Protein 3P0S (pdb70)

B-factor: mean 17.76, std 8.44, range [1.0, 66.97]

Organism: NCBI:txid46253

InterPro domains:
  IPR001257 Parvovirus non-structural protein 1, helicase domain [PF01057] (80-403)
  IPR013607 Phospholipase A2-like domain [PF08398] (4-47)
  IPR016184 Capsid/spike protein, ssDNA virus [SSF88645] (230-538)

Nearest PDB structures (foldseek):
  3p0s-assembly1_A  TM=1.002E+00  e=2.676E-89  Bombyx mori densovirus 1
  8tje-assembly1_A  TM=6.834E-01  e=1.059E-17  Tenebrio molitor
  8t9c-assembly1_A  TM=6.909E-01  e=3.566E-17  Zophobas morio
  8t9x-assembly1_A  TM=6.833E-01  e=2.424E-17  Zophobas morio black wasting virus
  3n7x-assembly1_A  TM=5.224E-01  e=2.017E-07  Decapod penstyldensovirus 1

Structure (mmCIF, N/CA/C/O backbone):
data_3P0S
#
_entry.id   3P0S
#
_cell.length_a   245.400
_cell.length_b   245.600
_cell.length_c   245.700
_cell.angle_alpha   59.980
_cell.angle_beta   67.930
_cell.angle_gamma   72.270
#
_symmetry.space_group_name_H-M   'P 1'
#
loop_
_atom_site.group_PDB
_atom_site.id
_atom_site.type_symbol
_atom_site.label_atom_id
_atom_site.label_alt_id
_atom_site.label_comp_id
_atom_site.label_asym_id
_atom_site.label_entity_id
_atom_site.label_seq_id
_atom_site.pdbx_PDB_ins_code
_atom_site.Cartn_x
_atom_site.Cartn_y
_atom_site.Cartn_z
_atom_site.occupancy
_atom_site.B_iso_or_equiv
_atom_site.auth_seq_id
_atom_site.auth_comp_id
_atom_site.auth_asym_id
_atom_site.auth_atom_id
_atom_site.pdbx_PDB_model_num
ATOM 1 N N . ALA A 1 43 ? 18.005 -58.579 53.954 1.00 64.59 43 ALA A N 1
ATOM 2 C CA . ALA A 1 43 ? 19.175 -57.743 53.560 1.00 65.17 43 ALA A CA 1
ATOM 3 C C . ALA A 1 43 ? 20.163 -57.612 54.720 1.00 65.41 43 ALA A C 1
ATOM 4 O O . ALA A 1 43 ? 20.129 -56.632 55.469 1.00 66.29 43 ALA A O 1
ATOM 6 N N . ASN A 1 44 ? 21.040 -58.604 54.858 1.00 64.17 44 ASN A N 1
ATOM 7 C CA . ASN A 1 44 ? 22.042 -58.617 55.923 1.00 61.87 44 ASN A CA 1
ATOM 8 C C . ASN A 1 44 ? 21.439 -58.484 57.314 1.00 58.84 44 ASN A C 1
ATOM 9 O O . ASN A 1 44 ? 21.812 -57.603 58.090 1.00 57.96 44 ASN A O 1
ATOM 14 N N . ASP A 1 45 ? 20.500 -59.373 57.617 1.00 55.28 45 ASP A N 1
ATOM 15 C CA . ASP A 1 45 ? 19.838 -59.395 58.912 1.00 51.17 45 ASP A CA 1
ATOM 16 C C . ASP A 1 45 ? 20.450 -60.507 59.756 1.00 47.42 45 ASP A C 1
ATOM 17 O O . ASP A 1 45 ? 19.813 -61.036 60.669 1.00 46.69 45 ASP A O 1
ATOM 22 N N . GLY A 1 46 ? 21.695 -60.853 59.437 1.00 43.21 46 GLY A N 1
ATOM 23 C CA . GLY A 1 46 ? 22.394 -61.899 60.162 1.00 37.53 46 GLY A CA 1
ATOM 24 C C . GLY A 1 46 ? 21.792 -63.255 59.870 1.00 32.93 46 GLY A C 1
ATOM 25 O O . GLY A 1 46 ? 21.910 -64.188 60.662 1.00 32.51 46 GLY A O 1
ATOM 26 N N . ARG A 1 47 ? 21.155 -63.364 58.714 1.00 28.89 47 ARG A N 1
ATOM 27 C CA . ARG A 1 47 ? 20.509 -64.604 58.325 1.00 24.74 47 ARG A CA 1
ATOM 28 C C . ARG A 1 47 ? 21.017 -65.079 56.964 1.00 24.18 47 ARG A C 1
ATOM 29 O O . ARG A 1 47 ? 20.666 -66.167 56.508 1.00 23.53 47 ARG A O 1
ATOM 37 N N . GLN A 1 48 ? 21.854 -64.265 56.325 1.00 23.53 48 GLN A N 1
ATOM 38 C CA . GLN A 1 48 ? 22.404 -64.611 55.019 1.00 23.66 48 GLN A CA 1
ATOM 39 C C . GLN A 1 48 ? 23.624 -65.518 55.113 1.00 22.30 48 GLN A C 1
ATOM 40 O O . GLN A 1 48 ? 24.311 -65.551 56.133 1.00 21.59 48 GLN A O 1
ATOM 46 N N . ASP A 1 49 ? 23.885 -66.253 54.035 1.00 21.62 49 ASP A N 1
ATOM 47 C CA . ASP A 1 49 ? 25.007 -67.177 53.988 1.00 20.34 49 ASP A CA 1
ATOM 48 C C . ASP A 1 49 ? 26.358 -66.500 54.155 1.00 19.63 49 ASP A C 1
ATOM 49 O O . ASP A 1 49 ? 26.601 -65.410 53.644 1.00 19.58 49 ASP A O 1
ATOM 54 N N . ILE A 1 50 ? 27.231 -67.184 54.880 1.00 18.94 50 ILE A N 1
ATOM 55 C CA . ILE A 1 50 ? 28.575 -66.723 55.186 1.00 16.81 50 ILE A CA 1
ATOM 56 C C . ILE A 1 50 ? 29.598 -67.393 54.278 1.00 15.78 50 ILE A C 1
ATOM 57 O O . ILE A 1 50 ? 30.632 -66.815 53.940 1.00 15.71 50 ILE A O 1
ATOM 62 N N . PHE A 1 51 ? 29.289 -68.622 53.890 1.00 14.21 51 PHE A N 1
ATOM 63 C CA . PHE A 1 51 ? 30.152 -69.417 53.036 1.00 12.92 51 PHE A CA 1
ATOM 64 C C . PHE A 1 51 ? 29.252 -70.210 52.105 1.00 13.61 51 PHE A C 1
ATOM 65 O O . PHE A 1 51 ? 28.172 -70.649 52.502 1.00 14.57 51 PHE A O 1
ATOM 73 N N . SER A 1 52 ? 29.695 -70.388 50.868 1.00 13.85 52 SER A N 1
ATOM 74 C CA . SER A 1 52 ? 28.926 -71.142 49.891 1.00 14.07 52 SER A CA 1
ATOM 75 C C . SER A 1 52 ? 29.893 -71.967 49.043 1.00 14.31 52 SER A C 1
ATOM 76 O O . SER A 1 52 ? 30.560 -71.441 48.154 1.00 13.99 52 SER A O 1
ATOM 79 N N . GLY A 1 53 ? 29.964 -73.263 49.331 1.00 14.44 53 GLY A N 1
ATOM 80 C CA . GLY A 1 53 ? 30.871 -74.136 48.610 1.00 13.24 53 GLY A CA 1
ATOM 81 C C . GLY A 1 53 ? 30.394 -74.597 47.250 1.00 12.80 53 GLY A C 1
ATOM 82 O O . GLY A 1 53 ? 29.216 -74.470 46.910 1.00 12.89 53 GLY A O 1
ATOM 83 N N . ALA A 1 54 ? 31.333 -75.138 46.478 1.00 11.56 54 ALA A N 1
ATOM 84 C CA . ALA A 1 54 ? 31.075 -75.648 45.137 1.00 9.13 54 ALA A CA 1
ATOM 85 C C . ALA A 1 54 ? 32.270 -76.502 44.707 1.00 9.97 54 ALA A C 1
ATOM 86 O O . ALA A 1 54 ? 33.420 -76.143 44.959 1.00 11.37 54 ALA A O 1
ATOM 88 N N . PRO A 1 55 ? 32.013 -77.647 44.053 1.00 9.76 55 PRO A N 1
ATOM 89 C CA . PRO A 1 55 ? 33.059 -78.564 43.585 1.00 9.57 55 PRO A CA 1
ATOM 90 C C . PRO A 1 55 ? 33.894 -77.981 42.450 1.00 9.71 55 PRO A C 1
ATOM 91 O O . PRO A 1 55 ? 33.564 -76.932 41.898 1.00 10.36 55 PRO A O 1
ATOM 95 N N . GLN A 1 56 ? 34.978 -78.669 42.107 1.00 9.19 56 GLN A N 1
ATOM 96 C CA . GLN A 1 56 ? 35.828 -78.241 41.004 1.00 8.63 56 GLN A CA 1
ATOM 97 C C . GLN A 1 56 ? 35.100 -78.700 39.746 1.00 8.88 56 GLN A C 1
ATOM 98 O O . GLN A 1 56 ? 34.229 -79.569 39.808 1.00 10.79 56 GLN A O 1
ATOM 104 N N . PRO A 1 57 ? 35.446 -78.132 38.583 1.00 8.36 57 PRO A N 1
ATOM 105 C CA . PRO A 1 57 ? 34.789 -78.514 37.328 1.00 8.92 57 PRO A CA 1
ATOM 106 C C . PRO A 1 57 ? 35.278 -79.849 36.781 1.00 10.20 57 PRO A C 1
ATOM 107 O O . PRO A 1 57 ? 36.228 -80.436 37.298 1.00 11.57 57 PRO A O 1
ATOM 111 N N . ASN A 1 58 ? 34.613 -80.335 35.740 1.00 10.57 58 ASN A N 1
ATOM 112 C CA . ASN A 1 58 ? 35.059 -81.557 35.090 1.00 11.32 58 ASN A CA 1
ATOM 113 C C . ASN A 1 58 ? 36.056 -80.997 34.091 1.00 12.34 58 ASN A C 1
ATOM 114 O O . ASN A 1 58 ? 36.021 -79.804 33.789 1.00 12.59 58 ASN A O 1
ATOM 119 N N . GLN A 1 59 ? 36.948 -81.831 33.580 1.00 13.17 59 GLN A N 1
ATOM 120 C CA . GLN A 1 59 ? 37.908 -81.338 32.610 1.00 13.55 59 GLN A CA 1
ATOM 121 C C . GLN A 1 59 ? 37.354 -81.561 31.211 1.00 14.73 59 GLN A C 1
ATOM 122 O O . GLN A 1 59 ? 36.724 -82.582 30.937 1.00 15.41 59 GLN A O 1
ATOM 128 N N . HIS A 1 60 ? 37.572 -80.586 30.338 1.00 15.77 60 HIS A N 1
ATOM 129 C CA . HIS A 1 60 ? 37.111 -80.670 28.962 1.00 17.24 60 HIS A CA 1
ATOM 130 C C . HIS A 1 60 ? 38.267 -80.272 28.065 1.00 17.63 60 HIS A C 1
ATOM 131 O O . HIS A 1 60 ? 38.605 -79.096 27.968 1.00 19.69 60 HIS A O 1
ATOM 138 N N . HIS A 1 61 ? 38.888 -81.256 27.426 1.00 17.30 61 HIS A N 1
ATOM 139 C CA . HIS A 1 61 ? 40.010 -80.989 26.541 1.00 17.28 61 HIS A CA 1
ATOM 140 C C . HIS A 1 61 ? 39.632 -81.251 25.099 1.00 16.34 61 HIS A C 1
ATOM 141 O O . HIS A 1 61 ? 38.821 -82.130 24.808 1.00 17.21 61 HIS A O 1
ATOM 148 N N . THR A 1 62 ? 40.215 -80.483 24.193 1.00 14.98 62 THR A N 1
ATOM 149 C CA . THR A 1 62 ? 39.942 -80.665 22.781 1.00 15.06 62 THR A CA 1
ATOM 150 C C . THR A 1 62 ? 41.247 -81.000 22.065 1.00 14.75 62 THR A C 1
ATOM 151 O O . THR A 1 62 ? 42.256 -80.311 22.232 1.00 14.88 62 THR A O 1
ATOM 155 N N . LEU A 1 63 ? 41.228 -82.081 21.291 1.00 14.20 63 LEU A N 1
ATOM 156 C CA . LEU A 1 63 ? 42.408 -82.524 20.564 1.00 13.81 63 LEU A CA 1
ATOM 157 C C . LEU A 1 63 ? 42.237 -82.319 19.066 1.00 13.49 63 LEU A C 1
ATOM 158 O O . LEU A 1 63 ? 41.148 -82.501 18.523 1.00 13.88 63 LEU A O 1
ATOM 163 N N . VAL A 1 64 ? 43.323 -81.936 18.404 1.00 12.23 64 VAL A N 1
ATOM 164 C CA . VAL A 1 64 ? 43.308 -81.714 16.966 1.00 11.16 64 VAL A CA 1
ATOM 165 C C . VAL A 1 64 ? 44.541 -82.353 16.337 1.00 12.24 64 VAL A C 1
ATOM 166 O O . VAL A 1 64 ? 45.672 -81.946 16.608 1.00 12.77 64 VAL A O 1
ATOM 170 N N . TYR A 1 65 ? 44.308 -83.360 15.501 1.00 11.60 65 TYR A N 1
ATOM 171 C CA . TYR A 1 65 ? 45.382 -84.079 14.830 1.00 11.54 65 TYR A CA 1
ATOM 172 C C . TYR A 1 65 ? 45.133 -84.140 13.327 1.00 12.05 65 TYR A C 1
ATOM 173 O O . TYR A 1 65 ? 44.040 -83.818 12.857 1.00 12.94 65 TYR A O 1
ATOM 182 N N . GLY A 1 66 ? 46.149 -84.557 12.580 1.00 11.04 66 GLY A N 1
ATOM 183 C CA . GLY A 1 66 ? 46.007 -84.649 11.139 1.00 9.66 66 GLY A CA 1
ATOM 184 C C . GLY A 1 66 ? 47.248 -85.175 10.444 1.00 9.33 66 GLY A C 1
ATOM 185 O O . GLY A 1 66 ? 48.369 -85.002 10.933 1.00 9.10 66 GLY A O 1
ATOM 186 N N . LYS A 1 67 ? 47.043 -85.816 9.297 1.00 7.72 67 LYS A N 1
ATOM 187 C CA . LYS A 1 67 ? 48.131 -86.387 8.512 1.00 7.15 67 LYS A CA 1
ATOM 188 C C . LYS A 1 67 ? 47.923 -86.148 7.021 1.00 9.44 67 LYS A C 1
ATOM 189 O O . LYS A 1 67 ? 46.840 -85.750 6.589 1.00 11.46 67 LYS A O 1
ATOM 195 N N . SER A 1 68 ? 48.969 -86.391 6.238 1.00 10.38 68 SER A N 1
ATOM 196 C CA . SER A 1 68 ? 48.899 -86.246 4.786 1.00 11.41 68 SER A CA 1
ATOM 197 C C . SER A 1 68 ? 49.607 -87.464 4.199 1.00 12.00 68 SER A C 1
ATOM 198 O O . SER A 1 68 ? 50.662 -87.873 4.690 1.00 13.64 68 SER A O 1
ATOM 201 N N . TYR A 1 69 ? 49.028 -88.050 3.157 1.00 11.37 69 TYR A N 1
ATOM 202 C CA . TYR A 1 69 ? 49.613 -89.234 2.542 1.00 10.11 69 TYR A CA 1
ATOM 203 C C . TYR A 1 69 ? 49.672 -89.127 1.028 1.00 10.33 69 TYR A C 1
ATOM 204 O O . TYR A 1 69 ? 48.968 -88.323 0.419 1.00 9.54 69 TYR A O 1
ATOM 213 N N . HIS A 1 70 ? 50.520 -89.958 0.432 1.00 10.74 70 HIS A N 1
ATOM 214 C CA . HIS A 1 70 ? 50.663 -90.018 -1.012 1.00 10.64 70 HIS A CA 1
ATOM 215 C C . HIS A 1 70 ? 50.462 -91.477 -1.407 1.00 11.25 70 HIS A C 1
ATOM 216 O O . HIS A 1 70 ? 51.310 -92.328 -1.134 1.00 11.90 70 HIS A O 1
ATOM 223 N N . PHE A 1 71 ? 49.326 -91.761 -2.035 1.00 11.03 71 PHE A N 1
ATOM 224 C CA . PHE A 1 71 ? 49.004 -93.116 -2.465 1.00 11.13 71 PHE A CA 1
ATOM 225 C C . PHE A 1 71 ? 48.876 -93.200 -3.978 1.00 11.38 71 PHE A C 1
ATOM 226 O O . PHE A 1 71 ? 48.758 -92.182 -4.661 1.00 11.13 71 PHE A O 1
ATOM 234 N N . THR A 1 72 ? 48.904 -94.425 -4.490 1.00 12.01 72 THR A N 1
ATOM 235 C CA . THR A 1 72 ? 48.759 -94.684 -5.917 1.00 13.53 72 THR A CA 1
ATOM 236 C C . THR A 1 72 ? 47.809 -95.864 -6.069 1.00 13.55 72 THR A C 1
ATOM 237 O O . THR A 1 72 ? 47.923 -96.858 -5.351 1.00 13.84 72 THR A O 1
ATOM 241 N N . ILE A 1 73 ? 46.864 -95.747 -6.995 1.00 13.20 73 ILE A N 1
ATOM 242 C CA . ILE A 1 73 ? 45.897 -96.809 -7.234 1.00 13.58 73 ILE A CA 1
ATOM 243 C C . ILE A 1 73 ? 45.813 -97.093 -8.727 1.00 13.49 73 ILE A C 1
ATOM 244 O O . ILE A 1 73 ? 46.208 -96.258 -9.540 1.00 13.15 73 ILE A O 1
ATOM 249 N N . THR A 1 74 ? 45.306 -98.268 -9.090 1.00 14.12 74 THR A N 1
ATOM 250 C CA . THR A 1 74 ? 45.211 -98.631 -10.499 1.00 15.01 74 THR A CA 1
ATOM 251 C C . THR A 1 74 ? 43.900 -99.269 -10.945 1.00 16.24 74 THR A C 1
ATOM 252 O O . THR A 1 74 ? 43.028 -99.586 -10.136 1.00 15.70 74 THR A O 1
ATOM 256 N N . ASN A 1 75 ? 43.796 -99.445 -12.260 1.00 18.28 75 ASN A N 1
ATOM 257 C CA . ASN A 1 75 ? 42.651 -100.049 -12.922 1.00 18.89 75 ASN A CA 1
ATOM 258 C C . ASN A 1 75 ? 42.340 -101.441 -12.410 1.00 19.85 75 ASN A C 1
ATOM 259 O O . ASN A 1 75 ? 43.113 -102.038 -11.662 1.00 21.12 75 ASN A O 1
ATOM 264 N N . GLY A 1 76 ? 41.209 -101.965 -12.863 1.00 18.69 76 GLY A N 1
ATOM 265 C CA . GLY A 1 76 ? 40.788 -103.291 -12.473 1.00 17.30 76 GLY A CA 1
ATOM 266 C C . GLY A 1 76 ? 39.428 -103.574 -13.066 1.00 17.42 76 GLY A C 1
ATOM 267 O O . GLY A 1 76 ? 38.516 -102.758 -12.956 1.00 19.50 76 GLY A O 1
ATOM 268 N N . LEU A 1 77 ? 39.291 -104.724 -13.712 1.00 15.92 77 LEU A N 1
ATOM 269 C CA . LEU A 1 77 ? 38.023 -105.111 -14.310 1.00 13.51 77 LEU A CA 1
ATOM 270 C C . LEU A 1 77 ? 37.110 -105.637 -13.199 1.00 13.71 77 LEU A C 1
ATOM 271 O O . LEU A 1 77 ? 37.585 -106.085 -12.156 1.00 14.59 77 LEU A O 1
ATOM 276 N N . PRO A 1 78 ? 35.787 -105.566 -13.394 1.00 13.42 78 PRO A N 1
ATOM 277 C CA . PRO A 1 78 ? 34.868 -106.061 -12.365 1.00 13.73 78 PRO A CA 1
ATOM 278 C C . PRO A 1 78 ? 34.872 -107.586 -12.342 1.00 14.84 78 PRO A C 1
ATOM 279 O O . PRO A 1 78 ? 35.058 -108.227 -13.382 1.00 16.55 78 PRO A O 1
ATOM 283 N N . GLU A 1 79 ? 34.666 -108.166 -11.166 1.00 13.96 79 GLU A N 1
ATOM 284 C CA . GLU A 1 79 ? 34.634 -109.615 -11.042 1.00 14.22 79 GLU A CA 1
ATOM 285 C C . GLU A 1 79 ? 33.555 -110.037 -10.056 1.00 14.42 79 GLU A C 1
ATOM 286 O O . GLU A 1 79 ? 33.137 -109.246 -9.209 1.00 15.13 79 GLU A O 1
ATOM 292 N N . PHE A 1 80 ? 33.103 -111.280 -10.172 1.00 13.85 80 PHE A N 1
ATOM 293 C CA . PHE A 1 80 ? 32.052 -111.791 -9.302 1.00 12.40 80 PHE A CA 1
ATOM 294 C C . PHE A 1 80 ? 32.355 -113.177 -8.760 1.00 12.54 80 PHE A C 1
ATOM 295 O O . PHE A 1 80 ? 33.216 -113.892 -9.275 1.00 13.74 80 PHE A O 1
ATOM 303 N N . ARG A 1 81 ? 31.612 -113.553 -7.728 1.00 11.95 81 ARG A N 1
ATOM 304 C CA . ARG A 1 81 ? 31.751 -114.855 -7.093 1.00 12.55 81 ARG A CA 1
ATOM 305 C C . ARG A 1 81 ? 30.568 -115.022 -6.158 1.00 12.21 81 ARG A C 1
ATOM 306 O O . ARG A 1 81 ? 29.753 -114.113 -6.002 1.00 12.12 81 ARG A O 1
ATOM 314 N N . HIS A 1 82 ? 30.471 -116.193 -5.549 1.00 12.01 82 HIS A N 1
ATOM 315 C CA . HIS A 1 82 ? 29.410 -116.473 -4.599 1.00 11.73 82 HIS A CA 1
ATOM 316 C C . HIS A 1 82 ? 30.125 -116.874 -3.325 1.00 12.26 82 HIS A C 1
ATOM 317 O O . HIS A 1 82 ? 31.090 -117.636 -3.365 1.00 12.54 82 HIS A O 1
ATOM 324 N N . LEU A 1 83 ? 29.669 -116.341 -2.198 1.00 12.00 83 LEU A N 1
ATOM 325 C CA . LEU A 1 83 ? 30.307 -116.620 -0.922 1.00 11.79 83 LEU A CA 1
ATOM 326 C C . LEU A 1 83 ? 29.441 -117.462 -0.001 1.00 12.93 83 LEU A C 1
ATOM 327 O O . LEU A 1 83 ? 28.278 -117.143 0.242 1.00 14.42 83 LEU A O 1
ATOM 332 N N . ALA A 1 84 ? 30.020 -118.539 0.513 1.00 13.32 84 ALA A N 1
ATOM 333 C CA . ALA A 1 84 ? 29.317 -119.410 1.438 1.00 13.78 84 ALA A CA 1
ATOM 334 C C . ALA A 1 84 ? 29.981 -119.198 2.793 1.00 14.57 84 ALA A C 1
ATOM 335 O O . ALA A 1 84 ? 31.204 -119.109 2.877 1.00 16.41 84 ALA A O 1
ATOM 337 N N . THR A 1 85 ? 29.183 -119.095 3.848 1.00 15.71 85 THR A N 1
ATOM 338 C CA . THR A 1 85 ? 29.728 -118.885 5.185 1.00 16.71 85 THR A CA 1
ATOM 339 C C . THR A 1 85 ? 29.050 -119.791 6.204 1.00 17.28 85 THR A C 1
ATOM 340 O O . THR A 1 85 ? 28.060 -120.457 5.897 1.00 18.04 85 THR A O 1
ATOM 344 N N . THR A 1 86 ? 29.586 -119.823 7.418 1.00 17.91 86 THR A N 1
ATOM 345 C CA . THR A 1 86 ? 29.000 -120.651 8.462 1.00 19.35 86 THR A CA 1
ATOM 346 C C . THR A 1 86 ? 27.552 -120.223 8.677 1.00 19.58 86 THR A C 1
ATOM 347 O O . THR A 1 86 ? 27.169 -119.104 8.329 1.00 20.25 86 THR A O 1
ATOM 351 N N . ASN A 1 87 ? 26.755 -121.117 9.251 1.00 18.79 87 ASN A N 1
ATOM 352 C CA . ASN A 1 87 ? 25.344 -120.845 9.496 1.00 17.80 87 ASN A CA 1
ATOM 353 C C . ASN A 1 87 ? 24.582 -120.773 8.178 1.00 16.81 87 ASN A C 1
ATOM 354 O O . ASN A 1 87 ? 23.576 -120.074 8.067 1.00 17.55 87 ASN A O 1
ATOM 359 N N . SER A 1 88 ? 25.081 -121.497 7.181 1.00 15.20 88 SER A N 1
ATOM 360 C CA . SER A 1 88 ? 24.457 -121.556 5.864 1.00 15.35 88 SER A CA 1
ATOM 361 C C . SER A 1 88 ? 24.336 -120.214 5.152 1.00 15.53 88 SER A C 1
ATOM 362 O O . SER A 1 88 ? 23.433 -120.020 4.339 1.00 15.34 88 SER A O 1
ATOM 365 N N . GLY A 1 89 ? 25.247 -119.292 5.451 1.00 15.28 89 GLY A N 1
ATOM 366 C CA . GLY A 1 89 ? 25.212 -117.996 4.802 1.00 14.98 89 GLY A CA 1
ATOM 367 C C . GLY A 1 89 ? 25.606 -118.105 3.341 1.00 15.68 89 GLY A C 1
ATOM 368 O O . GLY A 1 89 ? 26.565 -118.802 2.998 1.00 16.27 89 GLY A O 1
ATOM 369 N N . TYR A 1 90 ? 24.864 -117.428 2.471 1.00 15.41 90 TYR A N 1
ATOM 370 C CA . TYR A 1 90 ? 25.151 -117.450 1.041 1.00 14.54 90 TYR A CA 1
ATOM 371 C C . TYR A 1 90 ? 24.957 -116.043 0.496 1.00 14.62 90 TYR A C 1
ATOM 372 O O . TYR A 1 90 ? 23.922 -115.416 0.732 1.00 15.45 90 TYR A O 1
ATOM 381 N N . TYR A 1 91 ? 25.956 -115.547 -0.227 1.00 13.91 91 TYR A N 1
ATOM 382 C CA . TYR A 1 91 ? 25.900 -114.199 -0.777 1.00 14.46 91 TYR A CA 1
ATOM 383 C C . TYR A 1 91 ? 26.463 -114.138 -2.187 1.00 14.80 91 TYR A C 1
ATOM 384 O O . TYR A 1 91 ? 27.374 -114.888 -2.540 1.00 15.21 91 TYR A O 1
ATOM 393 N N . ALA A 1 92 ? 25.906 -113.243 -2.994 1.00 14.53 92 ALA A N 1
ATOM 394 C CA . ALA A 1 92 ? 26.388 -113.040 -4.351 1.00 14.35 92 ALA A CA 1
ATOM 395 C C . ALA A 1 9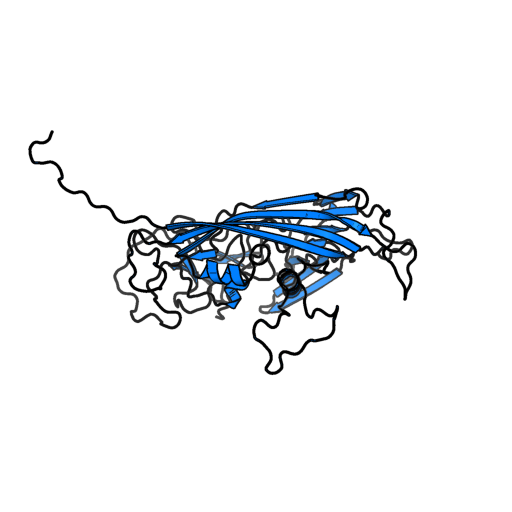2 ? 27.256 -111.799 -4.213 1.00 14.69 92 ALA A C 1
ATOM 396 O O . ALA A 1 92 ? 26.796 -110.771 -3.715 1.00 15.76 92 ALA A O 1
ATOM 398 N N . GLN A 1 93 ? 28.513 -111.891 -4.624 1.00 14.24 93 GLN A N 1
ATOM 399 C CA . GLN A 1 93 ? 29.413 -110.754 -4.500 1.00 14.42 93 GLN A CA 1
ATOM 400 C C . GLN A 1 93 ? 29.953 -110.227 -5.813 1.00 15.49 93 GLN A C 1
ATOM 401 O O . GLN A 1 93 ? 30.257 -110.990 -6.730 1.00 17.33 93 GLN A O 1
ATOM 407 N N . GLN A 1 94 ? 30.079 -108.908 -5.886 1.00 14.80 94 GLN A N 1
ATOM 408 C CA . GLN A 1 94 ? 30.590 -108.251 -7.076 1.00 15.03 94 GLN A CA 1
ATOM 409 C C . GLN A 1 94 ? 31.630 -107.229 -6.642 1.00 14.96 94 GLN A C 1
ATOM 410 O O . GLN A 1 94 ? 31.306 -106.247 -5.977 1.00 15.78 94 GLN A O 1
ATOM 416 N N . ARG A 1 95 ? 32.884 -107.474 -7.010 1.00 14.40 95 ARG A N 1
ATOM 417 C CA . ARG A 1 95 ? 33.975 -106.584 -6.637 1.00 14.52 95 ARG A CA 1
ATOM 418 C C . ARG A 1 95 ? 34.458 -105.708 -7.784 1.00 14.67 95 ARG A C 1
ATOM 419 O O . ARG A 1 95 ? 34.820 -106.203 -8.852 1.00 16.20 95 ARG A O 1
ATOM 427 N N . PHE A 1 96 ? 34.465 -104.401 -7.547 1.00 13.52 96 PHE A N 1
ATOM 428 C CA . PHE A 1 96 ? 34.901 -103.435 -8.545 1.00 12.73 96 PHE A CA 1
ATOM 429 C C . PHE A 1 96 ? 36.357 -103.067 -8.298 1.00 12.82 96 PHE A C 1
ATOM 430 O O . PHE A 1 96 ? 36.662 -102.170 -7.512 1.00 13.74 96 PHE A O 1
ATOM 438 N N 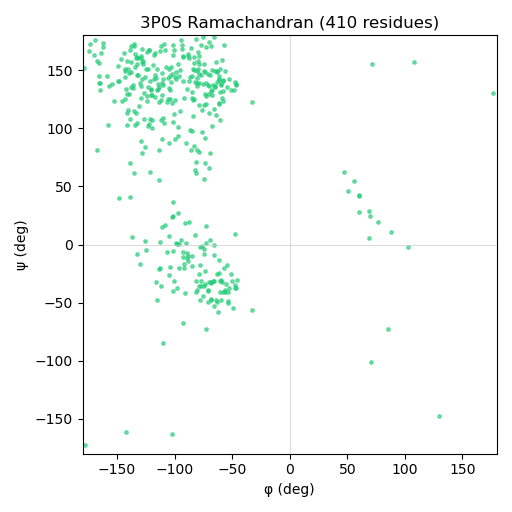. LYS A 1 97 ? 37.249 -103.775 -8.981 1.00 12.14 97 LYS A N 1
ATOM 439 C CA . LYS A 1 97 ? 38.682 -103.565 -8.839 1.00 12.10 97 LYS A CA 1
ATOM 440 C C . LYS A 1 97 ? 39.195 -102.216 -9.323 1.00 12.81 97 LYS A C 1
ATOM 441 O O . LYS A 1 97 ? 40.391 -101.940 -9.234 1.00 13.91 97 LYS A O 1
ATOM 447 N N . HIS A 1 98 ? 38.297 -101.374 -9.826 1.00 12.63 98 HIS A N 1
ATOM 448 C CA . HIS A 1 98 ? 38.694 -100.057 -10.305 1.00 12.58 98 HIS A CA 1
ATOM 449 C C . HIS A 1 98 ? 38.109 -98.953 -9.427 1.00 11.93 98 HIS A C 1
ATOM 450 O O . HIS A 1 98 ? 38.303 -97.768 -9.692 1.00 12.47 98 HIS A O 1
ATOM 457 N N . ILE A 1 99 ? 37.393 -99.356 -8.379 1.00 11.31 99 ILE A N 1
ATOM 458 C CA . ILE A 1 99 ? 36.788 -98.418 -7.435 1.00 10.22 99 ILE A CA 1
ATOM 459 C C . ILE A 1 99 ? 37.347 -98.721 -6.049 1.00 10.92 99 ILE A C 1
ATOM 460 O O . ILE A 1 99 ? 37.001 -99.735 -5.443 1.00 11.01 99 ILE A O 1
ATOM 465 N N . HIS A 1 100 ? 38.209 -97.840 -5.550 1.00 11.54 100 HIS A N 1
ATOM 466 C CA . HIS A 1 100 ? 38.823 -98.039 -4.241 1.00 12.06 100 HIS A CA 1
ATOM 467 C C . HIS A 1 100 ? 38.242 -97.140 -3.167 1.00 11.85 100 HIS A C 1
ATOM 468 O O . HIS A 1 100 ? 37.779 -96.035 -3.447 1.00 14.09 100 HIS A O 1
ATOM 475 N N . GLY A 1 101 ? 38.274 -97.616 -1.929 1.00 10.79 101 GLY A N 1
ATOM 476 C CA . GLY A 1 101 ? 37.733 -96.827 -0.844 1.00 11.92 101 GLY A CA 1
ATOM 477 C C . GLY A 1 101 ? 38.772 -96.371 0.159 1.00 13.51 101 GLY A C 1
ATOM 478 O O . GLY A 1 101 ? 39.624 -97.154 0.587 1.00 12.96 101 GLY A O 1
ATOM 479 N N . ILE A 1 102 ? 38.710 -95.092 0.519 1.00 14.17 102 ILE A N 1
ATOM 480 C CA . ILE A 1 102 ? 39.623 -94.535 1.506 1.00 14.77 102 ILE A CA 1
ATOM 481 C C . ILE A 1 102 ? 38.997 -94.873 2.856 1.00 15.16 102 ILE A C 1
ATOM 482 O O . ILE A 1 102 ? 37.839 -94.534 3.111 1.00 16.56 102 ILE A O 1
ATOM 487 N N . PRO A 1 103 ? 39.747 -95.559 3.731 1.00 14.54 103 PRO A N 1
ATOM 488 C CA . PRO A 1 103 ? 39.249 -95.943 5.056 1.00 14.62 103 PRO A CA 1
ATOM 489 C C . PRO A 1 103 ? 39.199 -94.749 5.998 1.00 15.89 103 PRO A C 1
ATOM 490 O O . PRO A 1 103 ? 39.808 -94.783 7.068 1.00 17.64 103 PRO A O 1
ATOM 494 N N . TRP A 1 104 ? 38.484 -93.695 5.618 1.00 15.19 104 TRP A N 1
ATOM 495 C CA . TRP A 1 104 ? 38.424 -92.520 6.475 1.00 14.08 104 TRP A CA 1
ATOM 496 C C . TRP A 1 104 ? 37.575 -92.771 7.712 1.00 14.39 104 TRP A C 1
ATOM 497 O O . TRP A 1 104 ? 37.401 -91.882 8.542 1.00 14.91 104 TRP A O 1
ATOM 508 N N . GLU A 1 105 ? 37.062 -93.992 7.839 1.00 14.52 105 GLU A N 1
ATOM 509 C CA . GLU A 1 105 ? 36.255 -94.361 8.997 1.00 14.63 105 GLU A CA 1
ATOM 510 C C . GLU A 1 105 ? 37.208 -94.798 10.109 1.00 13.68 105 GLU A C 1
ATOM 511 O O . GLU A 1 105 ? 36.844 -94.840 11.281 1.00 14.24 105 GLU A O 1
ATOM 517 N N . ARG A 1 106 ? 38.438 -95.121 9.723 1.00 13.07 106 ARG A N 1
ATOM 518 C CA . ARG A 1 106 ? 39.460 -95.580 10.656 1.00 12.00 106 ARG A CA 1
ATOM 519 C C . ARG A 1 106 ? 40.176 -94.434 11.364 1.00 12.21 106 ARG A C 1
ATOM 520 O O . ARG A 1 106 ? 40.734 -93.544 10.724 1.00 13.42 106 ARG A O 1
ATOM 528 N N . LEU A 1 107 ? 40.168 -94.472 12.693 1.00 11.99 107 LEU A N 1
ATOM 529 C CA . LEU A 1 107 ? 40.812 -93.436 13.497 1.00 10.85 107 LEU A CA 1
ATOM 530 C C . LEU A 1 107 ? 42.302 -93.302 13.203 1.00 10.84 107 LEU A C 1
ATOM 531 O O . LEU A 1 107 ? 42.860 -92.210 13.287 1.00 12.09 107 LEU A O 1
ATOM 536 N N . LEU A 1 108 ? 42.942 -94.415 12.860 1.00 10.63 108 LEU A N 1
ATOM 537 C CA . LEU A 1 108 ? 44.372 -94.423 12.574 1.00 9.72 108 LEU A CA 1
ATOM 538 C C . LEU A 1 108 ? 44.761 -93.633 11.321 1.00 11.44 108 LEU A C 1
ATOM 539 O O . LEU A 1 108 ? 45.944 -93.415 11.058 1.00 12.10 108 LEU A O 1
ATOM 544 N N . MET A 1 109 ? 43.763 -93.199 10.558 1.00 12.75 109 MET A N 1
ATOM 545 C CA . MET A 1 109 ? 43.997 -92.413 9.349 1.00 13.57 109 MET A CA 1
ATOM 546 C C . MET A 1 109 ? 44.305 -90.963 9.718 1.00 14.35 109 MET A C 1
ATOM 547 O O . MET A 1 109 ? 44.848 -90.206 8.908 1.00 14.80 109 MET A O 1
ATOM 552 N N . TYR A 1 110 ? 43.951 -90.586 10.945 1.00 12.88 110 TYR A N 1
ATOM 553 C CA . TYR A 1 110 ? 44.140 -89.224 11.437 1.00 11.59 110 TYR A CA 1
ATOM 554 C C . TYR A 1 110 ? 45.190 -89.151 12.532 1.00 13.11 110 TYR A C 1
ATOM 555 O O . TYR A 1 110 ? 45.941 -88.179 12.641 1.00 12.42 110 TYR A O 1
ATOM 564 N N . VAL A 1 111 ? 45.225 -90.195 13.346 1.00 14.94 111 VAL A N 1
ATOM 565 C CA . VAL A 1 111 ? 46.130 -90.277 14.478 1.00 15.22 111 VAL A CA 1
ATOM 566 C C . VAL A 1 111 ? 47.115 -91.432 14.346 1.00 15.97 111 VAL A C 1
ATOM 567 O O . VAL A 1 111 ? 46.777 -92.483 13.804 1.00 18.00 111 VAL A O 1
ATOM 571 N N . SER A 1 112 ? 48.335 -91.235 14.836 1.00 15.66 112 SER A N 1
ATOM 572 C CA . SER A 1 112 ? 49.345 -92.289 14.789 1.00 16.74 112 SER A CA 1
ATOM 573 C C . SER A 1 112 ? 49.113 -93.215 15.981 1.00 17.14 112 SER A C 1
ATOM 574 O O . SER A 1 112 ? 48.443 -92.838 16.939 1.00 17.95 112 SER A O 1
ATOM 577 N N . GLU A 1 113 ? 49.664 -94.422 15.927 1.00 18.15 113 GLU A N 1
ATOM 578 C CA . GLU A 1 113 ? 49.476 -95.373 17.016 1.00 17.71 113 GLU A CA 1
ATOM 579 C C . GLU A 1 113 ? 49.901 -94.793 18.363 1.00 16.03 113 GLU A C 1
ATOM 580 O O . GLU A 1 113 ? 49.301 -95.098 19.395 1.00 15.40 113 GLU A O 1
ATOM 586 N N . GLY A 1 114 ? 50.927 -93.950 18.352 1.00 14.64 114 GLY A N 1
ATOM 587 C CA . GLY A 1 114 ? 51.392 -93.349 19.589 1.00 13.14 114 GLY A CA 1
ATOM 588 C C . GLY A 1 114 ? 50.388 -92.365 20.163 1.00 12.53 114 GLY A C 1
ATOM 589 O O . GLY A 1 114 ? 50.074 -92.398 21.353 1.00 11.84 114 GLY A O 1
ATOM 590 N N . GLU A 1 115 ? 49.879 -91.486 19.309 1.00 12.23 115 GLU A N 1
ATOM 591 C CA . GLU A 1 115 ? 48.908 -90.484 19.727 1.00 12.60 115 GLU A CA 1
ATOM 592 C C . GLU A 1 115 ? 47.605 -91.156 20.141 1.00 12.52 115 GLU A C 1
ATOM 593 O O . GLU A 1 115 ? 46.892 -90.662 21.013 1.00 13.36 115 GLU A O 1
ATOM 599 N N . LEU A 1 116 ? 47.297 -92.287 19.515 1.00 12.03 116 LEU A N 1
ATOM 600 C CA . LEU A 1 116 ? 46.084 -93.021 19.841 1.00 11.32 116 LEU A CA 1
ATOM 601 C C . LEU A 1 116 ? 46.205 -93.620 21.243 1.00 11.97 116 LEU A C 1
ATOM 602 O O . LEU A 1 116 ? 45.287 -93.506 22.052 1.00 12.80 116 LEU A O 1
ATOM 607 N N . LEU A 1 117 ? 47.344 -94.247 21.529 1.00 11.73 117 LEU A N 1
ATOM 608 C CA . LEU A 1 117 ? 47.579 -94.849 22.841 1.00 12.37 117 LEU A CA 1
ATOM 609 C C . LEU A 1 117 ? 47.350 -93.846 23.964 1.00 13.89 117 LEU A C 1
ATOM 610 O O . LEU A 1 117 ? 46.659 -94.135 24.945 1.00 15.44 117 LEU A O 1
ATOM 615 N N . ARG A 1 118 ? 47.942 -92.667 23.818 1.00 14.32 118 ARG A N 1
ATOM 616 C CA . ARG A 1 118 ? 47.811 -91.624 24.821 1.00 14.54 118 ARG A CA 1
ATOM 617 C C . ARG A 1 118 ? 46.370 -91.165 25.011 1.00 15.58 118 ARG A C 1
ATOM 618 O O . ARG A 1 118 ? 45.834 -91.239 26.114 1.00 16.63 118 ARG A O 1
ATOM 626 N N . MET A 1 119 ? 45.736 -90.700 23.941 1.00 17.03 119 MET A N 1
ATOM 627 C CA . MET A 1 119 ? 44.364 -90.216 24.046 1.00 18.56 119 MET A CA 1
ATOM 628 C C . MET A 1 119 ? 43.383 -91.289 24.496 1.00 17.63 119 MET A C 1
ATOM 629 O O . MET A 1 119 ? 42.252 -90.986 24.874 1.00 18.03 119 MET A O 1
ATOM 634 N N . PHE A 1 120 ? 43.812 -92.543 24.463 1.00 16.63 120 PHE A N 1
ATOM 635 C CA . PHE A 1 120 ? 42.940 -93.629 24.878 1.00 15.98 120 PHE A CA 1
ATOM 636 C C . PHE A 1 120 ? 43.038 -93.922 26.369 1.00 17.09 120 PHE A C 1
ATOM 637 O O . PHE A 1 120 ? 42.209 -94.651 26.915 1.00 18.75 120 PHE A O 1
ATOM 645 N N . ARG A 1 121 ? 44.041 -93.350 27.030 1.00 16.71 121 ARG A N 1
ATOM 646 C CA . ARG A 1 121 ? 44.208 -93.560 28.463 1.00 15.93 121 ARG A CA 1
ATOM 647 C C . ARG A 1 121 ? 43.964 -92.288 29.261 1.00 17.34 121 ARG A C 1
ATOM 648 O O . ARG A 1 121 ? 43.690 -92.344 30.459 1.00 19.54 121 ARG A O 1
ATOM 656 N N . ASP A 1 122 ? 44.049 -91.144 28.592 1.00 17.39 122 ASP A N 1
ATOM 657 C CA . ASP A 1 122 ? 43.890 -89.855 29.254 1.00 17.39 122 ASP A CA 1
ATOM 658 C C . ASP A 1 122 ? 42.505 -89.399 29.706 1.00 16.11 122 ASP A C 1
ATOM 659 O O . ASP A 1 122 ? 42.409 -88.579 30.616 1.00 16.03 122 ASP A O 1
ATOM 664 N N . TYR A 1 123 ? 41.436 -89.917 29.111 1.00 15.03 123 TYR A N 1
ATOM 665 C CA . TYR A 1 123 ? 40.107 -89.430 29.477 1.00 13.33 123 TYR A CA 1
ATOM 666 C C . TYR A 1 123 ? 39.078 -90.417 30.000 1.00 12.64 123 TYR A C 1
ATOM 667 O O . TYR A 1 123 ? 39.249 -91.633 29.917 1.00 13.13 123 TYR A O 1
ATOM 676 N N . THR A 1 124 ? 38.002 -89.854 30.547 1.00 11.79 124 THR A N 1
ATOM 677 C CA . THR A 1 124 ? 36.877 -90.613 31.077 1.00 10.71 124 THR A CA 1
ATOM 678 C C . THR A 1 124 ? 36.070 -91.076 29.872 1.00 11.35 124 THR A C 1
ATOM 679 O O . THR A 1 124 ? 35.503 -92.169 29.866 1.00 12.17 124 THR A O 1
ATOM 683 N N . SER A 1 125 ? 36.023 -90.216 28.859 1.00 10.34 125 SER A N 1
ATOM 684 C CA . SER A 1 125 ? 35.319 -90.500 27.615 1.00 11.12 125 SER A CA 1
ATOM 685 C C . SER A 1 125 ? 35.902 -89.600 26.535 1.00 10.99 125 SER A C 1
ATOM 686 O O . SER A 1 125 ? 36.284 -88.460 26.805 1.00 10.94 125 SER A O 1
ATOM 689 N N . LEU A 1 126 ? 35.975 -90.120 25.314 1.00 10.37 126 LEU A N 1
ATOM 690 C CA . LEU A 1 126 ? 36.525 -89.373 24.188 1.00 9.19 126 LEU A CA 1
ATOM 691 C C . LEU A 1 126 ? 35.557 -89.406 23.011 1.00 9.35 126 LEU A C 1
ATOM 692 O O . LEU A 1 126 ? 35.136 -90.477 22.576 1.00 11.38 126 LEU A O 1
ATOM 697 N N . LYS A 1 127 ? 35.203 -88.235 22.497 1.00 9.41 127 LYS A N 1
ATOM 698 C CA . LYS A 1 127 ? 34.276 -88.155 21.374 1.00 10.34 127 LYS A CA 1
ATOM 699 C C . LYS A 1 127 ? 34.865 -87.456 20.157 1.00 11.31 127 LYS A C 1
ATOM 700 O O . LYS A 1 127 ? 35.576 -86.458 20.279 1.00 12.43 127 LYS A O 1
ATOM 706 N N . VAL A 1 128 ? 34.557 -87.985 18.978 1.00 11.43 128 VAL A N 1
ATOM 707 C CA . VAL A 1 128 ? 35.027 -87.389 17.739 1.00 11.99 128 VAL A CA 1
ATOM 708 C C . VAL A 1 128 ? 34.033 -86.291 17.390 1.00 12.67 128 VAL A C 1
ATOM 709 O O . VAL A 1 128 ? 32.827 -86.532 17.334 1.00 12.85 128 VAL A O 1
ATOM 713 N N . GLU A 1 129 ? 34.537 -85.083 17.174 1.00 13.69 129 GLU A N 1
ATOM 714 C CA . GLU A 1 129 ? 33.680 -83.956 16.843 1.00 15.52 129 GLU A CA 1
ATOM 715 C C . GLU A 1 129 ? 33.509 -83.829 15.342 1.00 15.81 129 GLU A C 1
ATOM 716 O O . GLU A 1 129 ? 32.409 -83.580 14.848 1.00 15.97 129 GLU A O 1
ATOM 722 N N . GLU A 1 130 ? 34.603 -84.016 14.615 1.00 16.59 130 GLU A N 1
ATOM 723 C CA . GLU A 1 130 ? 34.568 -83.893 13.171 1.00 16.92 130 GLU A CA 1
ATOM 724 C C . GLU A 1 130 ? 35.803 -84.482 12.504 1.00 15.63 130 GLU A C 1
ATOM 725 O O . GLU A 1 130 ? 36.902 -84.433 13.055 1.00 15.59 130 GLU A O 1
ATOM 731 N N . VAL A 1 131 ? 35.606 -85.058 11.326 1.00 14.64 131 VAL A N 1
ATOM 732 C CA . VAL A 1 131 ? 36.701 -85.627 10.551 1.00 13.73 131 VAL A CA 1
ATOM 733 C C . VAL A 1 131 ? 36.605 -85.074 9.139 1.00 13.60 131 VAL A C 1
ATOM 734 O O . VAL A 1 131 ? 35.511 -84.944 8.583 1.00 12.50 131 VAL A O 1
ATOM 738 N N . VAL A 1 132 ? 37.754 -84.731 8.571 1.00 13.15 132 VAL A N 1
ATOM 739 C CA . VAL A 1 132 ? 37.803 -84.193 7.222 1.00 12.03 132 VAL A CA 1
ATOM 740 C C . VAL A 1 132 ? 38.819 -84.988 6.418 1.00 12.69 132 VAL A C 1
ATOM 741 O O . VAL A 1 132 ? 39.857 -85.394 6.939 1.00 13.41 132 VAL A O 1
ATOM 745 N N . CYS A 1 133 ? 38.510 -85.223 5.151 1.00 13.13 133 CYS A N 1
ATOM 746 C CA . CYS A 1 133 ? 39.410 -85.961 4.284 1.00 14.43 133 CYS A CA 1
ATOM 747 C C . CYS A 1 133 ? 39.406 -85.332 2.895 1.00 15.07 133 CYS A C 1
ATOM 748 O O . CYS A 1 133 ? 38.383 -85.320 2.212 1.00 15.32 133 CYS A O 1
ATOM 751 N N . GLU A 1 134 ? 40.553 -84.797 2.490 1.00 15.79 134 GLU A N 1
ATOM 752 C CA . GLU A 1 134 ? 40.690 -84.160 1.186 1.00 16.84 134 GLU A CA 1
ATOM 753 C C . GLU A 1 134 ? 41.485 -85.049 0.246 1.00 16.71 134 GLU A C 1
ATOM 754 O O . GLU A 1 134 ? 42.432 -85.717 0.661 1.00 18.17 134 GLU A O 1
ATOM 760 N N . VAL A 1 135 ? 41.102 -85.054 -1.024 1.00 15.57 135 VAL A N 1
ATOM 761 C CA . VAL A 1 135 ? 41.807 -85.853 -2.013 1.00 14.28 135 VAL A CA 1
ATOM 762 C C . VAL A 1 135 ? 42.279 -84.976 -3.162 1.00 13.96 135 VAL A C 1
ATOM 763 O O . VAL A 1 135 ? 41.485 -84.280 -3.799 1.00 14.15 135 VAL A O 1
ATOM 767 N N . TYR A 1 136 ? 43.584 -85.008 -3.403 1.00 12.41 136 TYR A N 1
ATOM 768 C CA . TYR A 1 136 ? 44.205 -84.241 -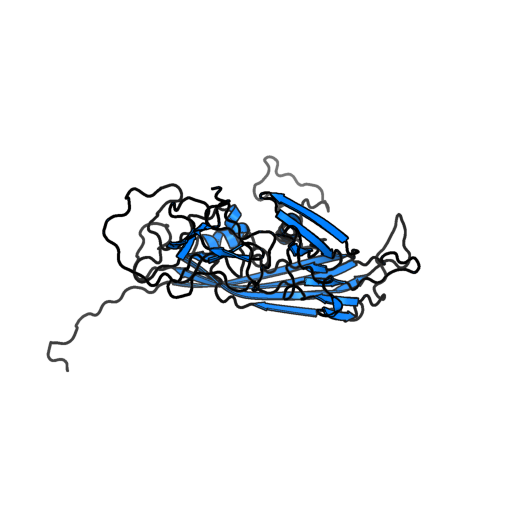4.470 1.00 10.73 136 TYR A CA 1
ATOM 769 C C . TYR A 1 136 ? 44.681 -85.213 -5.534 1.00 11.54 136 TYR A C 1
ATOM 770 O O . TYR A 1 136 ? 45.210 -86.278 -5.216 1.00 12.76 136 TYR A O 1
ATOM 779 N N . SER A 1 137 ? 44.495 -84.848 -6.796 1.00 11.05 137 SER A N 1
ATOM 780 C CA . SER A 1 137 ? 44.925 -85.698 -7.895 1.00 11.39 137 SER A CA 1
ATOM 781 C C . SER A 1 137 ? 46.206 -85.144 -8.509 1.00 11.52 137 SER A C 1
ATOM 782 O O . SER A 1 137 ? 46.311 -83.947 -8.769 1.00 11.59 137 SER A O 1
ATOM 785 N N . LEU A 1 138 ? 47.186 -86.015 -8.725 1.00 11.08 138 LEU A N 1
ATOM 786 C CA . LEU A 1 138 ? 48.441 -85.597 -9.331 1.00 10.96 138 LEU A CA 1
ATOM 787 C C . LEU A 1 138 ? 48.519 -86.149 -10.751 1.00 11.89 138 LEU A C 1
ATOM 788 O O . LEU A 1 138 ? 49.590 -86.197 -11.356 1.00 12.74 138 LEU A O 1
ATOM 793 N N . GLY A 1 139 ? 47.370 -86.565 -11.278 1.00 11.50 139 GLY A N 1
ATOM 794 C CA . GLY A 1 139 ? 47.320 -87.085 -12.631 1.00 11.01 139 GLY A CA 1
ATOM 795 C C . GLY A 1 139 ? 47.110 -88.581 -12.760 1.00 10.60 139 GLY A C 1
ATOM 796 O O . GLY A 1 139 ? 47.388 -89.344 -11.832 1.00 11.53 139 GLY A O 1
ATOM 797 N N . VAL A 1 140 ? 46.602 -88.990 -13.919 1.00 8.39 140 VAL A N 1
ATOM 798 C CA . VAL A 1 140 ? 46.363 -90.395 -14.227 1.00 7.57 140 VAL A CA 1
ATOM 799 C C . VAL A 1 140 ? 47.223 -90.721 -15.447 1.00 8.06 140 VAL A C 1
ATOM 800 O O . VAL A 1 140 ? 46.927 -90.296 -16.565 1.00 8.73 140 VAL A O 1
ATOM 804 N N . ARG A 1 141 ? 48.293 -91.476 -15.224 1.00 7.85 141 ARG A N 1
ATOM 805 C CA . ARG A 1 141 ? 49.219 -91.821 -16.291 1.00 7.14 141 ARG A CA 1
ATOM 806 C C . ARG A 1 141 ? 49.179 -93.270 -16.765 1.00 7.05 141 ARG A C 1
ATOM 807 O O . ARG A 1 141 ? 48.586 -94.136 -16.123 1.00 7.21 141 ARG A O 1
ATOM 815 N N . LEU A 1 142 ? 49.824 -93.509 -17.904 1.00 7.05 142 LEU A N 1
ATOM 816 C CA . LEU A 1 142 ? 49.918 -94.828 -18.523 1.00 7.71 142 LEU A CA 1
ATOM 817 C C . LEU A 1 142 ? 50.975 -94.773 -19.635 1.00 10.22 142 LEU A C 1
ATOM 818 O O . LEU A 1 142 ? 51.293 -93.697 -20.145 1.00 11.21 142 LEU A O 1
ATOM 823 N N . PRO A 1 143 ? 51.536 -95.932 -20.022 1.00 11.09 143 PRO A N 1
ATOM 824 C CA . PRO A 1 143 ? 52.562 -96.011 -21.068 1.00 11.71 143 PRO A CA 1
ATOM 825 C C . PRO A 1 143 ? 52.112 -95.562 -22.455 1.00 14.34 143 PRO A C 1
ATOM 826 O O . PRO A 1 143 ? 50.942 -95.700 -22.815 1.00 15.60 143 PRO A O 1
ATOM 830 N N . PHE A 1 144 ? 53.053 -95.026 -23.227 1.00 16.44 144 PHE A N 1
ATOM 831 C CA . PHE A 1 144 ? 52.778 -94.597 -24.596 1.00 17.66 144 PHE A CA 1
ATOM 832 C C . PHE A 1 144 ? 52.677 -95.867 -25.429 1.00 18.60 144 PHE A C 1
ATOM 833 O O . PHE A 1 144 ? 51.878 -95.963 -26.360 1.00 18.84 144 PHE A O 1
ATOM 841 N N . VAL A 1 145 ? 53.505 -96.840 -25.067 1.00 20.68 145 VAL A N 1
ATOM 842 C CA . VAL A 1 145 ? 53.561 -98.136 -25.726 1.00 23.09 145 VAL A CA 1
ATOM 843 C C . VAL A 1 145 ? 53.780 -99.190 -24.652 1.00 27.07 145 VAL A C 1
ATOM 844 O O . VAL A 1 145 ? 54.685 -99.064 -23.828 1.00 27.72 145 VAL A O 1
ATOM 848 N N . THR A 1 146 ? 52.951 -100.228 -24.656 1.00 32.13 146 THR A N 1
ATOM 849 C CA . THR A 1 146 ? 53.077 -101.289 -23.665 1.00 36.40 146 THR A CA 1
ATOM 850 C C . THR A 1 146 ? 54.270 -102.197 -23.948 1.00 39.31 146 THR A C 1
ATOM 851 O O . THR A 1 146 ? 54.363 -102.821 -25.008 1.00 37.96 146 THR A O 1
ATOM 855 N N . SER A 1 147 ? 55.187 -102.249 -22.987 1.00 43.82 147 SER A N 1
ATOM 856 C CA . SER A 1 147 ? 56.388 -103.071 -23.088 1.00 47.51 147 SER A CA 1
ATOM 857 C C . SER A 1 147 ? 56.361 -104.125 -21.985 1.00 49.59 147 SER A C 1
ATOM 858 O O . SER A 1 147 ? 56.197 -103.801 -20.807 1.00 50.02 147 SER A O 1
ATOM 861 N N . ALA A 1 148 ? 56.517 -105.387 -22.375 1.00 51.74 148 ALA A N 1
ATOM 862 C CA . ALA A 1 148 ? 56.506 -106.492 -21.422 1.00 53.41 148 ALA A CA 1
ATOM 863 C C . ALA A 1 148 ? 57.639 -106.370 -20.402 1.00 54.34 148 ALA A C 1
ATOM 864 O O . ALA A 1 148 ? 57.552 -106.904 -19.295 1.00 54.04 148 ALA A O 1
ATOM 866 N N . THR A 1 149 ? 58.698 -105.658 -20.778 1.00 55.21 149 THR A N 1
ATOM 867 C CA . THR A 1 149 ? 59.850 -105.484 -19.901 1.00 55.64 149 THR A CA 1
ATOM 868 C C . THR A 1 149 ? 60.013 -104.061 -19.361 1.00 55.29 149 THR A C 1
ATOM 869 O O . THR A 1 149 ? 59.565 -103.750 -18.255 1.00 55.44 149 THR A O 1
ATOM 873 N N . THR A 1 150 ? 60.655 -103.204 -20.150 1.00 54.01 150 THR A N 1
ATOM 874 C CA . THR A 1 150 ? 60.907 -101.819 -19.762 1.00 51.98 150 THR A CA 1
ATOM 875 C C . THR A 1 150 ? 59.728 -100.874 -19.994 1.00 49.24 150 THR A C 1
ATOM 876 O O . THR A 1 150 ? 59.821 -99.943 -20.795 1.00 49.72 150 THR A O 1
ATOM 880 N N . SER A 1 151 ? 58.628 -101.105 -19.285 1.00 45.43 151 SER A N 1
ATOM 881 C CA . SER A 1 151 ? 57.448 -100.260 -19.426 1.00 41.22 151 SER A CA 1
ATOM 882 C C . SER A 1 151 ? 57.618 -98.979 -18.617 1.00 38.78 151 SER A C 1
ATOM 883 O O . SER A 1 151 ? 58.286 -98.971 -17.584 1.00 39.03 151 SER A O 1
ATOM 886 N N . SER A 1 152 ? 57.008 -97.898 -19.092 1.00 35.62 152 SER A N 1
ATOM 887 C CA . SER A 1 152 ? 57.104 -96.603 -18.429 1.00 31.59 152 SER A CA 1
ATOM 888 C C . SER A 1 152 ? 55.786 -95.834 -18.516 1.00 30.14 152 SER A C 1
ATOM 889 O O . SER A 1 152 ? 55.255 -95.614 -19.604 1.00 32.24 152 SER A O 1
ATOM 892 N N . VAL A 1 153 ? 55.267 -95.426 -17.365 1.00 27.46 153 VAL A N 1
ATOM 893 C CA . VAL A 1 153 ? 54.007 -94.688 -17.291 1.00 25.09 153 VAL A CA 1
ATOM 894 C C . VAL A 1 153 ? 54.256 -93.209 -17.598 1.00 24.28 153 VAL A C 1
ATOM 895 O O . VAL A 1 153 ? 53.991 -92.338 -16.768 1.00 25.16 153 VAL A O 1
ATOM 899 N N . ALA A 1 154 ? 54.742 -92.930 -18.803 1.00 22.66 154 ALA A N 1
ATOM 900 C CA . ALA A 1 154 ? 55.082 -91.568 -19.204 1.00 22.18 154 ALA A CA 1
ATOM 901 C C . ALA A 1 154 ? 54.004 -90.710 -19.858 1.00 22.70 154 ALA A C 1
ATOM 902 O O . ALA A 1 154 ? 54.228 -89.521 -20.090 1.00 23.91 154 ALA A O 1
ATOM 904 N N . ASN A 1 155 ? 52.843 -91.281 -20.163 1.00 22.40 155 ASN A N 1
ATOM 905 C CA . ASN A 1 155 ? 51.792 -90.493 -20.801 1.00 21.07 155 ASN A CA 1
ATOM 906 C C . ASN A 1 155 ? 50.717 -90.040 -19.824 1.00 21.32 155 ASN A C 1
ATOM 907 O O . ASN A 1 155 ? 49.952 -90.854 -19.306 1.00 21.84 155 ASN A O 1
ATOM 912 N N . ALA A 1 156 ? 50.660 -88.733 -19.586 1.00 21.31 156 ALA A N 1
ATOM 913 C CA . ALA A 1 156 ? 49.683 -88.160 -18.667 1.00 22.64 156 ALA A CA 1
ATOM 914 C C . ALA A 1 156 ? 48.553 -87.455 -19.404 1.00 24.36 156 ALA A C 1
ATOM 915 O O . ALA A 1 156 ? 47.711 -86.807 -18.783 1.00 24.54 156 ALA A O 1
ATOM 917 N N . ASN A 1 157 ? 48.534 -87.588 -20.726 1.00 26.26 157 ASN A N 1
ATOM 918 C CA . ASN A 1 157 ? 47.509 -86.943 -21.535 1.00 27.48 157 ASN A CA 1
ATOM 919 C C . ASN A 1 157 ? 46.596 -87.966 -22.202 1.00 26.28 157 ASN A C 1
ATOM 920 O O . ASN A 1 157 ? 46.443 -87.973 -23.424 1.00 26.71 157 ASN A O 1
ATOM 925 N N . ALA A 1 158 ? 45.999 -88.833 -21.395 1.00 24.52 158 ALA A N 1
ATOM 926 C CA . ALA A 1 158 ? 45.100 -89.856 -21.914 1.00 22.02 158 ALA A CA 1
ATOM 927 C C . ALA A 1 158 ? 43.662 -89.494 -21.578 1.00 20.54 158 ALA A C 1
ATOM 928 O O . ALA A 1 158 ? 42.729 -90.155 -22.028 1.00 20.41 158 ALA A O 1
ATOM 930 N N . GLN A 1 159 ? 43.494 -88.437 -20.788 1.00 19.21 159 GLN A N 1
ATOM 931 C CA . GLN A 1 159 ? 42.172 -87.978 -20.375 1.00 17.11 159 GLN A CA 1
ATOM 932 C C . GLN A 1 159 ? 41.334 -89.115 -19.799 1.00 15.69 159 GLN A C 1
ATOM 933 O O . GLN A 1 159 ? 40.158 -89.272 -20.138 1.00 15.54 159 GLN A O 1
ATOM 939 N N . TYR A 1 160 ? 41.947 -89.901 -18.921 1.00 12.86 160 TYR A N 1
ATOM 940 C CA . TYR A 1 160 ? 41.259 -91.025 -18.303 1.00 11.54 160 TYR A CA 1
ATOM 941 C C . TYR A 1 160 ? 40.171 -90.512 -17.368 1.00 11.73 160 TYR A C 1
ATOM 942 O O . TYR A 1 160 ? 40.411 -89.627 -16.553 1.00 11.72 160 TYR A O 1
ATOM 951 N N . PRO A 1 161 ? 38.954 -91.063 -17.477 1.00 12.92 161 PRO A N 1
ATOM 952 C CA . PRO A 1 161 ? 37.848 -90.632 -16.618 1.00 12.64 161 PRO A CA 1
ATOM 953 C C . PRO A 1 161 ? 38.006 -91.146 -15.188 1.00 13.76 161 PRO A C 1
ATOM 954 O O . PRO A 1 161 ? 38.235 -92.336 -14.971 1.00 15.66 161 PRO A O 1
ATOM 958 N N . ILE A 1 162 ? 37.891 -90.246 -14.220 1.00 13.26 162 ILE A N 1
ATOM 959 C CA . ILE A 1 162 ? 37.978 -90.626 -12.815 1.00 13.97 162 ILE A CA 1
ATOM 960 C C . ILE A 1 162 ? 36.733 -90.068 -12.141 1.00 14.86 162 ILE A C 1
ATOM 961 O O . ILE A 1 162 ? 36.121 -89.131 -12.651 1.00 15.54 162 ILE A O 1
ATOM 966 N N . GLY A 1 163 ? 36.345 -90.637 -11.007 1.00 15.36 163 GLY A N 1
ATOM 967 C CA . GLY A 1 163 ? 35.157 -90.133 -10.348 1.00 16.99 163 GLY A CA 1
ATOM 968 C C . GLY A 1 163 ? 34.988 -90.503 -8.892 1.00 18.21 163 GLY A C 1
ATOM 969 O O . GLY A 1 163 ? 35.761 -91.284 -8.333 1.00 18.07 163 GLY A O 1
ATOM 970 N N . CYS A 1 164 ? 33.960 -89.922 -8.283 1.00 18.97 164 CYS A N 1
ATOM 971 C CA . CYS A 1 164 ? 33.630 -90.162 -6.887 1.00 19.83 164 CYS A CA 1
ATOM 972 C C . CYS A 1 164 ? 32.350 -90.984 -6.873 1.00 19.94 164 CYS A C 1
ATOM 973 O O . CYS A 1 164 ? 31.268 -90.458 -7.124 1.00 22.99 164 CYS A O 1
ATOM 976 N N . PHE A 1 165 ? 32.480 -92.277 -6.594 1.00 18.77 165 PHE A N 1
ATOM 977 C CA . PHE A 1 165 ? 31.333 -93.180 -6.550 1.00 17.30 165 PHE A CA 1
ATOM 978 C C . PHE A 1 165 ? 30.658 -93.157 -5.185 1.00 17.42 165 PHE A C 1
ATOM 979 O O . PHE A 1 165 ? 31.324 -93.020 -4.158 1.00 18.04 165 PHE A O 1
ATOM 987 N N . HIS A 1 166 ? 29.337 -93.295 -5.175 1.00 17.67 166 HIS A N 1
ATOM 988 C CA . HIS A 1 166 ? 28.599 -93.290 -3.920 1.00 19.89 166 HIS A CA 1
ATOM 989 C C . HIS A 1 166 ? 27.340 -94.152 -3.913 1.00 18.49 166 HIS A C 1
ATOM 990 O O . HIS A 1 166 ? 26.314 -93.763 -3.358 1.00 16.67 166 HIS A O 1
ATOM 997 N N . PHE A 1 167 ? 27.428 -95.330 -4.524 1.00 18.28 167 PHE A N 1
ATOM 998 C CA . PHE A 1 167 ? 26.302 -96.255 -4.564 1.00 17.57 167 PHE A CA 1
ATOM 999 C C . PHE A 1 167 ? 26.246 -97.060 -3.271 1.00 18.95 167 PHE A C 1
ATOM 1000 O O . PHE A 1 167 ? 25.461 -98.003 -3.144 1.00 17.86 167 PHE A O 1
ATOM 1008 N N . ASP A 1 168 ? 27.085 -96.683 -2.313 1.00 20.65 168 ASP A N 1
ATOM 1009 C CA . ASP A 1 168 ? 27.134 -97.366 -1.029 1.00 22.97 168 ASP A CA 1
ATOM 1010 C C . ASP A 1 168 ? 25.911 -96.970 -0.209 1.00 23.81 168 ASP A C 1
ATOM 1011 O O . ASP A 1 168 ? 25.684 -97.488 0.888 1.00 24.46 168 ASP A O 1
ATOM 1016 N N . GLU A 1 169 ? 25.125 -96.052 -0.765 1.00 24.04 169 GLU A N 1
ATOM 1017 C CA . GLU A 1 169 ? 23.913 -95.556 -0.123 1.00 24.32 169 GLU A CA 1
ATOM 1018 C C . GLU A 1 169 ? 22.675 -96.267 -0.664 1.00 21.97 169 GLU A C 1
ATOM 1019 O O . GLU A 1 169 ? 21.555 -95.972 -0.247 1.00 21.64 169 GLU A O 1
ATOM 1025 N N . ALA A 1 170 ? 22.874 -97.203 -1.589 1.00 19.89 170 ALA A N 1
ATOM 1026 C CA . ALA A 1 170 ? 21.757 -97.932 -2.189 1.00 17.62 170 ALA A CA 1
ATOM 1027 C C . ALA A 1 170 ? 21.922 -99.453 -2.188 1.00 16.85 170 ALA A C 1
ATOM 1028 O O . ALA A 1 170 ? 20.950 -100.185 -2.380 1.00 16.50 170 ALA A O 1
ATOM 1030 N N . TYR A 1 171 ? 23.147 -99.926 -1.975 1.00 15.95 171 TYR A N 1
ATOM 1031 C CA . TYR A 1 171 ? 23.429 -101.358 -1.965 1.00 14.80 171 TYR A CA 1
ATOM 1032 C C . TYR A 1 171 ? 24.382 -101.725 -0.833 1.00 16.84 171 TYR A C 1
ATOM 1033 O O . TYR A 1 171 ? 25.123 -100.873 -0.333 1.00 18.60 171 TYR A O 1
ATOM 1042 N N . GLU A 1 172 ? 24.358 -102.990 -0.421 1.00 18.11 172 GLU A N 1
ATOM 1043 C CA . GLU A 1 172 ? 25.252 -103.442 0.641 1.00 19.51 172 GLU A CA 1
ATOM 1044 C C . GLU A 1 172 ? 26.685 -103.400 0.123 1.00 18.69 172 GLU A C 1
ATOM 1045 O O . GLU A 1 172 ? 26.984 -103.937 -0.942 1.00 18.61 172 GLU A O 1
ATOM 1051 N N . THR A 1 173 ? 27.567 -102.753 0.876 1.00 18.00 173 THR A N 1
ATOM 1052 C CA . THR A 1 173 ? 28.963 -102.643 0.480 1.00 17.24 173 THR A CA 1
ATOM 1053 C C . THR A 1 173 ? 29.894 -102.964 1.635 1.00 16.72 173 THR A C 1
ATOM 1054 O O . THR A 1 173 ? 29.495 -102.922 2.798 1.00 17.47 173 THR A O 1
ATOM 1058 N N . ASN A 1 174 ? 31.141 -103.280 1.304 1.00 15.60 174 ASN A N 1
ATOM 1059 C CA . ASN A 1 174 ? 32.144 -103.598 2.308 1.00 13.32 174 ASN A CA 1
ATOM 1060 C C . ASN A 1 174 ? 33.516 -103.669 1.660 1.00 12.40 174 ASN A C 1
ATOM 1061 O O . ASN A 1 174 ? 33.631 -103.769 0.438 1.00 12.12 174 ASN A O 1
ATOM 1066 N N . TYR A 1 175 ? 34.555 -103.605 2.485 1.00 11.44 175 TYR A N 1
ATOM 1067 C CA . TYR A 1 175 ? 35.925 -103.674 2.000 1.00 10.52 175 TYR A CA 1
ATOM 1068 C C . TYR A 1 175 ? 36.554 -104.972 2.491 1.00 9.56 175 TYR A C 1
ATOM 1069 O O . TYR A 1 175 ? 36.012 -105.636 3.373 1.00 9.04 175 TYR A O 1
ATOM 1078 N N . GLY A 1 176 ? 37.697 -105.332 1.915 1.00 8.90 176 GLY A N 1
ATOM 1079 C CA . GLY A 1 176 ? 38.385 -106.535 2.347 1.00 8.33 176 GLY A CA 1
ATOM 1080 C C . GLY A 1 176 ? 39.157 -106.207 3.610 1.00 8.88 176 GLY A C 1
ATOM 1081 O O . GLY A 1 176 ? 39.797 -105.157 3.689 1.00 10.13 176 GLY A O 1
ATOM 1082 N N . ILE A 1 177 ? 39.106 -107.089 4.602 1.00 8.69 177 ILE A N 1
ATOM 1083 C CA . ILE A 1 177 ? 39.804 -106.843 5.860 1.00 8.12 177 ILE A CA 1
ATOM 1084 C C . ILE A 1 177 ? 41.290 -106.535 5.697 1.00 9.15 177 ILE A C 1
ATOM 1085 O O . ILE A 1 177 ? 41.778 -105.543 6.242 1.00 9.59 177 ILE A O 1
ATOM 1090 N N . ASN A 1 178 ? 42.008 -107.374 4.953 1.00 9.80 178 ASN A N 1
ATOM 1091 C CA . ASN A 1 178 ? 43.440 -107.159 4.748 1.00 10.34 178 ASN A CA 1
ATOM 1092 C C . ASN A 1 178 ? 43.719 -105.934 3.894 1.00 10.65 178 ASN A C 1
ATOM 1093 O O . ASN A 1 178 ? 44.734 -105.265 4.073 1.00 11.97 178 ASN A O 1
ATOM 1098 N N . ASN A 1 179 ? 42.820 -105.647 2.959 1.00 10.69 179 ASN A N 1
ATOM 1099 C CA . ASN A 1 179 ? 42.974 -104.496 2.082 1.00 10.85 179 ASN A CA 1
ATOM 1100 C C . ASN A 1 179 ? 43.034 -103.207 2.891 1.00 11.07 179 ASN A C 1
ATOM 1101 O O . ASN A 1 179 ? 43.905 -102.364 2.674 1.00 12.22 179 ASN A O 1
ATOM 1106 N N . VAL A 1 180 ? 42.102 -103.057 3.826 1.00 10.28 180 VAL A N 1
ATOM 1107 C CA . VAL A 1 180 ? 42.065 -101.870 4.664 1.00 9.10 180 VAL A CA 1
ATOM 1108 C C . VAL A 1 180 ? 43.235 -101.899 5.636 1.00 9.98 180 VAL A C 1
ATOM 1109 O O . VAL A 1 180 ? 43.865 -100.874 5.897 1.00 10.73 180 VAL A O 1
ATOM 1113 N N . ALA A 1 181 ? 43.521 -103.082 6.170 1.00 10.27 181 ALA A N 1
ATOM 1114 C CA . ALA A 1 181 ? 44.623 -103.244 7.108 1.00 10.33 181 ALA A CA 1
ATOM 1115 C C . ALA A 1 181 ? 45.908 -102.781 6.437 1.00 11.88 181 ALA A C 1
ATOM 1116 O O . ALA A 1 181 ? 46.739 -102.115 7.053 1.00 13.83 181 ALA A O 1
ATOM 1118 N N . ASP A 1 182 ? 46.055 -103.129 5.163 1.00 12.53 182 ASP A N 1
ATOM 1119 C CA . ASP A 1 182 ? 47.233 -102.760 4.393 1.00 13.21 182 ASP A CA 1
ATOM 1120 C C . ASP A 1 182 ? 47.369 -101.246 4.248 1.00 13.68 182 ASP A C 1
ATOM 1121 O O . ASP A 1 182 ? 48.440 -100.682 4.487 1.00 13.94 182 ASP A O 1
ATOM 1126 N N . ILE A 1 183 ? 46.282 -100.591 3.850 1.00 12.88 183 ILE A N 1
ATOM 1127 C CA . ILE A 1 183 ? 46.292 -99.144 3.673 1.00 11.53 183 ILE A CA 1
ATOM 1128 C C . ILE A 1 183 ? 46.736 -98.457 4.955 1.00 12.22 183 ILE A C 1
ATOM 1129 O O . ILE A 1 183 ? 47.483 -97.479 4.919 1.00 13.70 183 ILE A O 1
ATOM 1134 N N . ILE A 1 184 ? 46.289 -98.976 6.091 1.00 11.70 184 ILE A N 1
ATOM 1135 C CA . ILE A 1 184 ? 46.652 -98.379 7.364 1.00 11.65 184 ILE A CA 1
ATOM 1136 C C . ILE A 1 184 ? 48.098 -98.652 7.766 1.00 12.66 184 ILE A C 1
ATOM 1137 O O . ILE A 1 184 ? 48.738 -97.799 8.381 1.00 14.73 184 ILE A O 1
ATOM 1142 N N . ASN A 1 185 ? 48.622 -99.823 7.421 1.00 12.47 185 ASN A N 1
ATOM 1143 C CA . ASN A 1 185 ? 50.007 -100.133 7.759 1.00 13.07 185 ASN A CA 1
ATOM 1144 C C . ASN A 1 185 ? 50.943 -99.258 6.946 1.00 12.68 185 ASN A C 1
ATOM 1145 O O . ASN A 1 185 ? 52.020 -98.884 7.408 1.00 12.05 185 ASN A O 1
ATOM 1150 N N . LYS A 1 186 ? 50.528 -98.937 5.725 1.00 11.67 186 LYS A N 1
ATOM 1151 C CA . LYS A 1 186 ? 51.337 -98.101 4.856 1.00 10.13 186 LYS A CA 1
ATOM 1152 C C . LYS A 1 186 ? 51.177 -96.645 5.260 1.00 10.22 186 LYS A C 1
ATOM 1153 O O . LYS A 1 186 ? 52.065 -95.828 5.028 1.00 11.75 186 LYS A O 1
ATOM 1159 N N . ALA A 1 187 ? 50.043 -96.327 5.874 1.00 9.83 187 ALA A N 1
ATOM 1160 C CA . ALA A 1 187 ? 49.790 -94.969 6.334 1.00 9.74 187 ALA A CA 1
ATOM 1161 C C . ALA A 1 187 ? 50.706 -94.701 7.526 1.00 9.89 187 ALA A C 1
ATOM 1162 O O . ALA A 1 187 ? 51.407 -93.691 7.572 1.00 9.48 187 ALA A O 1
ATOM 1164 N N . LEU A 1 188 ? 50.698 -95.625 8.483 1.00 9.89 188 LEU A N 1
ATOM 1165 C CA . LEU A 1 188 ? 51.523 -95.512 9.680 1.00 10.80 188 LEU A CA 1
ATOM 1166 C C . LEU A 1 188 ? 52.986 -95.832 9.381 1.00 12.91 188 LEU A C 1
ATOM 1167 O O . LEU A 1 188 ? 53.895 -95.124 9.826 1.00 12.26 188 LEU A O 1
ATOM 1172 N N . GLY A 1 189 ? 53.201 -96.907 8.624 1.00 13.99 189 GLY A N 1
ATOM 1173 C CA . GLY A 1 189 ? 54.547 -97.334 8.295 1.00 13.84 189 GLY A CA 1
ATOM 1174 C C . GLY A 1 189 ? 55.195 -97.901 9.545 1.00 14.72 189 GLY A C 1
ATOM 1175 O O . GLY A 1 189 ? 54.788 -97.555 10.658 1.00 15.16 189 GLY A O 1
ATOM 1176 N N . THR A 1 190 ? 56.181 -98.779 9.385 1.00 14.36 190 THR A N 1
ATOM 1177 C CA . THR A 1 190 ? 56.865 -99.347 10.546 1.00 15.02 190 THR A CA 1
ATOM 1178 C C . THR A 1 190 ? 58.216 -98.657 10.732 1.00 14.29 190 THR A C 1
ATOM 1179 O O . THR A 1 190 ? 58.863 -98.259 9.758 1.00 12.74 190 THR A O 1
ATOM 1183 N N . GLU A 1 191 ? 58.632 -98.518 11.988 1.00 14.67 191 GLU A N 1
ATOM 1184 C CA . GLU A 1 191 ? 59.887 -97.853 12.320 1.00 14.87 191 GLU A CA 1
ATOM 1185 C C . GLU A 1 191 ? 61.129 -98.558 11.782 1.00 14.68 191 GLU A C 1
ATOM 1186 O O . GLU A 1 191 ? 61.158 -99.781 11.653 1.00 15.43 191 GLU A O 1
ATOM 1192 N N . TRP A 1 192 ? 62.157 -97.774 11.468 1.00 13.96 192 TRP A N 1
ATOM 1193 C CA . TRP A 1 192 ? 63.411 -98.313 10.956 1.00 12.91 192 TRP A CA 1
ATOM 1194 C C . TRP A 1 192 ? 64.608 -97.712 11.681 1.00 12.47 192 TRP A C 1
ATOM 1195 O O . TRP A 1 192 ? 65.742 -98.150 11.487 1.00 12.42 192 TRP A O 1
ATOM 1206 N N . LYS A 1 193 ? 64.356 -96.702 12.507 1.00 12.44 193 LYS A N 1
ATOM 1207 C CA . LYS A 1 193 ? 65.428 -96.055 13.256 1.00 12.22 193 LYS A CA 1
ATOM 1208 C C . LYS A 1 193 ? 65.721 -96.887 14.493 1.00 12.21 193 LYS A C 1
ATOM 1209 O O . LYS A 1 193 ? 64.801 -97.400 15.127 1.00 12.84 193 LYS A O 1
ATOM 1215 N N . ASN A 1 194 ? 66.998 -97.030 14.832 1.00 11.95 194 ASN A N 1
ATOM 1216 C CA . ASN A 1 194 ? 67.374 -97.800 16.009 1.00 12.27 194 ASN A CA 1
ATOM 1217 C C . ASN A 1 194 ? 67.235 -96.958 17.268 1.00 13.71 194 ASN A C 1
ATOM 1218 O O . ASN A 1 194 ? 68.236 -96.571 17.872 1.00 14.84 194 ASN A O 1
ATOM 1223 N N . ALA A 1 195 ? 65.993 -96.676 17.657 1.00 13.85 195 ALA A N 1
ATOM 1224 C CA . ALA A 1 195 ? 65.727 -95.880 18.850 1.00 14.13 195 ALA A CA 1
ATOM 1225 C C . ALA A 1 195 ? 66.585 -96.418 19.988 1.00 14.86 195 ALA A C 1
ATOM 1226 O O . ALA A 1 195 ? 67.068 -95.671 20.838 1.00 16.63 195 ALA A O 1
ATOM 1228 N N . THR A 1 196 ? 66.775 -97.729 19.985 1.00 14.09 196 THR A N 1
ATOM 1229 C CA . THR A 1 196 ? 67.590 -98.380 20.992 1.00 13.14 196 THR A CA 1
ATOM 1230 C C . THR A 1 196 ? 68.873 -98.877 20.319 1.00 13.09 196 THR A C 1
ATOM 1231 O O . THR A 1 196 ? 68.856 -99.810 19.517 1.00 12.97 196 THR A O 1
ATOM 1235 N N . ARG A 1 197 ? 69.983 -98.218 20.641 1.00 13.68 197 ARG A N 1
ATOM 1236 C CA . ARG A 1 197 ? 71.288 -98.543 20.071 1.00 13.99 197 ARG A CA 1
ATOM 1237 C C . ARG A 1 197 ? 71.671 -100.014 20.049 1.00 15.57 197 ARG A C 1
ATOM 1238 O O . ARG A 1 197 ? 71.437 -100.745 21.011 1.00 16.61 197 ARG A O 1
ATOM 1246 N N . PRO A 1 198 ? 72.265 -100.467 18.935 1.00 16.67 198 PRO A N 1
ATOM 1247 C CA . PRO A 1 198 ? 72.697 -101.860 18.799 1.00 16.91 198 PRO A CA 1
ATOM 1248 C C . PRO A 1 198 ? 73.953 -101.977 19.656 1.00 18.50 198 PRO A C 1
ATOM 1249 O O . PRO A 1 198 ? 74.623 -100.971 19.899 1.00 17.45 198 PRO A O 1
ATOM 1253 N N . THR A 1 199 ? 74.277 -103.180 20.123 1.00 20.88 199 THR A N 1
ATOM 1254 C CA . THR A 1 199 ? 75.475 -103.348 20.943 1.00 22.32 199 THR A CA 1
ATOM 1255 C C . THR A 1 199 ? 76.668 -102.744 20.211 1.00 23.12 199 THR A C 1
ATOM 1256 O O . THR A 1 199 ? 77.550 -102.141 20.824 1.00 23.96 199 THR A O 1
ATOM 1260 N N . ALA A 1 200 ? 76.679 -102.912 18.892 1.00 23.74 200 ALA A N 1
ATOM 1261 C CA . ALA A 1 200 ? 77.730 -102.364 18.045 1.00 23.20 200 ALA A CA 1
ATOM 1262 C C . ALA A 1 200 ? 77.080 -101.293 17.173 1.00 23.83 200 ALA A C 1
ATOM 1263 O O . ALA A 1 200 ? 76.726 -101.552 16.021 1.00 24.86 200 ALA A O 1
ATOM 1265 N N . ALA A 1 201 ? 76.911 -100.098 17.739 1.00 22.74 201 ALA A N 1
ATOM 1266 C CA . ALA A 1 201 ? 76.291 -98.976 17.035 1.00 20.54 201 ALA A CA 1
ATOM 1267 C C . ALA A 1 201 ? 77.188 -98.446 15.926 1.00 19.98 201 ALA A C 1
ATOM 1268 O O . ALA A 1 201 ? 77.667 -97.314 15.984 1.00 19.32 201 ALA A O 1
ATOM 1270 N N . VAL A 1 202 ? 77.405 -99.276 14.913 1.00 19.92 202 VAL A N 1
ATOM 1271 C CA . VAL A 1 202 ? 78.245 -98.906 13.787 1.00 19.21 202 VAL A CA 1
ATOM 1272 C C . VAL A 1 202 ? 77.413 -98.303 12.651 1.00 17.96 202 VAL A C 1
ATOM 1273 O O . VAL A 1 202 ? 76.192 -98.477 12.597 1.00 18.09 202 VAL A O 1
ATOM 1277 N N . THR A 1 203 ? 78.085 -97.586 11.756 1.00 15.87 203 THR A N 1
ATOM 1278 C CA . THR A 1 203 ? 77.428 -96.964 10.614 1.00 14.20 203 THR A CA 1
ATOM 1279 C C . THR A 1 203 ? 77.092 -98.013 9.552 1.00 13.16 203 THR A C 1
ATOM 1280 O O . THR A 1 203 ? 77.891 -98.906 9.280 1.00 13.38 203 THR A O 1
ATOM 1284 N N . THR A 1 204 ? 75.901 -97.907 8.966 1.00 12.47 204 THR A N 1
ATOM 1285 C CA . THR A 1 204 ? 75.462 -98.858 7.946 1.00 11.61 204 THR A CA 1
ATOM 1286 C C . THR A 1 204 ? 75.371 -98.215 6.564 1.00 11.79 204 THR A C 1
ATOM 1287 O O . THR A 1 204 ? 75.479 -96.994 6.426 1.00 12.51 204 THR A O 1
ATOM 1291 N N . ALA A 1 205 ? 75.167 -99.046 5.546 1.00 10.99 205 ALA A N 1
ATOM 1292 C CA . ALA A 1 205 ? 75.079 -98.574 4.169 1.00 10.92 205 ALA A CA 1
ATOM 1293 C C . ALA A 1 205 ? 73.713 -97.992 3.825 1.00 12.19 205 ALA A C 1
ATOM 1294 O O . ALA A 1 205 ? 72.696 -98.380 4.403 1.00 12.43 205 ALA A O 1
ATOM 1296 N N . TRP A 1 206 ? 73.694 -97.051 2.881 1.00 12.80 206 TRP A N 1
ATOM 1297 C CA . TRP A 1 206 ? 72.439 -96.443 2.465 1.00 12.68 206 TRP A CA 1
ATOM 1298 C C . TRP A 1 206 ? 71.596 -97.523 1.814 1.00 13.67 206 TRP A C 1
ATOM 1299 O O . TRP A 1 206 ? 72.130 -98.456 1.219 1.00 14.90 206 TRP A O 1
ATOM 1310 N N . SER A 1 207 ? 70.280 -97.397 1.928 1.00 14.02 207 SER A N 1
ATOM 1311 C CA . SER A 1 207 ? 69.381 -98.381 1.351 1.00 13.72 207 SER A CA 1
ATOM 1312 C C . SER A 1 207 ? 68.015 -97.790 1.047 1.00 15.02 207 SER A C 1
ATOM 1313 O O . SER A 1 207 ? 67.472 -97.020 1.837 1.00 15.34 207 SER A O 1
ATOM 1316 N N . GLU A 1 208 ? 67.467 -98.151 -0.108 1.00 15.87 208 GLU A N 1
ATOM 1317 C CA . GLU A 1 208 ? 66.150 -97.679 -0.504 1.00 16.88 208 GLU A CA 1
ATOM 1318 C C . GLU A 1 208 ? 65.124 -98.705 -0.044 1.00 17.46 208 GLU A C 1
ATOM 1319 O O . GLU A 1 208 ? 63.923 -98.445 -0.070 1.00 17.85 208 GLU A O 1
ATOM 1325 N N . GLN A 1 209 ? 65.615 -99.865 0.384 1.00 17.83 209 GLN A N 1
ATOM 1326 C CA . GLN A 1 209 ? 64.763 -100.958 0.847 1.00 18.82 209 GLN A CA 1
ATOM 1327 C C . GLN A 1 209 ? 64.120 -100.754 2.216 1.00 18.39 209 GLN A C 1
ATOM 1328 O O . GLN A 1 209 ? 64.490 -101.417 3.184 1.00 18.89 209 GLN A O 1
ATOM 1334 N N . PHE A 1 210 ? 63.162 -99.840 2.298 1.00 17.17 210 PHE A N 1
ATOM 1335 C CA . PHE A 1 210 ? 62.461 -99.590 3.550 1.00 16.70 210 PHE A CA 1
ATOM 1336 C C . PHE A 1 210 ? 61.474 -100.732 3.756 1.00 17.47 210 PHE A C 1
ATOM 1337 O O . PHE A 1 210 ? 60.546 -100.899 2.962 1.00 18.50 210 PHE A O 1
ATOM 1345 N N . PRO A 1 211 ? 61.655 -101.536 4.818 1.00 16.91 211 PRO A N 1
ATOM 1346 C CA . PRO A 1 211 ? 60.712 -102.639 5.037 1.00 16.38 211 PRO A CA 1
ATOM 1347 C C . PRO A 1 211 ? 59.260 -102.156 4.914 1.00 16.84 211 PRO A C 1
ATOM 1348 O O . PRO A 1 211 ? 58.401 -102.864 4.386 1.00 17.45 211 PRO A O 1
ATOM 1352 N N . ASN A 1 212 ? 58.997 -100.943 5.392 1.00 16.30 212 ASN A N 1
ATOM 1353 C CA . ASN A 1 212 ? 57.666 -100.354 5.302 1.00 15.17 212 ASN A CA 1
ATOM 1354 C C . ASN A 1 212 ? 57.694 -98.866 5.639 1.00 15.27 212 ASN A C 1
ATOM 1355 O O . ASN A 1 212 ? 57.384 -98.467 6.763 1.00 15.33 212 ASN A O 1
ATOM 1360 N N . ILE A 1 213 ? 58.077 -98.050 4.660 1.00 14.55 213 ILE A N 1
ATOM 1361 C CA . ILE A 1 213 ? 58.138 -96.607 4.860 1.00 13.79 213 ILE A CA 1
ATOM 1362 C C . ILE A 1 213 ? 56.721 -96.052 4.806 1.00 15.24 213 ILE A C 1
ATOM 1363 O O . ILE A 1 213 ? 55.880 -96.562 4.070 1.00 16.27 213 ILE A O 1
ATOM 1368 N N . SER A 1 214 ? 56.455 -95.016 5.595 1.00 15.56 214 SER A N 1
ATOM 1369 C CA . SER A 1 214 ? 55.130 -94.413 5.635 1.00 14.67 214 SER A CA 1
ATOM 1370 C C . SER A 1 214 ? 54.790 -93.713 4.328 1.00 14.53 214 SER A C 1
ATOM 1371 O O . SER A 1 214 ? 55.675 -93.225 3.628 1.00 14.30 214 SER A O 1
ATOM 1374 N N . ALA A 1 215 ? 53.502 -93.668 4.002 1.00 15.22 215 ALA A N 1
ATOM 1375 C CA . ALA A 1 215 ? 53.045 -93.009 2.784 1.00 15.30 215 ALA A CA 1
ATOM 1376 C C . ALA A 1 215 ? 53.076 -91.500 2.997 1.00 16.19 215 ALA A C 1
ATOM 1377 O O . ALA A 1 215 ? 52.748 -90.727 2.099 1.00 16.84 215 ALA A O 1
ATOM 1379 N N . SER A 1 216 ? 53.469 -91.094 4.201 1.00 16.60 216 SER A N 1
ATOM 1380 C CA . SER A 1 216 ? 53.564 -89.683 4.547 1.00 17.29 216 SER A CA 1
ATOM 1381 C C . SER A 1 216 ? 54.923 -89.160 4.097 1.00 18.77 216 SER A C 1
ATOM 1382 O O . SER A 1 216 ? 55.172 -87.954 4.122 1.00 20.64 216 SER A O 1
ATOM 1385 N N . SER A 1 217 ? 55.798 -90.079 3.690 1.00 19.20 217 SER A N 1
ATOM 1386 C CA . SER A 1 217 ? 57.139 -89.723 3.236 1.00 18.24 217 SER A CA 1
ATOM 1387 C C . SER A 1 217 ? 57.353 -90.012 1.752 1.00 18.83 217 SER A C 1
ATOM 1388 O O . SER A 1 217 ? 58.256 -89.445 1.137 1.00 18.86 217 SER A O 1
ATOM 1391 N N . THR A 1 218 ? 56.534 -90.900 1.188 1.00 19.23 218 THR A N 1
ATOM 1392 C CA . THR A 1 218 ? 56.603 -91.237 -0.237 1.00 20.20 218 THR A CA 1
ATOM 1393 C C . THR A 1 218 ? 55.402 -91.996 -0.757 1.00 20.30 218 THR A C 1
ATOM 1394 O O . THR A 1 218 ? 54.690 -92.667 -0.013 1.00 20.90 218 THR A O 1
ATOM 1398 N N . SER A 1 219 ? 55.210 -91.882 -2.064 1.00 20.63 219 SER A N 1
ATOM 1399 C CA . SER A 1 219 ? 54.135 -92.547 -2.774 1.00 19.90 219 SER A CA 1
ATOM 1400 C C . SER A 1 219 ? 54.120 -94.031 -2.426 1.00 18.50 219 SER A C 1
ATOM 1401 O O . SER A 1 219 ? 55.164 -94.680 -2.422 1.00 18.83 219 SER A O 1
ATOM 1404 N N . ARG A 1 220 ? 52.943 -94.560 -2.114 1.00 17.99 220 ARG A N 1
ATOM 1405 C CA . ARG A 1 220 ? 52.805 -95.980 -1.804 1.00 16.88 220 ARG A CA 1
ATOM 1406 C C . ARG A 1 220 ? 51.511 -96.549 -2.358 1.00 15.48 220 ARG A C 1
ATOM 1407 O O . ARG A 1 220 ? 50.446 -95.952 -2.232 1.00 16.01 220 ARG A O 1
ATOM 1415 N N . ASP A 1 221 ? 51.632 -97.707 -2.992 1.00 15.25 221 ASP A N 1
ATOM 1416 C CA . ASP A 1 221 ? 50.512 -98.391 -3.615 1.00 16.33 221 ASP A CA 1
ATOM 1417 C C . ASP A 1 221 ? 49.521 -98.992 -2.630 1.00 15.69 221 ASP A C 1
ATOM 1418 O O . ASP A 1 221 ? 49.906 -99.589 -1.627 1.00 15.40 221 ASP A O 1
ATOM 1423 N N . ILE A 1 222 ? 48.238 -98.831 -2.929 1.00 14.84 222 ILE A N 1
ATOM 1424 C CA . ILE A 1 222 ? 47.186 -99.388 -2.093 1.00 13.98 222 ILE A CA 1
ATOM 1425 C C . ILE A 1 222 ? 46.107 -99.989 -2.986 1.00 13.98 222 ILE A C 1
ATOM 1426 O O . ILE A 1 222 ? 45.868 -99.514 -4.096 1.00 13.97 222 ILE A O 1
ATOM 1431 N N . ASN A 1 223 ? 45.467 -101.043 -2.502 1.00 13.85 223 ASN A N 1
ATOM 1432 C CA . ASN A 1 223 ? 44.425 -101.705 -3.269 1.00 14.84 223 ASN A CA 1
ATOM 1433 C C . ASN A 1 223 ? 43.271 -102.083 -2.350 1.00 15.89 223 ASN A C 1
ATOM 1434 O O . ASN A 1 223 ? 43.387 -102.997 -1.532 1.00 17.40 223 ASN A O 1
ATOM 1439 N N . ASN A 1 224 ? 42.157 -101.374 -2.484 1.00 14.66 224 ASN A N 1
ATOM 1440 C CA . ASN A 1 224 ? 40.997 -101.643 -1.653 1.00 14.32 224 ASN A CA 1
ATOM 1441 C C . ASN A 1 224 ? 39.704 -101.575 -2.459 1.00 14.30 224 ASN A C 1
ATOM 1442 O O . ASN A 1 224 ? 38.899 -100.657 -2.293 1.00 14.35 224 ASN A O 1
ATOM 1447 N N . PRO A 1 225 ? 39.493 -102.555 -3.353 1.00 13.75 225 PRO A N 1
ATOM 1448 C CA . PRO A 1 225 ? 38.293 -102.615 -4.195 1.00 12.94 225 PRO A CA 1
ATOM 1449 C C . PRO A 1 225 ? 37.034 -102.704 -3.349 1.00 13.19 225 PRO A C 1
ATOM 1450 O O . PRO A 1 225 ? 37.002 -103.426 -2.353 1.00 15.03 225 PRO A O 1
ATOM 1454 N N . VAL A 1 226 ? 36.002 -101.967 -3.738 1.00 13.08 226 VAL A N 1
ATOM 1455 C CA . VAL A 1 226 ? 34.745 -102.003 -3.007 1.00 12.65 226 VAL A CA 1
ATOM 1456 C C . VAL A 1 226 ? 33.978 -103.247 -3.453 1.00 13.41 226 VAL A C 1
ATOM 1457 O O . VAL A 1 226 ? 33.969 -103.594 -4.635 1.00 13.51 226 VAL A O 1
ATOM 1461 N N . ILE A 1 227 ? 33.350 -103.927 -2.501 1.00 13.70 227 ILE A N 1
ATOM 1462 C CA . ILE A 1 227 ? 32.590 -105.130 -2.807 1.00 13.18 227 ILE A CA 1
ATOM 1463 C C . ILE A 1 227 ? 31.117 -104.899 -2.520 1.00 13.77 227 ILE A C 1
ATOM 1464 O O . ILE A 1 227 ? 30.761 -104.368 -1.468 1.00 14.43 227 ILE A O 1
ATOM 1469 N N . VAL A 1 228 ? 30.266 -105.293 -3.461 1.00 13.93 228 VAL A N 1
ATOM 1470 C CA . VAL A 1 228 ? 28.825 -105.147 -3.299 1.00 14.05 228 VAL A CA 1
ATOM 1471 C C .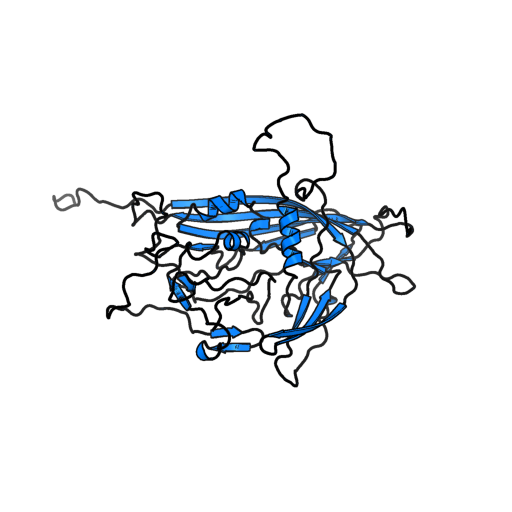 VAL A 1 228 ? 28.222 -106.523 -3.044 1.00 16.20 228 VAL A C 1
ATOM 1472 O O . VAL A 1 228 ? 28.392 -107.439 -3.852 1.00 17.48 228 VAL A O 1
ATOM 1476 N N . ASP A 1 229 ? 27.530 -106.669 -1.917 1.00 17.44 229 ASP A N 1
ATOM 1477 C CA . ASP A 1 229 ? 26.901 -107.938 -1.568 1.00 18.52 229 ASP A CA 1
ATOM 1478 C C . ASP A 1 229 ? 25.435 -107.964 -1.968 1.00 17.27 229 ASP A C 1
ATOM 1479 O O . ASP A 1 229 ? 24.741 -106.949 -1.902 1.00 17.48 229 ASP A O 1
ATOM 1484 N N . TYR A 1 230 ? 24.976 -109.140 -2.378 1.00 15.60 230 TYR A N 1
ATOM 1485 C CA . TYR A 1 230 ? 23.585 -109.357 -2.753 1.00 13.45 230 TYR A CA 1
ATOM 1486 C C . TYR A 1 230 ? 23.165 -110.593 -1.958 1.00 13.32 230 TYR A C 1
ATOM 1487 O O . TYR A 1 230 ? 23.310 -111.719 -2.430 1.00 13.25 230 TYR A O 1
ATOM 1496 N N . SER A 1 231 ? 22.665 -110.378 -0.744 1.00 13.64 231 SER A N 1
ATOM 1497 C CA . SER A 1 231 ? 22.255 -111.482 0.125 1.00 14.37 231 SER A CA 1
ATOM 1498 C C . SER A 1 231 ? 21.285 -112.464 -0.514 1.00 13.86 231 SER A C 1
ATOM 1499 O O . SER A 1 231 ? 20.392 -112.078 -1.267 1.00 13.79 231 SER A O 1
ATOM 1502 N N . LEU A 1 232 ? 21.476 -113.740 -0.192 1.00 13.48 232 LEU A N 1
ATOM 1503 C CA . LEU A 1 232 ? 20.638 -114.821 -0.699 1.00 12.99 232 LEU A CA 1
ATOM 1504 C C . LEU A 1 232 ? 20.307 -115.736 0.489 1.00 13.82 232 LEU A C 1
ATOM 1505 O O . LEU A 1 232 ? 20.659 -116.917 0.496 1.00 13.76 232 LEU A O 1
ATOM 1510 N N . PRO A 1 233 ? 19.615 -115.193 1.507 1.00 14.22 233 PRO A N 1
ATOM 1511 C CA . PRO A 1 233 ? 19.216 -115.902 2.729 1.00 14.36 233 PRO A CA 1
ATOM 1512 C C . PRO A 1 233 ? 18.215 -117.041 2.552 1.00 15.22 233 PRO A C 1
ATOM 1513 O O . PRO A 1 233 ? 18.234 -118.011 3.308 1.00 17.20 233 PRO A O 1
ATOM 1517 N N . TYR A 1 234 ? 17.339 -116.913 1.562 1.00 14.39 234 TYR A N 1
ATOM 1518 C CA . TYR A 1 234 ? 16.325 -117.923 1.292 1.00 14.24 234 TYR A CA 1
ATOM 1519 C C . TYR A 1 234 ? 16.814 -118.898 0.232 1.00 15.52 234 TYR A C 1
ATOM 1520 O O . TYR A 1 234 ? 17.901 -118.732 -0.321 1.00 16.12 234 TYR A O 1
ATOM 1529 N N . PHE A 1 235 ? 16.011 -119.921 -0.041 1.00 16.07 235 PHE A N 1
ATOM 1530 C CA . PHE A 1 235 ? 16.354 -120.893 -1.067 1.00 15.93 235 PHE A CA 1
ATOM 1531 C C . PHE A 1 235 ? 16.026 -120.260 -2.418 1.00 18.23 235 PHE A C 1
ATOM 1532 O O . PHE A 1 235 ? 16.740 -120.466 -3.399 1.00 19.29 235 PHE A O 1
ATOM 1540 N N . GLU A 1 236 ? 14.945 -119.482 -2.455 1.00 20.00 236 GLU A N 1
ATOM 1541 C CA . GLU A 1 236 ? 14.543 -118.767 -3.664 1.00 21.27 236 GLU A CA 1
ATOM 1542 C C . GLU A 1 236 ? 14.465 -117.287 -3.289 1.00 20.82 236 GLU A C 1
ATOM 1543 O O . GLU A 1 236 ? 13.498 -116.839 -2.669 1.00 21.07 236 GLU A O 1
ATOM 1549 N N . ASN A 1 237 ? 15.496 -116.539 -3.672 1.00 19.66 237 ASN A N 1
ATOM 1550 C CA . ASN A 1 237 ? 15.597 -115.119 -3.356 1.00 18.13 237 ASN A CA 1
ATOM 1551 C C . ASN A 1 237 ? 15.147 -114.156 -4.445 1.00 17.22 237 ASN A C 1
ATOM 1552 O O . ASN A 1 237 ? 15.153 -114.483 -5.630 1.00 16.75 237 ASN A O 1
ATOM 1557 N N . ASN A 1 238 ? 14.7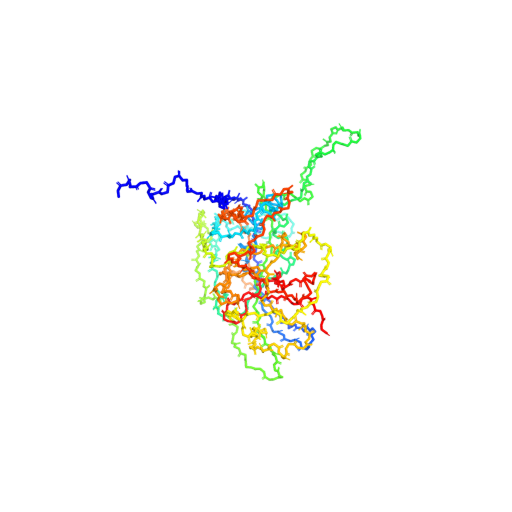61 -112.959 -4.012 1.00 16.47 238 ASN A N 1
ATOM 1558 C CA . ASN A 1 238 ? 14.339 -111.886 -4.901 1.00 15.63 238 ASN A CA 1
ATOM 1559 C C . ASN A 1 238 ? 15.622 -111.082 -5.067 1.00 15.74 238 ASN A C 1
ATOM 1560 O O . ASN A 1 238 ? 16.142 -110.520 -4.105 1.00 15.31 238 ASN A O 1
ATOM 1565 N N . VAL A 1 239 ? 16.138 -111.051 -6.290 1.00 16.64 239 VAL A N 1
ATOM 1566 C CA . VAL A 1 239 ? 17.394 -110.374 -6.589 1.00 14.99 239 VAL A CA 1
ATOM 1567 C C . VAL A 1 239 ? 17.268 -109.195 -7.549 1.00 14.94 239 VAL A C 1
ATOM 1568 O O . VAL A 1 239 ? 16.470 -109.227 -8.486 1.00 16.72 239 VAL A O 1
ATOM 1572 N N . PRO A 1 240 ? 18.061 -108.135 -7.325 1.00 14.46 240 PRO A N 1
ATOM 1573 C CA . PRO A 1 240 ? 18.038 -106.946 -8.182 1.00 14.60 240 PRO A CA 1
ATOM 1574 C C . PRO A 1 240 ? 19.106 -107.044 -9.273 1.00 14.68 240 PRO A C 1
ATOM 1575 O O . PRO A 1 240 ? 19.984 -107.908 -9.224 1.00 13.86 240 PRO A O 1
ATOM 1579 N N . LYS A 1 241 ? 19.024 -106.156 -10.256 1.00 14.65 241 LYS A N 1
ATOM 1580 C CA . LYS A 1 241 ? 20.002 -106.117 -11.334 1.00 14.48 241 LYS A CA 1
ATOM 1581 C C . LYS A 1 241 ? 21.268 -105.505 -10.728 1.00 16.35 241 LYS A C 1
ATOM 1582 O O . LYS A 1 241 ? 21.180 -104.689 -9.809 1.00 17.66 241 LYS A O 1
ATOM 1588 N N . ASP A 1 242 ? 22.438 -105.902 -11.223 1.00 17.77 242 ASP A N 1
ATOM 1589 C CA . ASP A 1 242 ? 23.700 -105.370 -10.705 1.00 19.30 242 ASP A CA 1
ATOM 1590 C C . ASP A 1 242 ? 23.637 -103.853 -10.594 1.00 18.61 242 ASP A C 1
ATOM 1591 O O . ASP A 1 242 ? 23.109 -103.180 -11.479 1.00 19.22 242 ASP A O 1
ATOM 1596 N N . VAL A 1 243 ? 24.189 -103.318 -9.512 1.00 16.77 243 VAL A N 1
ATOM 1597 C CA . VAL A 1 243 ? 24.205 -101.878 -9.297 1.00 15.59 243 VAL A CA 1
ATOM 1598 C C . VAL A 1 243 ? 24.684 -101.139 -10.547 1.00 16.60 243 VAL A C 1
ATOM 1599 O O . VAL A 1 243 ? 25.679 -101.525 -11.164 1.00 17.52 243 VAL A O 1
ATOM 1603 N N . GLY A 1 244 ? 23.960 -100.088 -10.927 1.00 15.60 244 GLY A N 1
ATOM 1604 C CA . GLY A 1 244 ? 24.352 -99.302 -12.081 1.00 15.23 244 GLY A CA 1
ATOM 1605 C C . GLY A 1 244 ? 25.262 -98.205 -11.569 1.00 16.38 244 GLY A C 1
ATOM 1606 O O . GLY A 1 244 ? 24.806 -97.110 -11.245 1.00 19.49 244 GLY A O 1
ATOM 1607 N N . ILE A 1 245 ? 26.554 -98.501 -11.486 1.00 15.37 245 ILE A N 1
ATOM 1608 C CA . ILE A 1 245 ? 27.525 -97.546 -10.972 1.00 14.59 245 ILE A CA 1
ATOM 1609 C C . ILE A 1 245 ? 27.466 -96.160 -11.607 1.00 15.15 245 ILE A C 1
ATOM 1610 O O . ILE A 1 245 ? 27.862 -95.173 -10.987 1.00 16.14 245 ILE A O 1
ATOM 1615 N N . TYR A 1 246 ? 26.965 -96.074 -12.834 1.00 15.08 246 TYR A N 1
ATOM 1616 C CA . TYR A 1 246 ? 26.892 -94.788 -13.513 1.00 14.94 246 TYR A CA 1
ATOM 1617 C C . TYR A 1 246 ? 25.732 -93.923 -13.034 1.00 15.70 246 TYR A C 1
ATOM 1618 O O . TYR A 1 246 ? 25.562 -92.791 -13.489 1.00 17.97 246 TYR A O 1
ATOM 1627 N N . ASP A 1 247 ? 24.936 -94.456 -12.115 1.00 14.47 247 ASP A N 1
ATOM 1628 C CA . ASP A 1 247 ? 23.823 -93.702 -11.553 1.00 15.27 247 ASP A CA 1
ATOM 1629 C C . ASP A 1 247 ? 24.279 -93.147 -10.210 1.00 15.20 247 ASP A C 1
ATOM 1630 O O . ASP A 1 247 ? 23.519 -92.476 -9.511 1.00 14.73 247 ASP A O 1
ATOM 1635 N N . TYR A 1 248 ? 25.532 -93.427 -9.861 1.00 14.18 248 TYR A N 1
ATOM 1636 C CA . TYR A 1 248 ? 26.094 -92.991 -8.589 1.00 12.43 248 TYR A CA 1
ATOM 1637 C C . TYR A 1 248 ? 27.528 -92.490 -8.711 1.00 12.93 248 TYR A C 1
ATOM 1638 O O . TYR A 1 248 ? 28.359 -92.784 -7.854 1.00 13.79 248 TYR A O 1
ATOM 1647 N N . VAL A 1 249 ? 27.826 -91.733 -9.759 1.00 14.13 249 VAL A N 1
ATOM 1648 C CA . VAL A 1 249 ? 29.183 -91.233 -9.934 1.00 14.40 249 VAL A CA 1
ATOM 1649 C C . VAL A 1 249 ? 29.257 -89.823 -10.513 1.00 15.95 249 VAL A C 1
ATOM 1650 O O . VAL A 1 249 ? 28.386 -89.400 -11.278 1.00 15.16 249 VAL A O 1
ATOM 1654 N N . ASP A 1 250 ? 30.308 -89.105 -10.124 1.00 16.90 250 ASP A N 1
ATOM 1655 C CA . ASP A 1 250 ? 30.570 -87.751 -10.604 1.00 17.44 250 ASP A CA 1
ATOM 1656 C C . ASP A 1 250 ? 31.949 -87.828 -11.242 1.00 15.74 250 ASP A C 1
ATOM 1657 O O . ASP A 1 250 ? 32.964 -87.879 -10.548 1.00 16.24 250 ASP A O 1
ATOM 1662 N N . ILE A 1 251 ? 31.970 -87.842 -12.570 1.00 13.15 251 ILE A N 1
ATOM 1663 C CA . ILE A 1 251 ? 33.207 -87.972 -13.330 1.00 11.72 251 ILE A CA 1
ATOM 1664 C C . ILE A 1 251 ? 33.962 -86.679 -13.635 1.00 10.59 251 ILE A C 1
ATOM 1665 O O . ILE A 1 251 ? 33.362 -85.633 -13.872 1.00 9.58 251 ILE A O 1
ATOM 1670 N N . LYS A 1 252 ? 35.288 -86.773 -13.617 1.00 9.51 252 LYS A N 1
ATOM 1671 C CA . LYS A 1 252 ? 36.173 -85.650 -13.916 1.00 10.38 252 LYS A CA 1
ATOM 1672 C C . LYS A 1 252 ? 37.179 -86.119 -14.963 1.00 11.13 252 LYS A C 1
ATOM 1673 O O . LYS A 1 252 ? 37.365 -87.323 -15.154 1.00 11.05 252 LYS A O 1
ATOM 1679 N N . ASN A 1 253 ? 37.824 -85.171 -15.637 1.00 11.28 253 ASN A N 1
ATOM 1680 C CA . ASN A 1 253 ? 38.821 -85.501 -16.648 1.00 10.77 253 ASN A CA 1
ATOM 1681 C C . ASN A 1 253 ? 40.156 -85.747 -15.952 1.00 10.95 253 ASN A C 1
ATOM 1682 O O . ASN A 1 253 ? 40.770 -84.819 -15.430 1.00 11.47 253 ASN A O 1
ATOM 1687 N N . GLY A 1 254 ? 40.599 -87.000 -15.952 1.00 11.19 254 GLY A N 1
ATOM 1688 C CA . GLY A 1 254 ? 41.848 -87.356 -15.302 1.00 11.07 254 GLY A CA 1
ATOM 1689 C C . GLY A 1 254 ? 43.055 -86.504 -15.650 1.00 12.09 254 GLY A C 1
ATOM 1690 O O . GLY A 1 254 ? 43.935 -86.312 -14.808 1.00 12.91 254 GLY A O 1
ATOM 1691 N N . THR A 1 255 ? 43.101 -85.988 -16.876 1.00 11.24 255 THR A N 1
ATOM 1692 C CA . THR A 1 255 ? 44.228 -85.172 -17.321 1.00 11.53 255 THR A CA 1
ATOM 1693 C C . THR A 1 255 ? 44.194 -83.714 -16.878 1.00 12.50 255 THR A C 1
ATOM 1694 O O . THR A 1 255 ? 45.230 -83.147 -16.529 1.00 14.24 255 THR A O 1
ATOM 1698 N N . THR A 1 256 ? 43.015 -83.104 -16.894 1.00 12.09 256 THR A N 1
ATOM 1699 C CA . THR A 1 256 ? 42.900 -81.703 -16.510 1.00 10.73 256 THR A CA 1
ATOM 1700 C C . THR A 1 256 ? 42.582 -81.501 -15.032 1.00 12.45 256 THR A C 1
ATOM 1701 O O . THR A 1 256 ? 42.810 -80.418 -14.490 1.00 14.08 256 THR A O 1
ATOM 1705 N N . ALA A 1 257 ? 42.056 -82.535 -14.382 1.00 13.17 257 ALA A N 1
ATOM 1706 C CA . ALA A 1 257 ? 41.730 -82.445 -12.960 1.00 14.23 257 ALA A CA 1
ATOM 1707 C C . ALA A 1 257 ? 43.008 -82.648 -12.151 1.00 14.95 257 ALA A C 1
ATOM 1708 O O . ALA A 1 257 ? 43.274 -83.744 -11.651 1.00 17.26 257 ALA A O 1
ATOM 1710 N N . TYR A 1 258 ? 43.795 -81.584 -12.030 1.00 13.38 258 TYR A N 1
ATOM 1711 C CA . TYR A 1 258 ? 45.059 -81.626 -11.305 1.00 13.58 258 TYR A CA 1
ATOM 1712 C C . TYR A 1 258 ? 44.965 -80.776 -10.038 1.00 15.20 258 TYR A C 1
ATOM 1713 O O . TYR A 1 258 ? 44.952 -79.546 -10.109 1.00 16.39 258 TYR A O 1
ATOM 1722 N N . GLY A 1 259 ? 44.900 -81.429 -8.883 1.00 15.14 259 GLY A N 1
ATOM 1723 C CA . GLY A 1 259 ? 44.811 -80.697 -7.634 1.00 15.42 259 GLY A CA 1
ATOM 1724 C C . GLY A 1 259 ? 43.677 -81.181 -6.755 1.00 17.24 259 GLY A C 1
ATOM 1725 O O . GLY A 1 259 ? 43.338 -82.363 -6.762 1.00 19.50 259 GLY A O 1
ATOM 1726 N N . LYS A 1 260 ? 43.092 -80.262 -5.994 1.00 16.86 260 LYS A N 1
ATOM 1727 C CA . LYS A 1 260 ? 41.985 -80.577 -5.096 1.00 16.08 260 LYS A CA 1
ATOM 1728 C C . LYS A 1 260 ? 40.794 -81.105 -5.891 1.00 16.15 260 LYS A C 1
ATOM 1729 O O . LYS A 1 260 ? 40.278 -80.414 -6.763 1.00 16.66 260 LYS A O 1
ATOM 1735 N N . CYS A 1 261 ? 40.352 -82.323 -5.593 1.00 16.67 261 CYS A N 1
ATOM 1736 C CA . CYS A 1 261 ? 39.219 -82.905 -6.311 1.00 17.44 261 CYS A CA 1
ATOM 1737 C C . CYS A 1 261 ? 37.990 -83.147 -5.448 1.00 17.44 261 CYS A C 1
ATOM 1738 O O . CYS A 1 261 ? 36.874 -82.801 -5.837 1.00 18.09 261 CYS A O 1
ATOM 1741 N N . TRP A 1 262 ? 38.193 -83.754 -4.285 1.00 17.20 262 TRP A N 1
ATOM 1742 C CA . TRP A 1 262 ? 37.088 -84.046 -3.383 1.00 16.84 262 TRP A CA 1
ATOM 1743 C C . TRP A 1 262 ? 37.466 -83.804 -1.933 1.00 17.37 262 TRP A C 1
ATOM 1744 O O . TRP A 1 262 ? 38.631 -83.916 -1.550 1.00 19.04 262 TRP A O 1
ATOM 1755 N N . GLU A 1 263 ? 36.468 -83.455 -1.134 1.00 16.62 263 GLU A N 1
ATOM 1756 C CA . GLU A 1 263 ? 36.662 -83.226 0.287 1.00 16.55 263 GLU A CA 1
ATOM 1757 C C . GLU A 1 263 ? 35.416 -83.689 1.008 1.00 16.33 263 GLU A C 1
ATOM 1758 O O . GLU A 1 263 ? 34.314 -83.243 0.700 1.00 18.03 263 GLU A O 1
ATOM 1764 N N . LYS A 1 264 ? 35.585 -84.600 1.956 1.00 15.04 264 LYS A N 1
ATOM 1765 C CA . LYS A 1 264 ? 34.454 -85.095 2.716 1.00 14.16 264 LYS A CA 1
ATOM 1766 C C . LYS A 1 264 ? 34.576 -84.697 4.175 1.00 13.80 264 LYS A C 1
ATOM 1767 O O . LYS A 1 264 ? 35.656 -84.755 4.760 1.00 15.01 264 LYS A O 1
ATOM 1773 N N . ARG A 1 265 ? 33.459 -84.277 4.752 1.00 13.11 265 ARG A N 1
ATOM 1774 C CA . ARG A 1 265 ? 33.416 -83.881 6.149 1.00 13.36 265 ARG A CA 1
ATOM 1775 C C . ARG A 1 265 ? 32.379 -84.728 6.854 1.00 12.68 265 ARG A C 1
ATOM 1776 O O . ARG A 1 265 ? 31.414 -85.176 6.241 1.00 13.70 265 ARG A O 1
ATOM 1784 N N . PHE A 1 266 ? 32.581 -84.961 8.142 1.00 11.90 266 PHE A N 1
ATOM 1785 C CA . PHE A 1 266 ? 31.625 -85.742 8.898 1.00 10.83 266 PHE A CA 1
ATOM 1786 C C . PHE A 1 266 ? 31.649 -85.349 10.361 1.00 11.62 266 PHE A C 1
ATOM 1787 O O . PHE A 1 266 ? 32.695 -85.382 11.005 1.00 12.68 266 PHE A O 1
ATOM 1795 N N . LYS A 1 267 ? 30.491 -84.951 10.873 1.00 12.68 267 LYS A N 1
ATOM 1796 C CA . LYS A 1 267 ? 30.362 -84.584 12.274 1.00 14.36 267 LYS A CA 1
ATOM 1797 C C . LYS A 1 267 ? 29.508 -85.677 12.899 1.00 15.54 267 LYS A C 1
ATOM 1798 O O . LYS A 1 267 ? 28.279 -85.598 12.905 1.00 16.05 267 LYS A O 1
ATOM 1804 N N . PRO A 1 268 ? 30.157 -86.726 13.424 1.00 15.72 268 PRO A N 1
ATOM 1805 C CA . PRO A 1 268 ? 29.447 -87.843 14.044 1.00 16.68 268 PRO A CA 1
ATOM 1806 C C . PRO A 1 268 ? 28.467 -87.466 15.149 1.00 17.84 268 PRO A C 1
ATOM 1807 O O . PRO A 1 268 ? 28.769 -86.643 16.016 1.00 17.92 268 PRO A O 1
ATOM 1811 N N . THR A 1 269 ? 27.289 -88.078 15.088 1.00 19.40 269 THR A N 1
ATOM 1812 C CA . THR A 1 269 ? 26.229 -87.879 16.070 1.00 20.84 269 THR A CA 1
ATOM 1813 C C . THR A 1 269 ? 26.673 -88.545 17.368 1.00 22.65 269 THR A C 1
ATOM 1814 O O . THR A 1 269 ? 26.441 -88.039 18.467 1.00 22.95 269 THR A O 1
ATOM 1818 N N . ASN A 1 270 ? 27.312 -89.699 17.207 1.00 23.42 270 ASN A N 1
ATOM 1819 C CA . ASN A 1 270 ? 27.814 -90.496 18.314 1.00 23.31 270 ASN A CA 1
ATOM 1820 C C . ASN A 1 270 ? 29.278 -90.793 18.022 1.00 23.85 270 ASN A C 1
ATOM 1821 O O . ASN A 1 270 ? 29.610 -91.881 17.561 1.00 29.04 270 ASN A O 1
ATOM 1826 N N . GLY A 1 271 ? 30.157 -89.832 18.270 1.00 20.69 271 GLY A N 1
ATOM 1827 C CA . GLY A 1 271 ? 31.560 -90.078 17.998 1.00 18.37 271 GLY A CA 1
ATOM 1828 C C . GLY A 1 271 ? 32.257 -90.726 19.176 1.00 17.01 271 GLY A C 1
ATOM 1829 O O . GLY A 1 271 ? 33.483 -90.692 19.273 1.00 17.10 271 GLY A O 1
ATOM 1830 N N . LEU A 1 272 ? 31.476 -91.325 20.069 1.00 16.14 272 LEU A N 1
ATOM 1831 C CA . LEU A 1 272 ? 32.022 -91.962 21.263 1.00 14.87 272 LEU A CA 1
ATOM 1832 C C . LEU A 1 272 ? 32.987 -93.108 20.994 1.00 13.88 272 LEU A C 1
ATOM 1833 O O . LEU A 1 272 ? 32.580 -94.199 20.584 1.00 13.98 272 LEU A O 1
ATOM 1838 N N . LEU A 1 273 ? 34.267 -92.847 21.242 1.00 11.84 273 LEU A N 1
ATOM 1839 C CA . LEU A 1 273 ? 35.318 -93.837 21.053 1.00 11.09 273 LEU A CA 1
ATOM 1840 C C . LEU A 1 273 ? 35.368 -94.753 22.271 1.00 11.29 273 LEU A C 1
ATOM 1841 O O . LEU A 1 273 ? 35.712 -95.931 22.162 1.00 11.85 273 LEU A O 1
ATOM 1846 N N . TYR A 1 274 ? 35.026 -94.199 23.431 1.00 11.13 274 TYR A N 1
ATOM 1847 C CA . TYR A 1 274 ? 35.003 -94.958 24.677 1.00 11.26 274 TYR A CA 1
ATOM 1848 C C . TYR A 1 274 ? 34.453 -94.103 25.812 1.00 12.47 274 TYR A C 1
ATOM 1849 O O . TYR A 1 274 ? 34.329 -92.881 25.679 1.00 13.56 274 TYR A O 1
ATOM 1858 N N . ALA A 1 275 ? 34.120 -94.752 26.923 1.00 12.77 275 ALA A N 1
ATOM 1859 C CA . ALA A 1 275 ? 33.587 -94.062 28.092 1.00 12.97 275 ALA A CA 1
ATOM 1860 C C . ALA A 1 275 ? 33.658 -94.981 29.301 1.00 14.51 275 ALA A C 1
ATOM 1861 O O . ALA A 1 275 ? 33.373 -96.174 29.196 1.00 15.80 275 ALA A O 1
ATOM 1863 N N . GLU A 1 276 ? 34.043 -94.429 30.447 1.00 15.53 276 GLU A N 1
ATOM 1864 C CA . GLU A 1 276 ? 34.137 -95.215 31.670 1.00 16.71 276 GLU A CA 1
ATOM 1865 C C . GLU A 1 276 ? 33.092 -94.750 32.677 1.00 16.28 276 GLU A C 1
ATOM 1866 O O . GLU A 1 276 ? 33.055 -93.576 33.041 1.00 17.79 276 GLU A O 1
ATOM 1872 N N . SER A 1 277 ? 32.240 -95.671 33.120 1.00 15.88 277 SER A N 1
ATOM 1873 C CA . SER A 1 277 ? 31.202 -95.342 34.092 1.00 15.40 277 SER A CA 1
ATOM 1874 C C . SER A 1 277 ? 31.065 -96.397 35.182 1.00 15.70 277 SER A C 1
ATOM 1875 O O . SER A 1 277 ? 30.151 -96.326 36.004 1.00 16.19 277 SER A O 1
ATOM 1878 N N . THR A 1 278 ? 31.969 -97.372 35.192 1.00 15.85 278 THR A N 1
ATOM 1879 C CA . THR A 1 278 ? 31.919 -98.426 36.201 1.00 16.57 278 THR A CA 1
ATOM 1880 C C . THR A 1 278 ? 32.920 -98.175 37.315 1.00 16.48 278 THR A C 1
ATOM 1881 O O . THR A 1 278 ? 33.810 -97.329 37.192 1.00 17.22 278 THR A O 1
ATOM 1885 N N . LEU A 1 279 ? 32.767 -98.922 38.403 1.00 16.03 279 LEU A N 1
ATOM 1886 C CA . LEU A 1 279 ? 33.651 -98.807 39.553 1.00 15.55 279 LEU A CA 1
ATOM 1887 C C . LEU A 1 279 ? 34.772 -99.837 39.458 1.00 17.24 279 LEU A C 1
ATOM 1888 O O . LEU A 1 279 ? 35.587 -99.963 40.369 1.00 17.90 279 LEU A O 1
ATOM 1893 N N . LYS A 1 280 ? 34.805 -100.575 38.352 1.00 18.70 280 LYS A N 1
ATOM 1894 C CA . LYS A 1 280 ? 35.834 -101.585 38.146 1.00 21.18 280 LYS A CA 1
ATOM 1895 C C . LYS A 1 280 ? 37.182 -100.881 38.080 1.00 22.35 280 LYS A C 1
ATOM 1896 O O . LYS A 1 280 ? 37.452 -100.150 37.130 1.00 25.02 280 LYS A O 1
ATOM 1902 N N . GLY A 1 281 ? 38.025 -101.089 39.087 1.00 22.07 281 GLY A N 1
ATOM 1903 C CA . GLY A 1 281 ? 39.321 -100.432 39.093 1.00 23.18 281 GLY A CA 1
ATOM 1904 C C . GLY A 1 281 ? 40.449 -101.346 38.664 1.00 23.71 281 GLY A C 1
ATOM 1905 O O . GLY A 1 281 ? 41.563 -101.252 39.172 1.00 24.51 281 GLY A O 1
ATOM 1906 N N . ASN A 1 282 ? 40.166 -102.217 37.705 1.00 24.96 282 ASN A N 1
ATOM 1907 C CA . ASN A 1 282 ? 41.155 -103.175 37.234 1.00 24.64 282 ASN A CA 1
ATOM 1908 C C . ASN A 1 282 ? 40.713 -103.715 35.879 1.00 24.92 282 ASN A C 1
ATOM 1909 O O . ASN A 1 282 ? 39.585 -103.485 35.451 1.00 26.57 282 ASN A O 1
ATOM 1914 N N . VAL A 1 283 ? 41.591 -104.441 35.203 1.00 24.40 283 VAL A N 1
ATOM 1915 C CA . VAL A 1 283 ? 41.230 -105.014 33.912 1.00 23.45 283 VAL A CA 1
ATOM 1916 C C . VAL A 1 283 ? 40.967 -106.498 34.109 1.00 24.17 283 VAL A C 1
ATOM 1917 O O . VAL A 1 283 ? 40.303 -107.142 33.297 1.00 25.02 283 VAL A O 1
ATOM 1921 N N . VAL A 1 284 ? 41.477 -107.027 35.214 1.00 25.03 284 VAL A N 1
ATOM 1922 C CA . VAL A 1 284 ? 41.340 -108.441 35.522 1.00 24.84 284 VAL A CA 1
ATOM 1923 C C . VAL A 1 284 ? 40.214 -108.802 36.482 1.00 25.97 284 VAL A C 1
ATOM 1924 O O . VAL A 1 284 ? 39.566 -109.833 36.313 1.00 27.11 284 VAL A O 1
ATOM 1928 N N . THR A 1 285 ? 39.975 -107.966 37.489 1.00 26.59 285 THR A N 1
ATOM 1929 C CA . THR A 1 285 ? 38.938 -108.274 38.471 1.00 27.42 285 THR A CA 1
ATOM 1930 C C . THR A 1 285 ? 37.531 -108.441 37.936 1.00 26.56 285 THR A C 1
ATOM 1931 O O . THR A 1 285 ? 37.079 -107.688 37.070 1.00 27.82 285 THR A O 1
ATOM 1935 N N . PRO A 1 286 ? 36.828 -109.463 38.438 1.00 24.87 286 PRO A N 1
ATOM 1936 C CA . PRO A 1 286 ? 35.452 -109.776 38.059 1.00 23.97 286 PRO A CA 1
ATOM 1937 C C . PRO A 1 286 ? 34.574 -109.250 39.190 1.00 23.45 286 PRO A C 1
ATOM 1938 O O . PRO A 1 286 ? 35.093 -108.823 40.225 1.00 23.58 286 PRO A O 1
ATOM 1942 N N . LEU A 1 287 ? 33.258 -109.262 39.005 1.00 22.13 287 LEU A N 1
ATOM 1943 C CA . LEU A 1 287 ? 32.377 -108.803 40.069 1.00 20.96 287 LEU A CA 1
ATOM 1944 C C . LEU A 1 287 ? 32.545 -109.745 41.250 1.00 21.23 287 LEU A C 1
ATOM 1945 O O . LEU A 1 287 ? 32.972 -110.889 41.091 1.00 21.69 287 LEU A O 1
ATOM 1950 N N . ALA A 1 288 ? 32.218 -109.255 42.436 1.00 21.03 288 ALA A N 1
ATOM 1951 C CA . ALA A 1 288 ? 32.314 -110.064 43.637 1.00 20.40 288 ALA A CA 1
ATOM 1952 C C . ALA A 1 288 ? 30.903 -110.223 44.191 1.00 20.99 288 ALA A C 1
ATOM 1953 O O . ALA A 1 288 ? 30.561 -111.256 44.768 1.00 21.67 288 ALA A O 1
ATOM 1955 N N . ALA A 1 289 ? 30.083 -109.198 43.986 1.00 20.87 289 ALA A N 1
ATOM 1956 C CA . ALA A 1 289 ? 28.708 -109.207 44.464 1.00 21.92 289 ALA A CA 1
ATOM 1957 C C . ALA A 1 289 ? 27.721 -109.578 43.363 1.00 22.95 289 ALA A C 1
ATOM 1958 O O . ALA A 1 289 ? 27.892 -109.187 42.207 1.00 23.77 289 ALA A O 1
ATOM 1960 N N . GLN A 1 290 ? 26.693 -110.341 43.725 1.00 24.33 290 GLN A N 1
ATOM 1961 C CA . GLN A 1 290 ? 25.665 -110.742 42.771 1.00 26.10 290 GLN A CA 1
ATOM 1962 C C . GLN A 1 290 ? 24.538 -109.723 42.854 1.00 26.76 290 GLN A C 1
ATOM 1963 O O . GLN A 1 290 ? 24.445 -108.973 43.828 1.00 27.70 290 GLN A O 1
ATOM 1969 N N . PRO A 1 291 ? 23.665 -109.677 41.837 1.00 26.69 291 PRO A N 1
ATOM 1970 C CA . PRO A 1 291 ? 22.563 -108.712 41.879 1.00 27.47 291 PRO A CA 1
ATOM 1971 C C . PRO A 1 291 ? 21.686 -108.901 43.121 1.00 28.41 291 PRO A C 1
ATOM 1972 O O . PRO A 1 291 ? 21.416 -110.028 43.537 1.00 27.62 291 PRO A O 1
ATOM 1976 N N . THR A 1 292 ? 21.256 -107.792 43.716 1.00 29.54 292 THR A N 1
ATOM 1977 C CA . THR A 1 292 ? 20.416 -107.836 44.908 1.00 29.85 292 THR A CA 1
ATOM 1978 C C . THR A 1 292 ? 18.962 -107.552 44.545 1.00 29.90 292 THR A C 1
ATOM 1979 O O . THR A 1 292 ? 18.577 -107.649 43.380 1.00 31.21 292 THR A O 1
ATOM 1983 N N . ASN A 1 293 ? 18.155 -107.210 45.545 1.00 29.31 293 ASN A N 1
ATOM 1984 C CA . ASN A 1 293 ? 16.750 -106.899 45.311 1.00 28.49 293 ASN A CA 1
ATOM 1985 C C . ASN A 1 293 ? 16.575 -105.402 45.089 1.00 27.79 293 ASN A C 1
ATOM 1986 O O . ASN A 1 293 ? 15.481 -104.939 44.769 1.00 27.52 293 ASN A O 1
ATOM 1991 N N . ILE A 1 294 ? 17.657 -104.648 45.277 1.00 27.41 294 ILE A N 1
ATOM 1992 C CA . ILE A 1 294 ? 17.633 -103.201 45.077 1.00 27.21 294 ILE A CA 1
ATOM 1993 C C . ILE A 1 294 ? 17.722 -102.934 43.579 1.00 28.39 294 ILE A C 1
ATOM 1994 O O . ILE A 1 294 ? 18.697 -103.316 42.925 1.00 29.48 294 ILE A O 1
ATOM 1999 N N . MET A 1 295 ? 16.703 -102.276 43.039 1.00 28.06 295 MET A N 1
ATOM 2000 C CA . MET A 1 295 ? 16.658 -101.983 41.617 1.00 27.93 295 MET A CA 1
ATOM 2001 C C . MET A 1 295 ? 15.611 -100.920 41.337 1.00 28.65 295 MET A C 1
ATOM 2002 O O . MET A 1 295 ? 14.486 -101.002 41.829 1.00 31.11 295 MET A O 1
ATOM 2007 N N . THR A 1 296 ? 15.980 -99.923 40.544 1.00 27.08 296 THR A N 1
ATOM 2008 C CA . THR A 1 296 ? 15.052 -98.861 40.198 1.00 25.49 296 THR A CA 1
ATOM 2009 C C . THR A 1 296 ? 14.979 -98.722 38.672 1.00 24.11 296 THR A C 1
ATOM 2010 O O . THR A 1 296 ? 16.003 -98.668 37.992 1.00 24.23 296 THR A O 1
ATOM 2014 N N . PRO A 1 297 ? 13.757 -98.685 38.116 1.00 22.67 297 PRO A N 1
ATOM 2015 C CA . PRO A 1 297 ? 13.512 -98.561 36.676 1.00 21.15 297 PRO A CA 1
ATOM 2016 C C . PRO A 1 297 ? 14.099 -97.314 36.024 1.00 20.62 297 PRO A C 1
ATOM 2017 O O . PRO A 1 297 ? 13.841 -96.195 36.461 1.00 21.55 297 PRO A O 1
ATOM 2021 N N . ILE A 1 298 ? 14.886 -97.516 34.973 1.00 19.73 298 ILE A N 1
ATOM 2022 C CA . ILE A 1 298 ? 15.481 -96.406 34.237 1.00 18.98 298 ILE A CA 1
ATOM 2023 C C . ILE A 1 298 ? 14.929 -96.478 32.816 1.00 20.49 298 ILE A C 1
ATOM 2024 O O . ILE A 1 298 ? 14.386 -97.506 32.411 1.00 21.44 298 ILE A O 1
ATOM 2029 N N . PRO A 1 299 ? 15.045 -95.386 32.045 1.00 21.49 299 PRO A N 1
ATOM 2030 C CA . PRO A 1 299 ? 14.537 -95.393 30.672 1.00 22.44 299 PRO A CA 1
ATOM 2031 C C . PRO A 1 299 ? 15.000 -96.610 29.866 1.00 23.53 299 PRO A C 1
ATOM 2032 O O . PRO A 1 299 ? 14.177 -97.342 29.311 1.00 25.96 299 PRO A O 1
ATOM 2036 N N . GLY A 1 300 ? 16.311 -96.829 29.809 1.00 21.72 300 GLY A N 1
ATOM 2037 C CA . GLY A 1 300 ? 16.833 -97.959 29.061 1.00 20.90 300 GLY A CA 1
ATOM 2038 C C . GLY A 1 300 ? 17.009 -97.606 27.596 1.00 21.20 300 GLY A C 1
ATOM 2039 O O . GLY A 1 300 ? 18.131 -97.438 27.118 1.00 21.65 300 GLY A O 1
ATOM 2040 N N . LEU A 1 301 ? 15.893 -97.498 26.882 1.00 21.01 301 LEU A N 1
ATOM 2041 C CA . LEU A 1 301 ? 15.903 -97.143 25.469 1.00 20.63 301 LEU A CA 1
ATOM 2042 C C . LEU A 1 301 ? 16.689 -98.137 24.615 1.00 22.44 301 LEU A C 1
ATOM 2043 O O . LEU A 1 301 ? 17.454 -97.754 23.7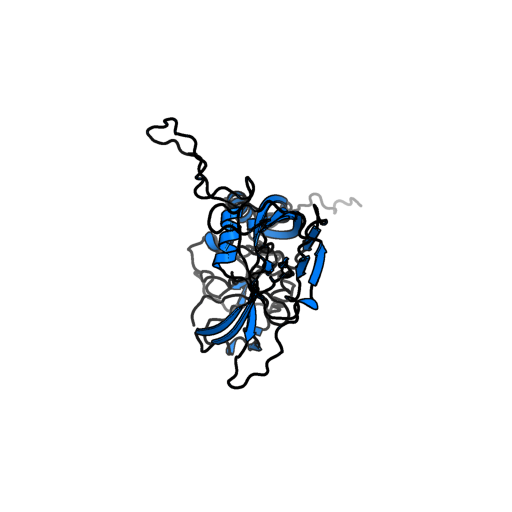30 1.00 23.12 301 LEU A O 1
ATOM 2048 N N . GLU A 1 302 ? 16.486 -99.418 24.901 1.00 23.48 302 GLU A N 1
ATOM 2049 C CA . GLU A 1 302 ? 17.124 -100.516 24.184 1.00 24.53 302 GLU A CA 1
ATOM 2050 C C . GLU A 1 302 ? 16.037 -101.583 24.089 1.00 25.12 302 GLU A C 1
ATOM 2051 O O . GLU A 1 302 ? 15.613 -102.141 25.102 1.00 26.89 302 GLU A O 1
ATOM 2057 N N . ASN A 1 303 ? 15.583 -101.857 22.871 1.00 24.40 303 ASN A N 1
ATOM 2058 C CA . ASN A 1 303 ? 14.504 -102.811 22.658 1.00 24.10 303 ASN A CA 1
ATOM 2059 C C . ASN A 1 303 ? 14.892 -104.244 22.295 1.00 23.29 303 ASN A C 1
ATOM 2060 O O . ASN A 1 303 ? 14.021 -105.093 22.099 1.00 24.08 303 ASN A O 1
ATOM 2065 N N . GLY A 1 304 ? 16.187 -104.519 22.206 1.00 21.30 304 GLY A N 1
ATOM 2066 C CA . GLY A 1 304 ? 16.621 -105.865 21.882 1.00 19.87 304 GLY A CA 1
ATOM 2067 C C . GLY A 1 304 ? 16.486 -106.241 20.421 1.00 19.37 304 GLY A C 1
ATOM 2068 O O . GLY A 1 304 ? 16.470 -107.426 20.080 1.00 18.69 304 GLY A O 1
ATOM 2069 N N . TYR A 1 305 ? 16.389 -105.238 19.554 1.00 19.21 305 TYR A N 1
ATOM 2070 C CA . TYR A 1 305 ? 16.267 -105.469 18.118 1.00 18.15 305 TYR A CA 1
ATOM 2071 C C . TYR A 1 305 ? 17.568 -105.174 17.394 1.00 18.33 305 TYR A C 1
ATOM 2072 O O . TYR A 1 305 ? 18.212 -104.152 17.634 1.00 19.14 305 TYR A O 1
ATOM 2081 N N . PHE A 1 306 ? 17.945 -106.078 16.500 1.00 18.08 306 PHE A N 1
ATOM 2082 C CA . PHE A 1 306 ? 19.171 -105.929 15.734 1.00 18.50 306 PHE A CA 1
ATOM 2083 C C . PHE A 1 306 ? 18.908 -106.118 14.252 1.00 19.27 306 PHE A C 1
ATOM 2084 O O . PHE A 1 306 ? 17.895 -106.692 13.855 1.00 19.20 306 PHE A O 1
ATOM 2092 N N . MET A 1 307 ? 19.829 -105.621 13.438 1.00 20.68 307 MET A N 1
ATOM 2093 C CA . MET A 1 307 ? 19.740 -105.782 11.999 1.00 21.16 307 MET A CA 1
ATOM 2094 C C . MET A 1 307 ? 20.693 -106.939 11.726 1.00 22.68 307 MET A C 1
ATOM 2095 O O . MET A 1 307 ? 21.891 -106.732 11.545 1.00 23.48 307 MET A O 1
ATOM 2100 N N . SER A 1 308 ? 20.163 -108.160 11.737 1.00 23.90 308 SER A N 1
ATOM 2101 C CA . SER A 1 308 ? 20.975 -109.349 11.502 1.00 25.50 308 SER A CA 1
ATOM 2102 C C . SER A 1 308 ? 21.136 -109.580 10.001 1.00 26.51 308 SER A C 1
ATOM 2103 O O . SER A 1 308 ? 20.384 -110.344 9.394 1.00 26.25 308 SER A O 1
ATOM 2106 N N . ASN A 1 309 ? 22.124 -108.908 9.415 1.00 27.44 309 ASN A N 1
ATOM 2107 C CA . ASN A 1 309 ? 22.405 -109.005 7.988 1.00 28.19 309 ASN A CA 1
ATOM 2108 C C . ASN A 1 309 ? 21.346 -108.327 7.132 1.00 28.98 309 ASN A C 1
ATOM 2109 O O . ASN A 1 309 ? 21.335 -107.104 6.999 1.00 30.58 309 ASN A O 1
ATOM 2114 N N . ASP A 1 310 ? 20.452 -109.126 6.561 1.00 28.99 310 ASP A N 1
ATOM 2115 C CA . ASP A 1 310 ? 19.401 -108.611 5.692 1.00 28.59 310 ASP A CA 1
ATOM 2116 C C . ASP A 1 310 ? 18.065 -108.379 6.391 1.00 27.76 310 ASP A C 1
ATOM 2117 O O . ASP A 1 310 ? 17.227 -107.629 5.892 1.00 28.39 310 ASP A O 1
ATOM 2122 N N . GLN A 1 311 ? 17.863 -109.017 7.540 1.00 26.40 311 GLN A N 1
ATOM 2123 C CA . GLN A 1 311 ? 16.610 -108.873 8.273 1.00 24.95 311 GLN A CA 1
ATOM 2124 C C . GLN A 1 311 ? 16.754 -108.355 9.688 1.00 23.86 311 GLN A C 1
ATOM 2125 O O . GLN A 1 311 ? 17.845 -108.315 10.254 1.00 23.90 311 GLN A O 1
ATOM 2131 N N . ILE A 1 312 ? 15.616 -107.979 10.255 1.00 22.64 312 ILE A N 1
ATOM 2132 C CA . ILE A 1 312 ? 15.545 -107.496 11.621 1.00 20.51 312 ILE A CA 1
ATOM 2133 C C . ILE A 1 312 ? 15.316 -108.723 12.492 1.00 21.02 312 ILE A C 1
ATOM 2134 O O . ILE A 1 312 ? 14.484 -109.571 12.167 1.00 21.21 312 ILE A O 1
ATOM 2139 N N . ARG A 1 313 ? 16.062 -108.827 13.585 1.00 21.29 313 ARG A N 1
ATOM 2140 C CA . ARG A 1 313 ? 15.902 -109.944 14.503 1.00 21.69 313 ARG A CA 1
ATOM 2141 C C . ARG A 1 313 ? 15.804 -109.451 15.936 1.00 22.24 313 ARG A C 1
ATOM 2142 O O . ARG A 1 313 ? 16.423 -108.455 16.307 1.00 22.50 313 ARG A O 1
ATOM 2150 N N . GLU A 1 314 ? 15.008 -110.154 16.734 1.00 23.21 314 GLU A N 1
ATOM 2151 C CA . GLU A 1 314 ? 14.826 -109.806 18.134 1.00 23.33 314 GLU A CA 1
ATOM 2152 C C . GLU A 1 314 ? 15.803 -110.666 18.941 1.00 23.56 314 GLU A C 1
ATOM 2153 O O . GLU A 1 314 ? 16.156 -111.770 18.533 1.00 23.95 314 GLU A O 1
ATOM 2159 N N . ARG A 1 315 ? 16.250 -110.139 20.074 1.00 23.65 315 ARG A N 1
ATOM 2160 C CA . ARG A 1 315 ? 17.196 -110.824 20.950 1.00 22.98 315 ARG A CA 1
ATOM 2161 C C . ARG A 1 315 ? 17.065 -112.351 20.991 1.00 22.60 315 ARG A C 1
ATOM 2162 O O . ARG A 1 315 ? 18.027 -113.071 20.724 1.00 22.85 315 ARG A O 1
ATOM 2170 N N . ARG A 1 316 ? 15.874 -112.839 21.324 1.00 22.00 316 ARG A N 1
ATOM 2171 C CA . ARG A 1 316 ? 15.624 -114.275 21.442 1.00 21.99 316 ARG A CA 1
ATOM 2172 C C . ARG A 1 316 ? 15.910 -115.138 20.221 1.00 23.09 316 ARG A C 1
ATOM 2173 O O . ARG A 1 316 ? 16.079 -116.349 20.349 1.00 23.65 316 ARG A O 1
ATOM 2181 N N . ASP A 1 317 ? 15.972 -114.537 19.040 1.00 25.17 317 ASP A N 1
ATOM 2182 C CA . ASP A 1 317 ? 16.216 -115.320 17.837 1.00 26.92 317 ASP A CA 1
ATOM 2183 C C . ASP A 1 317 ? 17.687 -115.438 17.447 1.00 26.95 317 ASP A C 1
ATOM 2184 O O . ASP A 1 317 ? 18.054 -116.301 16.651 1.00 27.91 317 ASP A O 1
ATOM 2189 N N . LEU A 1 318 ? 18.532 -114.577 18.002 1.00 26.49 318 LEU A N 1
ATOM 2190 C CA . LEU A 1 318 ? 19.959 -114.635 17.703 1.00 26.24 318 LEU A CA 1
ATOM 2191 C C . LEU A 1 318 ? 20.545 -115.770 18.541 1.00 26.95 318 LEU A C 1
ATOM 2192 O O . LEU A 1 318 ? 21.148 -115.543 19.589 1.00 27.99 318 LEU A O 1
ATOM 2197 N N . THR A 1 319 ? 20.358 -116.992 18.057 1.00 27.73 319 THR A N 1
ATOM 2198 C CA . THR A 1 319 ? 20.806 -118.195 18.750 1.00 27.93 319 THR A CA 1
ATOM 2199 C C . THR A 1 319 ? 22.226 -118.673 18.454 1.00 28.67 319 THR A C 1
ATOM 2200 O O . THR A 1 319 ? 22.758 -119.515 19.176 1.00 29.01 319 THR A O 1
ATOM 2204 N N . THR A 1 320 ? 22.837 -118.151 17.396 1.00 29.46 320 THR A N 1
ATOM 2205 C CA . THR A 1 320 ? 24.197 -118.542 17.037 1.00 29.47 320 THR A CA 1
ATOM 2206 C C . THR A 1 320 ? 25.226 -117.855 17.931 1.00 30.76 320 THR A C 1
ATOM 2207 O O . THR A 1 320 ? 26.140 -118.495 18.450 1.00 31.05 320 THR A O 1
ATOM 2211 N N . SER A 1 321 ? 25.075 -116.546 18.100 1.00 31.46 321 SER A N 1
ATOM 2212 C CA . SER A 1 321 ? 25.976 -115.771 18.941 1.00 31.46 321 SER A CA 1
ATOM 2213 C C . SER A 1 321 ? 25.144 -115.039 19.979 1.00 30.56 321 SER A C 1
ATOM 2214 O O . SER A 1 321 ? 23.984 -114.715 19.731 1.00 32.00 321 SER A O 1
ATOM 2217 N N . VAL A 1 322 ? 25.734 -114.779 21.140 1.00 28.32 322 VAL A N 1
ATOM 2218 C CA . VAL A 1 322 ? 25.029 -114.093 22.216 1.00 25.27 322 VAL A CA 1
ATOM 2219 C C . VAL A 1 322 ? 24.826 -112.608 21.920 1.00 24.50 322 VAL A C 1
ATOM 2220 O O . VAL A 1 322 ? 25.788 -111.868 21.724 1.00 24.31 322 VAL A O 1
ATOM 2224 N N . PRO A 1 323 ? 23.561 -112.156 21.883 1.00 23.60 323 PRO A N 1
ATOM 2225 C CA . PRO A 1 323 ? 23.224 -110.755 21.612 1.00 22.62 323 PRO A CA 1
ATOM 2226 C C . PRO A 1 323 ? 23.697 -109.829 22.732 1.00 22.04 323 PRO A C 1
ATOM 2227 O O . PRO A 1 323 ? 23.562 -110.152 23.914 1.00 21.04 323 PRO A O 1
ATOM 2231 N N . PRO A 1 324 ? 24.262 -108.667 22.373 1.00 2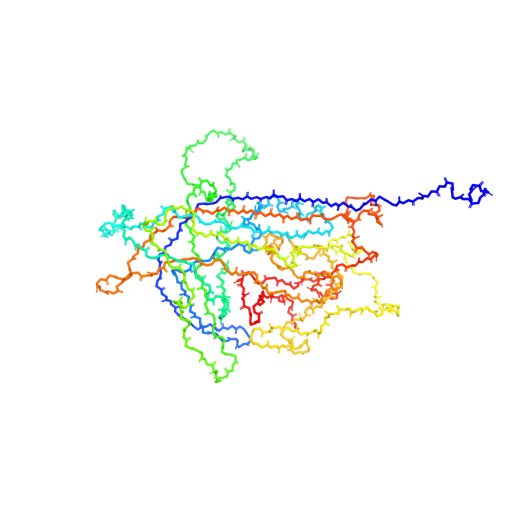1.26 324 PRO A N 1
ATOM 2232 C CA . PRO A 1 324 ? 24.745 -107.708 23.368 1.00 20.28 324 PRO A CA 1
ATOM 2233 C C . PRO A 1 324 ? 23.569 -107.080 24.098 1.00 20.15 324 PRO A C 1
ATOM 2234 O O . PRO A 1 324 ? 22.408 -107.307 23.750 1.00 21.43 324 PRO A O 1
ATOM 2238 N N . VAL A 1 325 ? 23.880 -106.274 25.102 1.00 18.93 325 VAL A N 1
ATOM 2239 C CA . VAL A 1 325 ? 22.857 -105.598 25.878 1.00 17.74 325 VAL A CA 1
ATOM 2240 C C . VAL A 1 325 ? 23.474 -104.265 26.328 1.00 18.27 325 VAL A C 1
ATOM 2241 O O . VAL A 1 325 ? 24.659 -104.207 26.658 1.00 19.21 325 VAL A O 1
ATOM 2245 N N . ALA A 1 326 ? 22.688 -103.192 26.309 1.00 18.66 326 ALA A N 1
ATOM 2246 C CA . ALA A 1 326 ? 23.192 -101.866 26.684 1.00 19.12 326 ALA A CA 1
ATOM 2247 C C . ALA A 1 326 ? 23.414 -101.687 28.182 1.00 19.46 326 ALA A C 1
ATOM 2248 O O . ALA A 1 326 ? 22.511 -101.271 28.906 1.00 22.10 326 ALA A O 1
ATOM 2250 N N . LEU A 1 327 ? 24.625 -101.984 28.641 1.00 17.63 327 LEU A N 1
ATOM 2251 C CA . LEU A 1 327 ? 24.950 -101.859 30.056 1.00 16.12 327 LEU A CA 1
ATOM 2252 C C . LEU A 1 327 ? 25.895 -100.690 30.295 1.00 16.88 327 LEU A C 1
ATOM 2253 O O . LEU A 1 327 ? 26.388 -100.076 29.350 1.00 18.47 327 LEU A O 1
ATOM 2258 N N . THR A 1 328 ? 26.143 -100.384 31.564 1.00 16.51 328 THR A N 1
ATOM 2259 C CA . THR A 1 328 ? 27.027 -99.283 31.927 1.00 15.88 328 THR A CA 1
ATOM 2260 C C . THR A 1 328 ? 28.429 -99.480 31.321 1.00 15.66 328 THR A C 1
ATOM 2261 O O . THR A 1 328 ? 29.084 -100.500 31.539 1.00 14.78 328 THR A O 1
ATOM 2265 N N . ALA A 1 329 ? 28.866 -98.482 30.553 1.00 15.68 329 ALA A N 1
ATOM 2266 C CA . ALA A 1 329 ? 30.144 -98.488 29.832 1.00 15.70 329 ALA A CA 1
ATOM 2267 C C . ALA A 1 329 ? 31.455 -98.608 30.607 1.00 16.13 329 ALA A C 1
ATOM 2268 O O . ALA A 1 329 ? 31.560 -98.178 31.756 1.00 15.82 329 ALA A O 1
ATOM 2270 N N . THR A 1 330 ? 32.456 -99.186 29.937 1.00 17.52 330 THR A N 1
ATOM 2271 C CA . THR A 1 330 ? 33.804 -99.381 30.485 1.00 18.76 330 THR A CA 1
ATOM 2272 C C . THR A 1 330 ? 34.852 -99.273 29.379 1.00 18.94 330 THR A C 1
ATOM 2273 O O . THR A 1 330 ? 34.544 -99.438 28.198 1.00 18.98 330 THR A O 1
ATOM 2277 N N . LYS A 1 331 ? 36.091 -99.003 29.777 1.00 18.76 331 LYS A N 1
ATOM 2278 C CA . LYS A 1 331 ? 37.208 -98.904 28.844 1.00 18.12 331 LYS A CA 1
ATOM 2279 C C . LYS A 1 331 ? 38.024 -100.181 28.996 1.00 18.19 331 LYS A C 1
ATOM 2280 O O . LYS A 1 331 ? 38.708 -100.615 28.071 1.00 19.51 331 LYS A O 1
ATOM 2286 N N . LEU A 1 332 ? 37.935 -100.771 30.183 1.00 18.16 332 LEU A N 1
ATOM 2287 C CA . LEU A 1 332 ? 38.661 -101.985 30.539 1.00 18.94 332 LEU A CA 1
ATOM 2288 C C . LEU A 1 332 ? 38.112 -103.235 29.851 1.00 20.72 332 LEU A C 1
ATOM 2289 O O . LEU A 1 332 ? 38.416 -104.361 30.246 1.00 21.12 332 LEU A O 1
ATOM 2294 N N . ASN A 1 333 ? 37.305 -103.022 28.818 1.00 23.44 333 ASN A N 1
ATOM 2295 C CA . ASN A 1 333 ? 36.687 -104.098 28.049 1.00 23.93 333 ASN A CA 1
ATOM 2296 C C . ASN A 1 333 ? 37.435 -104.315 26.749 1.00 24.70 333 ASN A C 1
ATOM 2297 O O . ASN A 1 333 ? 37.608 -105.445 26.297 1.00 24.54 333 ASN A O 1
ATOM 2302 N N . GLN A 1 334 ? 37.847 -103.206 26.144 1.00 24.83 334 GLN A N 1
ATOM 2303 C CA . GLN A 1 334 ? 38.563 -103.209 24.879 1.00 24.33 334 GLN A CA 1
ATOM 2304 C C . GLN A 1 334 ? 40.033 -103.559 25.071 1.00 23.29 334 GLN A C 1
ATOM 2305 O O . GLN A 1 334 ? 40.670 -103.097 26.018 1.00 23.17 334 GLN A O 1
ATOM 2311 N N . SER A 1 335 ? 40.566 -104.379 24.171 1.00 21.22 335 SER A N 1
ATOM 2312 C CA . SER A 1 335 ? 41.968 -104.767 24.239 1.00 19.84 335 SER A CA 1
ATOM 2313 C C . SER A 1 335 ? 42.786 -103.695 23.533 1.00 19.90 335 SER A C 1
ATOM 2314 O O . SER A 1 335 ? 42.229 -102.825 22.862 1.00 19.68 335 SER A O 1
ATOM 2317 N N . ALA A 1 336 ? 44.106 -103.760 23.680 1.00 19.82 336 ALA A N 1
ATOM 2318 C CA . ALA A 1 336 ? 44.988 -102.785 23.052 1.00 18.90 336 ALA A CA 1
ATOM 2319 C C . ALA A 1 336 ? 44.838 -102.811 21.536 1.00 19.44 336 ALA A C 1
ATOM 2320 O O . ALA A 1 336 ? 44.822 -101.765 20.887 1.00 18.92 336 ALA A O 1
ATOM 2322 N N . SER A 1 337 ? 44.727 -104.010 20.974 1.00 20.65 337 SER A N 1
ATOM 2323 C CA . SER A 1 337 ? 44.580 -104.154 19.532 1.00 21.77 337 SER A CA 1
ATOM 2324 C C . SER A 1 337 ? 43.219 -103.660 19.057 1.00 21.99 337 SER A C 1
ATOM 2325 O O . SER A 1 337 ? 43.098 -103.157 17.941 1.00 22.49 337 SER A O 1
ATOM 2328 N N . ASN A 1 338 ? 42.194 -103.801 19.895 1.00 22.03 338 ASN A N 1
ATOM 2329 C CA . ASN A 1 338 ? 40.866 -103.328 19.519 1.00 22.50 338 ASN A CA 1
ATOM 2330 C C . ASN A 1 338 ? 40.903 -101.812 19.363 1.00 22.06 338 ASN A C 1
ATOM 2331 O O . ASN A 1 338 ? 40.412 -101.273 18.372 1.00 21.25 338 ASN A O 1
ATOM 2336 N N . ASN A 1 339 ? 41.493 -101.131 20.344 1.00 21.49 339 ASN A N 1
ATOM 2337 C CA . ASN A 1 339 ? 41.597 -99.675 20.308 1.00 20.40 339 ASN A CA 1
ATOM 2338 C C . ASN A 1 339 ? 42.230 -99.200 19.008 1.00 19.57 339 ASN A C 1
ATOM 2339 O O . ASN A 1 339 ? 41.800 -98.204 18.429 1.00 20.36 339 ASN A O 1
ATOM 2344 N N . LEU A 1 340 ? 43.256 -99.914 18.555 1.00 17.69 340 LEU A N 1
ATOM 2345 C CA . LEU A 1 340 ? 43.938 -99.550 17.321 1.00 16.22 340 LEU A CA 1
ATOM 2346 C C . LEU A 1 340 ? 43.002 -99.559 16.120 1.00 16.58 340 LEU A C 1
ATOM 2347 O O . LEU A 1 340 ? 43.191 -98.787 15.179 1.00 18.23 340 LEU A O 1
ATOM 2352 N N . ASN A 1 341 ? 41.990 -100.422 16.155 1.00 16.36 341 ASN A N 1
ATOM 2353 C CA . ASN A 1 341 ? 41.031 -100.513 15.057 1.00 15.90 341 ASN A CA 1
ATOM 2354 C C . ASN A 1 341 ? 39.769 -99.707 15.331 1.00 15.59 341 ASN A C 1
ATOM 2355 O O . ASN A 1 341 ? 38.695 -100.030 14.821 1.00 15.34 341 ASN A O 1
ATOM 2360 N N . ALA A 1 342 ? 39.902 -98.657 16.133 1.00 14.50 342 ALA A N 1
ATOM 2361 C CA . ALA A 1 342 ? 38.766 -97.815 16.476 1.00 13.77 342 ALA A CA 1
ATOM 2362 C C . ALA A 1 342 ? 38.171 -97.120 15.254 1.00 14.02 342 ALA A C 1
ATOM 2363 O O . ALA A 1 342 ? 38.897 -96.675 14.362 1.00 14.49 342 ALA A O 1
ATOM 2365 N N . PHE A 1 343 ? 36.843 -97.048 15.221 1.00 13.43 343 PHE A N 1
ATOM 2366 C CA . PHE A 1 343 ? 36.119 -96.392 14.140 1.00 13.30 343 PHE A CA 1
ATOM 2367 C C . PHE A 1 343 ? 35.623 -95.046 14.647 1.00 14.57 343 PHE A C 1
ATOM 2368 O O . PHE A 1 343 ? 35.260 -94.902 15.815 1.00 15.51 343 PHE A O 1
ATOM 2376 N N . VAL A 1 344 ? 35.602 -94.067 13.754 1.00 15.87 344 VAL A N 1
ATOM 2377 C CA . VAL A 1 344 ? 35.195 -92.713 14.090 1.00 16.28 344 VAL A CA 1
ATOM 2378 C C . VAL A 1 344 ? 33.692 -92.459 14.245 1.00 16.76 344 VAL A C 1
ATOM 2379 O O . VAL A 1 344 ? 33.290 -91.613 15.046 1.00 17.61 344 VAL A O 1
ATOM 2383 N N . ASP A 1 345 ? 32.858 -93.181 13.501 1.00 17.53 345 ASP A N 1
ATOM 2384 C CA . ASP A 1 345 ? 31.413 -92.965 13.588 1.00 18.27 345 ASP A CA 1
ATOM 2385 C C . ASP A 1 345 ? 30.678 -93.649 14.748 1.00 18.48 345 ASP A C 1
ATOM 2386 O O . ASP A 1 345 ? 29.791 -93.048 15.352 1.00 18.43 345 ASP A O 1
ATOM 2391 N N . TYR A 1 346 ? 31.029 -94.895 15.056 1.00 18.19 346 TYR A N 1
ATOM 2392 C CA . TYR A 1 346 ? 30.374 -95.620 16.146 1.00 18.04 346 TYR A CA 1
ATOM 2393 C C . TYR A 1 346 ? 31.261 -96.741 16.674 1.00 19.61 346 TYR A C 1
ATOM 2394 O O . TYR A 1 346 ? 31.865 -97.490 15.903 1.00 20.60 346 TYR A O 1
ATOM 2403 N N . MET A 1 347 ? 31.320 -96.866 17.995 1.00 20.02 347 MET A N 1
ATOM 2404 C CA . MET A 1 347 ? 32.158 -97.876 18.621 1.00 19.18 347 MET A CA 1
ATOM 2405 C C . MET A 1 347 ? 31.374 -98.763 19.594 1.00 17.81 347 MET A C 1
ATOM 2406 O O . MET A 1 347 ? 31.950 -99.628 20.254 1.00 17.35 347 MET A O 1
ATOM 2411 N N . GLY A 1 348 ? 30.065 -98.544 19.681 1.00 16.62 348 GLY A N 1
ATOM 2412 C CA . GLY A 1 348 ? 29.238 -99.338 20.576 1.00 14.19 348 GLY A CA 1
ATOM 2413 C C . GLY A 1 348 ? 28.844 -98.632 21.866 1.00 14.06 348 GLY A C 1
ATOM 2414 O O . GLY A 1 348 ? 28.119 -99.192 22.686 1.00 13.69 348 GLY A O 1
ATOM 2415 N N . TYR A 1 349 ? 29.320 -97.404 22.046 1.00 14.44 349 TYR A N 1
ATOM 2416 C CA . TYR A 1 349 ? 29.014 -96.618 23.241 1.00 13.86 349 TYR A CA 1
ATOM 2417 C C . TYR A 1 349 ? 27.888 -95.633 22.952 1.00 14.27 349 TYR A C 1
ATOM 2418 O O . TYR A 1 349 ? 27.750 -95.161 21.826 1.00 15.06 349 TYR A O 1
ATOM 2427 N N . ASN A 1 350 ? 27.083 -95.328 23.966 1.00 15.15 350 ASN A N 1
ATOM 2428 C CA . ASN A 1 350 ? 25.972 -94.393 23.803 1.00 16.28 350 ASN A CA 1
ATOM 2429 C C . ASN A 1 350 ? 25.754 -93.538 25.046 1.00 16.40 350 ASN A C 1
ATOM 2430 O O . ASN A 1 350 ? 26.257 -93.845 26.129 1.00 16.25 350 ASN A O 1
ATOM 2435 N N . TYR A 1 351 ? 24.995 -92.461 24.873 1.00 16.34 351 TYR A N 1
ATOM 2436 C CA . TYR A 1 351 ? 24.675 -91.552 25.963 1.00 15.75 351 TYR A CA 1
ATOM 2437 C C . TYR A 1 351 ? 23.484 -92.122 26.729 1.00 16.73 351 TYR A C 1
ATOM 2438 O O . TYR A 1 351 ? 22.635 -92.807 26.157 1.00 16.68 351 TYR A O 1
ATOM 2447 N N . PHE A 1 352 ? 23.424 -91.837 28.024 1.00 17.13 352 PHE A N 1
ATOM 2448 C CA . PHE A 1 352 ? 22.352 -92.346 28.871 1.00 17.87 352 PHE A CA 1
ATOM 2449 C C . PHE A 1 352 ? 20.938 -91.998 28.399 1.00 18.16 352 PHE A C 1
ATOM 2450 O O . PHE A 1 352 ? 20.036 -92.834 28.457 1.00 18.04 352 PHE A O 1
ATOM 2458 N N . GLY A 1 353 ? 20.746 -90.771 27.928 1.00 18.32 353 GLY A N 1
ATOM 2459 C CA . GLY A 1 353 ? 19.423 -90.352 27.500 1.00 17.91 353 GLY A CA 1
ATOM 2460 C C . GLY A 1 353 ? 19.034 -90.573 26.053 1.00 18.77 353 GLY A C 1
ATOM 2461 O O . GLY A 1 353 ? 17.929 -90.203 25.659 1.00 18.98 353 GLY A O 1
ATOM 2462 N N . GLU A 1 354 ? 19.916 -91.170 25.257 1.00 19.60 354 GLU A N 1
ATOM 2463 C CA . GLU A 1 354 ? 19.609 -91.413 23.850 1.00 19.99 354 GLU A CA 1
ATOM 2464 C C . GLU A 1 354 ? 19.192 -92.859 23.589 1.00 19.70 354 GLU A C 1
ATOM 2465 O O . GLU A 1 354 ? 19.426 -93.745 24.408 1.00 20.37 354 GLU A O 1
ATOM 2471 N N . GLN A 1 355 ? 18.562 -93.085 22.442 1.00 19.60 355 GLN A N 1
ATOM 2472 C CA . GLN A 1 355 ? 18.125 -94.417 22.047 1.00 19.47 355 GLN A CA 1
ATOM 2473 C C . GLN A 1 355 ? 19.381 -95.259 21.832 1.00 19.81 355 GLN A C 1
ATOM 2474 O O . GLN A 1 355 ? 20.186 -94.966 20.950 1.00 20.66 355 GLN A O 1
ATOM 2480 N N . LYS A 1 356 ? 19.552 -96.298 22.641 1.00 19.42 356 LYS A N 1
ATOM 2481 C CA . LYS A 1 356 ? 20.723 -97.160 22.528 1.00 18.67 356 LYS A CA 1
ATOM 2482 C C . LYS A 1 356 ? 20.708 -97.963 21.230 1.00 19.32 356 LYS A C 1
ATOM 2483 O O . LYS A 1 356 ? 19.995 -98.959 21.108 1.00 19.62 356 LYS A O 1
ATOM 2489 N N . CYS A 1 357 ? 21.500 -97.517 20.261 1.00 19.70 357 CYS A N 1
ATOM 2490 C CA . CYS A 1 357 ? 21.591 -98.190 18.971 1.00 20.23 357 CYS A CA 1
ATOM 2491 C C . CYS A 1 357 ? 22.685 -97.543 18.138 1.00 19.77 357 CYS A C 1
ATOM 2492 O O . CYS A 1 357 ? 23.240 -96.514 18.519 1.00 20.38 357 CYS A O 1
ATOM 2495 N N . ALA A 1 358 ? 22.989 -98.150 16.999 1.00 19.26 358 ALA A N 1
ATOM 2496 C CA . ALA A 1 358 ? 24.017 -97.623 16.117 1.00 18.79 358 ALA A CA 1
ATOM 2497 C C . ALA A 1 358 ? 23.400 -96.603 15.175 1.00 18.93 358 ALA A C 1
ATOM 2498 O O . ALA A 1 358 ? 22.277 -96.782 14.705 1.00 19.41 358 ALA A O 1
ATOM 2500 N N . PRO A 1 359 ? 24.118 -95.502 14.905 1.00 18.99 359 PRO A N 1
ATOM 2501 C CA . PRO A 1 359 ? 23.625 -94.456 14.006 1.00 18.46 359 PRO A CA 1
ATOM 2502 C C . PRO A 1 359 ? 23.910 -94.915 12.585 1.00 19.39 359 PRO A C 1
ATOM 2503 O O . PRO A 1 359 ? 24.508 -95.974 12.383 1.00 20.66 359 PRO A O 1
ATOM 2507 N N . GLN A 1 360 ? 23.485 -94.140 11.597 1.00 18.35 360 GLN A N 1
ATOM 2508 C CA . GLN A 1 360 ? 23.780 -94.518 10.228 1.00 18.28 360 GLN A CA 1
ATOM 2509 C C . GLN A 1 360 ? 25.265 -94.250 10.029 1.00 18.37 360 GLN A C 1
ATOM 2510 O O . GLN A 1 360 ? 25.754 -93.162 10.329 1.00 18.31 360 GLN A O 1
ATOM 2516 N N . SER A 1 361 ? 25.988 -95.251 9.546 1.00 18.68 361 SER A N 1
ATOM 2517 C CA . SER A 1 361 ? 27.420 -95.106 9.342 1.00 19.01 361 SER A CA 1
ATOM 2518 C C . SER A 1 361 ? 27.757 -94.013 8.336 1.00 17.79 361 SER A C 1
ATOM 2519 O O . SER A 1 361 ? 27.027 -93.793 7.371 1.00 17.96 361 SER A O 1
ATOM 2522 N N . MET A 1 362 ? 28.865 -93.322 8.581 1.00 16.82 362 MET A N 1
ATOM 2523 C CA . MET A 1 362 ? 29.318 -92.257 7.699 1.00 15.42 362 MET A CA 1
ATOM 2524 C C . MET A 1 362 ? 29.475 -92.817 6.286 1.00 14.43 362 MET A C 1
ATOM 2525 O O . MET A 1 362 ? 29.793 -93.993 6.105 1.00 13.65 362 MET A O 1
ATOM 2530 N N . PRO A 1 363 ? 29.256 -91.978 5.265 1.00 13.29 363 PRO A N 1
ATOM 2531 C CA . PRO A 1 363 ? 29.368 -92.397 3.866 1.00 13.31 363 PRO A CA 1
ATOM 2532 C C . PRO A 1 363 ? 30.745 -92.949 3.533 1.00 14.36 363 PRO A C 1
ATOM 2533 O O . PRO A 1 363 ? 31.757 -92.442 4.022 1.00 16.77 363 PRO A O 1
ATOM 2537 N N . LYS A 1 364 ? 30.792 -93.988 2.708 1.00 13.21 364 LYS A N 1
ATOM 2538 C CA . LYS A 1 364 ? 32.080 -94.535 2.310 1.00 12.50 364 LYS A CA 1
ATOM 2539 C C . LYS A 1 364 ? 32.697 -93.500 1.379 1.00 13.26 364 LYS A C 1
ATOM 2540 O O . LYS A 1 364 ? 31.981 -92.803 0.658 1.00 14.28 364 LYS A O 1
ATOM 2546 N N . PHE A 1 365 ? 34.017 -93.379 1.406 1.00 13.60 365 PHE A N 1
ATOM 2547 C CA . PHE A 1 365 ? 34.688 -92.428 0.531 1.00 13.62 365 PHE A CA 1
ATOM 2548 C C . PHE A 1 365 ? 35.325 -93.262 -0.573 1.00 13.60 365 PHE A C 1
ATOM 2549 O O . PHE A 1 365 ? 36.480 -93.669 -0.470 1.00 14.52 365 PHE A O 1
ATOM 2557 N N . MET A 1 366 ? 34.553 -93.519 -1.625 1.00 13.20 366 MET A N 1
ATOM 2558 C CA . MET A 1 366 ? 35.019 -94.330 -2.743 1.00 12.83 366 MET A CA 1
ATOM 2559 C C . MET A 1 366 ? 35.349 -93.513 -3.984 1.00 13.02 366 MET A C 1
ATOM 2560 O O . MET A 1 366 ? 34.514 -92.760 -4.487 1.00 14.53 366 MET A O 1
ATOM 2565 N N . ILE A 1 367 ? 36.571 -93.670 -4.478 1.00 11.83 367 ILE A N 1
ATOM 2566 C CA . ILE A 1 367 ? 37.010 -92.973 -5.676 1.00 11.32 367 ILE A CA 1
ATOM 2567 C C . ILE A 1 367 ? 37.571 -94.026 -6.621 1.00 12.14 367 ILE A C 1
ATOM 2568 O O . ILE A 1 367 ? 38.002 -95.092 -6.180 1.00 12.79 367 ILE A O 1
ATOM 2573 N N . GLY A 1 368 ? 37.565 -93.743 -7.917 1.00 12.12 368 GLY A N 1
ATOM 2574 C CA . GLY A 1 368 ? 38.085 -94.722 -8.849 1.00 12.05 368 GLY A CA 1
ATOM 2575 C C . GLY A 1 368 ? 38.081 -94.293 -10.298 1.00 12.27 368 GLY A C 1
ATOM 2576 O O . GLY A 1 368 ? 37.789 -93.141 -10.623 1.00 13.01 368 GLY A O 1
ATOM 2577 N N . PHE A 1 369 ? 38.411 -95.240 -11.169 1.00 11.41 369 PHE A N 1
ATOM 2578 C CA . PHE A 1 369 ? 38.463 -94.997 -12.601 1.00 11.30 369 PHE A CA 1
ATOM 2579 C C . PHE A 1 369 ? 37.142 -95.375 -13.251 1.00 12.32 369 PHE A C 1
ATOM 2580 O O . PHE A 1 369 ? 36.261 -95.960 -12.622 1.00 12.87 369 PHE A O 1
ATOM 2588 N N . VAL A 1 370 ? 37.026 -95.028 -14.525 1.00 12.60 370 VAL A N 1
ATOM 2589 C CA . VAL A 1 370 ? 35.876 -95.376 -15.338 1.00 13.03 370 VAL A CA 1
ATOM 2590 C C . VAL A 1 370 ? 36.587 -96.056 -16.503 1.00 14.61 370 VAL A C 1
ATOM 2591 O O . VAL A 1 370 ? 36.888 -95.432 -17.521 1.00 17.20 370 VAL A O 1
ATOM 2595 N N . ASN A 1 371 ? 36.883 -97.338 -16.306 1.00 13.85 371 ASN A N 1
ATOM 2596 C CA . ASN A 1 371 ? 37.606 -98.165 -17.266 1.00 13.50 371 ASN A CA 1
ATOM 2597 C C . ASN A 1 371 ? 37.443 -97.920 -18.761 1.00 13.93 371 ASN A C 1
ATOM 2598 O O . ASN A 1 371 ? 36.339 -97.971 -19.310 1.00 15.66 371 ASN A O 1
ATOM 2603 N N . ILE A 1 372 ? 38.573 -97.665 -19.412 1.00 12.83 372 ILE A N 1
ATOM 2604 C CA . ILE A 1 372 ? 38.621 -97.467 -20.852 1.00 12.77 372 ILE A CA 1
ATOM 2605 C C . ILE A 1 372 ? 39.187 -98.792 -21.351 1.00 14.03 372 ILE A C 1
ATOM 2606 O O . ILE A 1 372 ? 40.088 -99.350 -20.726 1.00 15.17 372 ILE A O 1
ATOM 2611 N N . ARG A 1 373 ? 38.665 -99.307 -22.456 1.00 14.85 373 ARG A N 1
ATOM 2612 C CA . ARG A 1 373 ? 39.145 -100.587 -22.966 1.00 14.43 373 ARG A CA 1
ATOM 2613 C C . ARG A 1 373 ? 39.819 -100.433 -24.321 1.00 14.99 373 ARG A C 1
ATOM 2614 O O . ARG A 1 373 ? 39.488 -99.530 -25.090 1.00 15.27 373 ARG A O 1
ATOM 2622 N N . ASN A 1 374 ? 40.772 -101.318 -24.598 1.00 15.26 374 ASN A N 1
ATOM 2623 C CA . ASN A 1 374 ? 41.503 -101.300 -25.856 1.00 16.42 374 ASN A CA 1
ATOM 2624 C C . ASN A 1 374 ? 40.651 -101.839 -26.994 1.00 19.06 374 ASN A C 1
ATOM 2625 O O . ASN A 1 374 ? 39.508 -102.246 -26.789 1.00 19.45 374 ASN A O 1
ATOM 2630 N N . GLU A 1 375 ? 41.217 -101.847 -28.196 1.00 22.18 375 GLU A N 1
ATOM 2631 C CA . GLU A 1 375 ? 40.503 -102.320 -29.373 1.00 24.68 375 GLU A CA 1
ATOM 2632 C C . GLU A 1 375 ? 40.072 -103.779 -29.260 1.00 24.75 375 GLU A C 1
ATOM 2633 O O . GLU A 1 375 ? 39.039 -104.163 -29.803 1.00 24.77 375 GLU A O 1
ATOM 2639 N N . ASP A 1 376 ? 40.855 -104.587 -28.550 1.00 25.51 376 ASP A N 1
ATOM 2640 C CA . ASP A 1 376 ? 40.522 -105.999 -28.369 1.00 25.36 376 ASP A CA 1
ATOM 2641 C C . ASP A 1 376 ? 39.686 -106.187 -27.107 1.00 24.36 376 ASP A C 1
ATOM 2642 O O . ASP A 1 376 ? 39.581 -107.291 -26.575 1.00 23.96 376 ASP A O 1
ATOM 2647 N N . ASN A 1 377 ? 39.105 -105.089 -26.634 1.00 23.45 377 ASN A N 1
ATOM 2648 C CA . ASN A 1 377 ? 38.255 -105.084 -25.448 1.00 22.00 377 ASN A CA 1
ATOM 2649 C C . ASN A 1 377 ? 38.962 -105.351 -24.127 1.00 19.75 377 ASN A C 1
ATOM 2650 O O . ASN A 1 377 ? 38.315 -105.466 -23.084 1.00 17.66 377 ASN A O 1
ATOM 2655 N N . SER A 1 378 ? 40.287 -105.444 -24.164 1.00 17.57 378 SER A N 1
ATOM 2656 C CA . SER A 1 378 ? 41.047 -105.661 -22.943 1.00 16.25 378 SER A CA 1
ATOM 2657 C C . SER A 1 378 ? 41.011 -104.351 -22.154 1.00 15.25 378 SER A C 1
ATOM 2658 O O . SER A 1 378 ? 40.575 -103.320 -22.669 1.00 16.47 378 SER A O 1
ATOM 2661 N N . LEU A 1 379 ? 41.470 -104.382 -20.912 1.00 12.99 379 LEU A N 1
ATOM 2662 C CA . LEU A 1 379 ? 41.450 -103.187 -20.078 1.00 10.94 379 LEU A CA 1
ATOM 2663 C C . LEU A 1 379 ? 42.669 -102.294 -20.301 1.00 10.81 379 LEU A C 1
ATOM 2664 O O . LEU A 1 379 ? 43.802 -102.775 -20.322 1.00 12.57 379 LEU A O 1
ATOM 2669 N N . LEU A 1 380 ? 42.430 -100.997 -20.488 1.00 9.47 380 LEU A N 1
ATOM 2670 C CA . LEU A 1 380 ? 43.514 -100.037 -20.685 1.00 8.37 380 LEU A CA 1
ATOM 2671 C C . LEU A 1 380 ? 44.014 -99.616 -19.307 1.00 9.89 380 LEU A C 1
ATOM 2672 O O . LEU A 1 380 ? 43.433 -98.739 -18.665 1.00 9.92 380 LEU A O 1
ATOM 2677 N N . ASN A 1 381 ? 45.096 -100.245 -18.862 1.00 10.68 381 ASN A N 1
ATOM 2678 C CA . ASN A 1 381 ? 45.679 -99.972 -17.554 1.00 11.96 381 ASN A CA 1
ATOM 2679 C C . ASN A 1 381 ? 46.176 -98.543 -17.363 1.00 13.04 381 ASN A C 1
ATOM 2680 O O . ASN A 1 381 ? 46.722 -97.933 -18.284 1.00 14.60 381 ASN A O 1
ATOM 2685 N N . ALA A 1 382 ? 45.988 -98.024 -16.152 1.00 12.15 382 ALA A N 1
ATOM 2686 C CA . ALA A 1 382 ? 46.404 -96.670 -15.807 1.00 11.68 382 ALA A CA 1
ATOM 2687 C C . ALA A 1 382 ? 46.769 -96.608 -14.328 1.00 12.75 382 ALA A C 1
ATOM 2688 O O . ALA A 1 382 ? 46.268 -97.396 -13.525 1.00 12.90 382 ALA A O 1
ATOM 2690 N N . LYS A 1 383 ? 47.645 -95.672 -13.972 1.00 13.22 383 LYS A N 1
ATOM 2691 C CA . LYS A 1 383 ? 48.072 -95.514 -12.587 1.00 12.74 383 LYS A CA 1
ATOM 2692 C C . LYS A 1 383 ? 47.726 -94.105 -12.123 1.00 13.30 383 LYS A C 1
ATOM 2693 O O . LYS A 1 383 ? 48.070 -93.119 -12.779 1.00 13.89 383 LYS A O 1
ATOM 2699 N N . TRP A 1 384 ? 47.046 -94.017 -10.986 1.00 12.79 384 TRP A N 1
ATOM 2700 C CA . TRP A 1 384 ? 46.609 -92.739 -10.440 1.00 12.92 384 TRP A CA 1
ATOM 2701 C C . TRP A 1 384 ? 47.329 -92.358 -9.147 1.00 14.24 384 TRP A C 1
ATOM 2702 O O . TRP A 1 384 ? 47.337 -93.119 -8.180 1.00 15.13 384 TRP A O 1
ATOM 2713 N N . ASP A 1 385 ? 47.939 -91.175 -9.143 1.00 14.99 385 ASP A N 1
ATOM 2714 C CA . ASP A 1 385 ? 48.654 -90.670 -7.973 1.00 15.66 385 ASP A CA 1
ATOM 2715 C C . ASP A 1 385 ? 47.789 -89.641 -7.262 1.00 14.98 385 ASP A C 1
ATOM 2716 O O . ASP A 1 385 ? 47.394 -88.637 -7.855 1.00 15.65 385 ASP A O 1
ATOM 2721 N N . ILE A 1 386 ? 47.500 -89.889 -5.991 1.00 12.77 386 ILE A N 1
ATOM 2722 C CA . ILE A 1 386 ? 46.681 -88.968 -5.220 1.00 10.61 386 ILE A CA 1
ATOM 2723 C C . ILE A 1 386 ? 47.359 -88.585 -3.913 1.00 11.03 386 ILE A C 1
ATOM 2724 O O . ILE A 1 386 ? 48.233 -89.301 -3.420 1.00 11.09 386 ILE A O 1
ATOM 2729 N N . LEU A 1 387 ? 46.959 -87.440 -3.369 1.00 10.70 387 LEU A N 1
ATOM 2730 C CA . LEU A 1 387 ? 47.478 -86.960 -2.094 1.00 10.36 387 LEU A CA 1
ATOM 2731 C C . LEU A 1 387 ? 46.280 -86.836 -1.176 1.00 10.92 387 LEU A C 1
ATOM 2732 O O . LEU A 1 387 ? 45.244 -86.298 -1.568 1.00 12.53 387 LEU A O 1
ATOM 2737 N N . ILE A 1 388 ? 46.411 -87.333 0.043 1.00 10.80 388 ILE A N 1
ATOM 2738 C CA . ILE A 1 388 ? 45.307 -87.267 0.980 1.00 10.67 388 ILE A CA 1
ATOM 2739 C C . ILE A 1 388 ? 45.659 -86.494 2.236 1.00 11.31 388 ILE A C 1
ATOM 2740 O O . ILE A 1 388 ? 46.719 -86.691 2.823 1.00 13.71 388 ILE A O 1
ATOM 2745 N N . LYS A 1 389 ? 44.764 -85.598 2.629 1.00 10.51 389 LYS A N 1
ATOM 2746 C CA . LYS A 1 389 ? 44.939 -84.817 3.842 1.00 10.04 389 LYS A CA 1
ATOM 2747 C C . LYS A 1 389 ? 43.840 -85.272 4.790 1.00 10.42 389 LYS A C 1
ATOM 2748 O O . LYS A 1 389 ? 42.692 -85.432 4.376 1.00 11.64 389 LYS A O 1
ATOM 2754 N N . THR A 1 390 ? 44.186 -85.494 6.052 1.00 9.01 390 THR A N 1
ATOM 2755 C CA . THR A 1 390 ? 43.186 -85.902 7.026 1.00 9.25 390 THR A CA 1
ATOM 2756 C C . THR A 1 390 ? 43.263 -85.004 8.251 1.00 10.21 390 THR A C 1
ATOM 2757 O O . THR A 1 390 ? 44.349 -84.678 8.728 1.00 11.92 390 THR A O 1
ATOM 2761 N N . ARG A 1 391 ? 42.100 -84.588 8.739 1.00 10.33 391 ARG A N 1
ATOM 2762 C CA . ARG A 1 391 ? 42.019 -83.734 9.916 1.00 10.41 391 ARG A CA 1
ATOM 2763 C C . ARG A 1 391 ? 40.967 -84.304 10.855 1.00 10.46 391 ARG A C 1
ATOM 2764 O O . ARG A 1 391 ? 39.963 -84.860 10.405 1.00 11.50 391 ARG A O 1
ATOM 2772 N N . ILE A 1 392 ? 41.190 -84.167 12.158 1.00 8.91 392 ILE A N 1
ATOM 2773 C CA . ILE A 1 392 ? 40.229 -84.665 13.131 1.00 8.72 392 ILE A CA 1
ATOM 2774 C C . ILE A 1 392 ? 40.213 -83.833 14.411 1.00 9.57 392 ILE A C 1
ATOM 2775 O O . ILE A 1 392 ? 41.257 -83.380 14.884 1.00 10.33 392 ILE A O 1
ATOM 2780 N N . ARG A 1 393 ? 39.020 -83.616 14.956 1.00 9.30 393 ARG A N 1
ATOM 2781 C CA . ARG A 1 393 ? 38.880 -82.872 16.197 1.00 9.69 393 ARG A CA 1
ATOM 2782 C C . ARG A 1 393 ? 38.123 -83.754 17.173 1.00 10.87 393 ARG A C 1
ATOM 2783 O O . ARG A 1 393 ? 37.062 -84.277 16.842 1.00 12.76 393 ARG A O 1
ATOM 2791 N N . LEU A 1 394 ? 38.677 -83.933 18.368 1.00 11.27 394 LEU A N 1
ATOM 2792 C CA . LEU A 1 394 ? 38.032 -84.754 19.385 1.00 11.33 394 LEU A CA 1
ATOM 2793 C C . LEU A 1 394 ? 37.842 -83.950 20.662 1.00 11.94 394 LEU A C 1
ATOM 2794 O O . LEU A 1 394 ? 38.430 -82.881 20.825 1.00 11.80 394 LEU A O 1
ATOM 2799 N N . THR A 1 395 ? 37.018 -84.471 21.563 1.00 12.48 395 THR A N 1
ATOM 2800 C CA . THR A 1 395 ? 36.763 -83.813 22.836 1.00 12.99 395 THR A CA 1
ATOM 2801 C C . THR A 1 395 ? 36.924 -84.817 23.964 1.00 12.78 395 THR A C 1
ATOM 2802 O O . THR A 1 395 ? 36.215 -85.820 24.020 1.00 13.72 395 THR A O 1
ATOM 2806 N N . GLY A 1 396 ? 37.866 -84.547 24.857 1.00 12.76 396 GLY A N 1
ATOM 2807 C CA . GLY A 1 396 ? 38.093 -85.436 25.976 1.00 12.84 396 GLY A CA 1
ATOM 2808 C C . GLY A 1 396 ? 37.432 -84.897 27.228 1.00 13.54 396 GLY A C 1
ATOM 2809 O O . GLY A 1 396 ? 37.378 -83.686 27.439 1.00 14.01 396 GLY A O 1
ATOM 2810 N N . LEU A 1 397 ? 36.918 -85.800 28.053 1.00 13.30 397 LEU A N 1
ATOM 2811 C CA . LEU A 1 397 ? 36.261 -85.423 29.293 1.00 12.18 397 LEU A CA 1
ATOM 2812 C C . LEU A 1 397 ? 36.906 -86.156 30.454 1.00 12.48 397 LEU A C 1
ATOM 2813 O O . LEU A 1 397 ? 37.311 -87.307 30.318 1.00 14.27 397 LEU A O 1
ATOM 2818 N N . GLN A 1 398 ? 37.005 -85.481 31.592 1.00 12.22 398 GLN A N 1
ATOM 2819 C CA . GLN A 1 398 ? 37.558 -86.086 32.794 1.00 12.94 398 GLN A CA 1
ATOM 2820 C C . GLN A 1 398 ? 36.602 -85.695 33.912 1.00 14.36 398 GLN A C 1
ATOM 2821 O O . GLN A 1 398 ? 36.601 -84.554 34.375 1.00 15.02 398 GLN A O 1
ATOM 2827 N N . SER A 1 399 ? 35.765 -86.646 34.314 1.00 15.33 399 SER A N 1
ATOM 2828 C CA . SER A 1 399 ? 34.775 -86.419 35.358 1.00 16.40 399 SER A CA 1
ATOM 2829 C C . SER A 1 399 ? 35.430 -86.245 36.721 1.00 16.64 399 SER A C 1
ATOM 2830 O O . SER A 1 399 ? 35.444 -87.166 37.539 1.00 19.36 399 SER A O 1
ATOM 2833 N N . THR A 1 400 ? 35.966 -85.053 36.962 1.00 14.41 400 THR A N 1
ATOM 2834 C CA . THR A 1 400 ? 36.641 -84.755 38.216 1.00 11.87 400 THR A CA 1
ATOM 2835 C C . THR A 1 400 ? 35.779 -83.946 39.182 1.00 12.31 400 THR A C 1
ATOM 2836 O O . THR A 1 400 ? 36.170 -83.716 40.326 1.00 12.46 400 THR A O 1
ATOM 2840 N N . ARG A 1 401 ? 34.602 -83.521 38.732 1.00 11.92 401 ARG A N 1
ATOM 2841 C CA . ARG A 1 401 ? 33.726 -82.725 39.582 1.00 11.93 401 ARG A CA 1
ATOM 2842 C C . ARG A 1 401 ? 33.197 -83.483 40.795 1.00 13.39 401 ARG A C 1
ATOM 2843 O O . ARG A 1 401 ? 33.323 -83.013 41.927 1.00 14.95 401 ARG A O 1
ATOM 2851 N N . GLU A 1 402 ? 32.596 -84.646 40.563 1.00 13.70 402 GLU A N 1
ATOM 2852 C CA . GLU A 1 402 ? 32.057 -85.444 41.659 1.00 13.75 402 GLU A CA 1
ATOM 2853 C C . GLU A 1 402 ? 32.981 -86.609 42.002 1.00 13.58 402 GLU A C 1
ATOM 2854 O O . GLU A 1 402 ? 32.536 -87.617 42.556 1.00 13.94 402 GLU A O 1
ATOM 2860 N N . TRP A 1 403 ? 34.264 -86.478 41.679 1.00 12.53 403 TRP A N 1
ATOM 2861 C CA . TRP A 1 403 ? 35.204 -87.556 41.948 1.00 11.70 403 TRP A CA 1
ATOM 2862 C C . TRP A 1 403 ? 36.658 -87.099 42.042 1.00 12.26 403 TRP A C 1
ATOM 2863 O O . TRP A 1 403 ? 37.310 -86.845 41.028 1.00 12.47 403 TRP A O 1
ATOM 2874 N N . VAL A 1 404 ? 37.162 -86.999 43.268 1.00 12.31 404 VAL A N 1
ATOM 2875 C CA . VAL A 1 404 ? 38.547 -86.608 43.495 1.00 12.16 404 VAL A CA 1
ATOM 2876 C C . VAL A 1 404 ? 39.360 -87.886 43.698 1.00 13.94 404 VAL A C 1
ATOM 2877 O O . VAL A 1 404 ? 39.340 -88.482 44.775 1.00 14.54 404 VAL A O 1
ATOM 2881 N N . ALA A 1 405 ? 40.067 -88.307 42.654 1.00 14.41 405 ALA A N 1
ATOM 2882 C CA . ALA A 1 405 ? 40.859 -89.529 42.713 1.00 15.02 405 ALA A CA 1
ATOM 2883 C C . ALA A 1 405 ? 42.205 -89.346 43.389 1.00 15.68 405 ALA A C 1
ATOM 2884 O O . ALA A 1 405 ? 42.846 -88.307 43.241 1.00 15.41 405 ALA A O 1
ATOM 2886 N N . ARG A 1 406 ? 42.629 -90.365 44.133 1.00 17.09 406 ARG A N 1
ATOM 2887 C CA . ARG A 1 406 ? 43.920 -90.320 44.808 1.00 17.89 406 ARG A CA 1
ATOM 2888 C C . ARG A 1 406 ? 44.899 -91.310 44.167 1.00 17.03 406 ARG A C 1
ATOM 2889 O O . ARG A 1 406 ? 45.938 -91.626 44.742 1.00 17.23 406 ARG A O 1
ATOM 2897 N N . THR A 1 407 ? 44.555 -91.784 42.971 1.00 17.56 407 THR A N 1
ATOM 2898 C CA . THR A 1 407 ? 45.389 -92.709 42.195 1.00 17.88 407 THR A CA 1
ATOM 2899 C C . THR A 1 407 ? 45.360 -92.263 40.733 1.00 19.16 407 THR A C 1
ATOM 2900 O O . THR A 1 407 ? 44.577 -91.387 40.365 1.00 19.85 407 THR A O 1
ATOM 2904 N N . ASP A 1 408 ? 46.201 -92.868 39.899 1.00 20.04 408 ASP A N 1
ATOM 2905 C CA . ASP A 1 408 ? 46.240 -92.491 38.490 1.00 20.89 408 ASP A CA 1
ATOM 2906 C C . ASP A 1 408 ? 45.034 -93.023 37.721 1.00 19.69 408 ASP A C 1
ATOM 2907 O O . ASP A 1 408 ? 44.841 -92.685 36.554 1.00 20.28 408 ASP A O 1
ATOM 2912 N N . ARG A 1 409 ? 44.231 -93.861 38.373 1.00 17.50 409 ARG A N 1
ATOM 2913 C CA . ARG A 1 409 ? 43.042 -94.425 37.740 1.00 16.09 409 ARG A CA 1
ATOM 2914 C C . ARG A 1 409 ? 42.118 -93.310 37.266 1.00 15.91 409 ARG A C 1
ATOM 2915 O O . ARG A 1 409 ? 41.825 -92.370 38.008 1.00 17.25 409 ARG A O 1
ATOM 2923 N N . ILE A 1 410 ? 41.653 -93.417 36.028 1.00 14.94 410 ILE A N 1
ATOM 2924 C CA . ILE A 1 410 ? 40.777 -92.400 35.469 1.00 15.42 410 ILE A CA 1
ATOM 2925 C C . ILE A 1 410 ? 39.443 -92.355 36.220 1.00 15.15 410 ILE A C 1
ATOM 2926 O O . ILE A 1 410 ? 38.854 -93.396 36.528 1.00 14.37 410 ILE A O 1
ATOM 2931 N N . PRO A 1 411 ? 38.964 -91.139 36.546 1.00 14.50 411 PRO A N 1
ATOM 2932 C CA . PRO A 1 411 ? 37.695 -90.979 37.262 1.00 14.23 411 PRO A CA 1
ATOM 2933 C C . PRO A 1 411 ? 36.520 -91.341 36.354 1.00 13.67 411 PRO A C 1
ATOM 2934 O O . PRO A 1 411 ? 36.420 -90.857 35.227 1.00 15.40 411 PRO A O 1
ATOM 2938 N N . PRO A 1 412 ? 35.615 -92.205 36.836 1.00 12.13 412 PRO A N 1
ATOM 2939 C CA . PRO A 1 412 ? 34.457 -92.624 36.047 1.00 11.70 412 PRO A CA 1
ATOM 2940 C C . PRO A 1 412 ? 33.266 -91.679 36.108 1.00 12.60 412 PRO A C 1
ATOM 2941 O O . PRO A 1 412 ? 33.069 -90.975 37.100 1.00 14.28 412 PRO A O 1
ATOM 2945 N N . GLN A 1 413 ? 32.481 -91.657 35.036 1.00 12.32 413 GLN A N 1
ATOM 2946 C CA . GLN A 1 413 ? 31.272 -90.847 35.002 1.00 12.35 413 GLN A CA 1
ATOM 2947 C C . GLN A 1 413 ? 30.264 -91.790 35.650 1.00 13.36 413 GLN A C 1
ATOM 2948 O O . GLN A 1 413 ? 29.496 -92.472 34.970 1.00 14.17 413 GLN A O 1
ATOM 2954 N N . TYR A 1 414 ? 30.290 -91.814 36.980 1.00 14.17 414 TYR A N 1
ATOM 2955 C CA . TYR A 1 414 ? 29.469 -92.711 37.782 1.00 13.44 414 TYR A CA 1
ATOM 2956 C C . TYR A 1 414 ? 28.094 -92.280 38.302 1.00 14.11 414 TYR A C 1
ATOM 2957 O O . TYR A 1 414 ? 27.074 -92.819 37.872 1.00 13.29 414 TYR A O 1
ATOM 2966 N N . PHE A 1 415 ? 28.062 -91.316 39.223 1.00 15.35 415 PHE A N 1
ATOM 2967 C CA . PHE A 1 415 ? 26.803 -90.894 39.844 1.00 15.41 415 PHE A CA 1
ATOM 2968 C C . PHE A 1 415 ? 25.777 -90.070 39.066 1.00 16.41 415 PHE A C 1
ATOM 2969 O O . PHE A 1 415 ? 24.716 -90.583 38.718 1.00 16.78 415 PHE A O 1
ATOM 2977 N N . THR A 1 416 ? 26.068 -88.795 38.819 1.00 17.93 416 THR A N 1
ATOM 2978 C CA . THR A 1 416 ? 25.128 -87.923 38.108 1.00 18.06 416 THR A CA 1
ATOM 2979 C C . THR A 1 416 ? 24.540 -88.543 36.846 1.00 18.57 416 THR A C 1
ATOM 2980 O O . THR A 1 416 ? 23.367 -88.335 36.534 1.00 19.28 416 THR A O 1
ATOM 2984 N N . SER A 1 417 ? 25.353 -89.298 36.117 1.00 18.81 417 SER A N 1
ATOM 2985 C CA . SER A 1 417 ? 24.886 -89.950 34.901 1.00 18.71 417 SER A CA 1
ATOM 2986 C C . SER A 1 417 ? 25.852 -91.045 34.490 1.00 18.42 417 SER A C 1
ATOM 2987 O O . SER A 1 417 ? 26.985 -91.091 34.967 1.00 20.16 417 SER A O 1
ATOM 2990 N N . GLN A 1 418 ? 25.408 -91.924 33.597 1.00 16.49 418 GLN A N 1
ATOM 2991 C CA . GLN A 1 418 ? 26.248 -93.023 33.149 1.00 15.05 418 GLN A CA 1
ATOM 2992 C C . GLN A 1 418 ? 26.196 -93.296 31.656 1.00 15.46 418 GLN A C 1
ATOM 2993 O O . GLN A 1 418 ? 25.121 -93.318 31.056 1.00 17.17 418 GLN A O 1
ATOM 2999 N N . TYR A 1 419 ? 27.367 -93.502 31.064 1.00 14.54 419 TYR A N 1
ATOM 3000 C CA . TYR A 1 419 ? 27.468 -93.831 29.648 1.00 13.76 419 TYR A CA 1
ATOM 3001 C C . TYR A 1 419 ? 27.157 -95.322 29.569 1.00 15.08 419 TYR A C 1
ATOM 3002 O O . TYR A 1 419 ? 27.302 -96.040 30.560 1.00 14.84 419 TYR A O 1
ATOM 3011 N N . THR A 1 420 ? 26.738 -95.797 28.404 1.00 15.90 420 THR A N 1
ATOM 3012 C CA . THR A 1 420 ? 26.434 -97.215 28.264 1.00 17.74 420 THR A CA 1
ATOM 3013 C C . THR A 1 420 ? 27.080 -97.782 27.011 1.00 17.87 420 THR A C 1
ATOM 3014 O O . THR A 1 420 ? 27.362 -97.048 26.065 1.00 19.19 420 THR A O 1
ATOM 3018 N N . GLN A 1 421 ? 27.326 -99.088 27.011 1.00 16.94 421 GLN A N 1
ATOM 3019 C CA . GLN A 1 421 ? 27.913 -99.738 25.851 1.00 16.66 421 GLN A CA 1
ATOM 3020 C C . GLN A 1 421 ? 27.327 -101.122 25.659 1.00 16.71 421 GLN A C 1
ATOM 3021 O O . GLN A 1 421 ? 26.911 -101.771 26.616 1.00 17.23 421 GLN A O 1
ATOM 3027 N N . PHE A 1 422 ? 27.289 -101.566 24.409 1.00 16.22 422 PHE A N 1
ATOM 3028 C CA . PHE A 1 422 ? 26.760 -102.879 24.087 1.00 15.40 422 PHE A CA 1
ATOM 3029 C C . PHE A 1 422 ? 27.761 -103.965 24.442 1.00 16.04 422 PHE A C 1
ATOM 3030 O O . PHE A 1 422 ? 28.683 -104.254 23.681 1.00 17.37 422 PHE A O 1
ATOM 3038 N N . ARG A 1 423 ? 27.578 -104.550 25.620 1.00 15.81 423 ARG A N 1
ATOM 3039 C CA . ARG A 1 423 ? 28.449 -105.613 26.089 1.00 15.83 423 ARG A CA 1
ATOM 3040 C C . ARG A 1 423 ? 27.582 -106.631 26.823 1.00 16.28 423 ARG A C 1
ATOM 3041 O O . ARG A 1 423 ? 26.362 -106.651 26.650 1.00 16.43 423 ARG A O 1
ATOM 3049 N N . TYR A 1 424 ? 28.206 -107.470 27.643 1.00 16.20 424 TYR A N 1
ATOM 3050 C CA . TYR A 1 424 ? 27.507 -108.576 28.285 1.00 15.62 424 TYR A CA 1
ATOM 3051 C C . TYR A 1 424 ? 27.544 -108.463 29.801 1.00 15.61 424 TYR A C 1
ATOM 3052 O O . TYR A 1 424 ? 28.451 -107.842 30.361 1.00 16.15 424 TYR A O 1
ATOM 3061 N N . PRO A 1 425 ? 26.550 -109.052 30.489 1.00 14.34 425 PRO A N 1
ATOM 3062 C CA . PRO A 1 425 ? 26.506 -108.995 31.953 1.00 13.79 425 PRO A CA 1
ATOM 3063 C C . PRO A 1 425 ? 27.867 -109.300 32.572 1.00 14.07 425 PRO A C 1
ATOM 3064 O O . PRO A 1 425 ? 28.197 -108.798 33.646 1.00 15.27 425 PRO A O 1
ATOM 3068 N N . ASN A 1 426 ? 28.654 -110.126 31.891 1.00 14.02 426 ASN A N 1
ATOM 3069 C CA . ASN A 1 426 ? 29.996 -110.447 32.357 1.00 13.23 426 ASN A CA 1
ATOM 3070 C C . ASN A 1 426 ? 30.857 -109.333 31.767 1.00 13.66 426 ASN A C 1
ATOM 3071 O O . ASN A 1 426 ? 31.238 -109.384 30.596 1.00 14.17 426 ASN A O 1
ATOM 3076 N N . ILE A 1 427 ? 31.157 -108.323 32.576 1.00 13.75 427 ILE A N 1
ATOM 3077 C CA . ILE A 1 427 ? 31.920 -107.175 32.099 1.00 14.00 427 ILE A CA 1
ATOM 3078 C C . ILE A 1 427 ? 33.260 -107.482 31.444 1.00 15.11 427 ILE A C 1
ATOM 3079 O O . ILE A 1 427 ? 33.801 -106.643 30.735 1.00 15.63 427 ILE A O 1
ATOM 3084 N N . ASN A 1 428 ? 33.797 -108.678 31.665 1.00 16.23 428 ASN A N 1
ATOM 3085 C CA . ASN A 1 428 ? 35.079 -109.025 31.068 1.00 16.29 428 ASN A CA 1
ATOM 3086 C C . ASN A 1 428 ? 34.967 -109.644 29.678 1.00 17.18 428 ASN A C 1
ATOM 3087 O O . ASN A 1 428 ? 35.973 -109.815 28.994 1.00 16.59 428 ASN A O 1
ATOM 3092 N N . GLU A 1 429 ? 33.749 -109.978 29.263 1.00 19.37 429 GLU A N 1
ATOM 3093 C CA . GLU A 1 429 ? 33.523 -110.555 27.938 1.00 20.98 429 GLU A CA 1
ATOM 3094 C C . GLU A 1 429 ? 33.794 -109.465 26.903 1.00 20.11 429 GLU A C 1
ATOM 3095 O O . GLU A 1 429 ? 33.526 -108.290 27.152 1.00 19.58 429 GLU A O 1
ATOM 3101 N N . THR A 1 430 ? 34.316 -109.847 25.743 1.00 18.57 430 THR A N 1
ATOM 3102 C CA . THR A 1 430 ? 34.586 -108.871 24.695 1.00 17.49 430 THR A CA 1
ATOM 3103 C C . THR A 1 430 ? 33.270 -108.209 24.304 1.00 17.68 430 THR A C 1
ATOM 3104 O O . THR A 1 430 ? 32.274 -108.889 24.057 1.00 18.12 430 THR A O 1
ATOM 3108 N N . PRO A 1 431 ? 33.249 -106.867 24.244 1.00 17.31 431 PRO A N 1
ATOM 3109 C CA . PRO A 1 431 ? 32.033 -106.131 23.880 1.00 16.37 431 PRO A CA 1
ATOM 3110 C C . PRO A 1 431 ? 31.631 -106.407 22.436 1.00 16.72 431 PRO A C 1
ATOM 3111 O O . PRO A 1 431 ? 32.305 -107.153 21.726 1.00 17.27 431 PRO A O 1
ATOM 3115 N N . LEU A 1 432 ? 30.524 -105.810 22.008 1.00 16.09 432 LEU A N 1
ATOM 3116 C CA . LEU A 1 432 ? 30.070 -105.973 20.635 1.00 14.54 432 LEU A CA 1
ATOM 3117 C C . LEU A 1 432 ? 31.091 -105.209 19.800 1.00 15.21 432 LEU A C 1
ATOM 3118 O O . LEU A 1 432 ? 31.187 -103.985 19.899 1.00 16.03 432 LEU A O 1
ATOM 3123 N N . LEU A 1 433 ? 31.862 -105.925 18.990 1.00 15.31 433 LEU A N 1
ATOM 3124 C CA . LEU A 1 433 ? 32.879 -105.282 18.171 1.00 14.90 433 LEU A CA 1
ATOM 3125 C C . LEU A 1 433 ? 32.394 -104.800 16.813 1.00 15.39 433 LEU A C 1
ATOM 3126 O O . LEU A 1 433 ? 31.344 -105.200 16.318 1.00 15.69 433 LEU A O 1
ATOM 3131 N N . ARG A 1 434 ? 33.196 -103.932 16.220 1.00 16.56 434 ARG A N 1
ATOM 3132 C CA . ARG A 1 434 ? 32.913 -103.336 14.927 1.00 16.90 434 ARG A CA 1
ATOM 3133 C C . ARG A 1 434 ? 33.547 -104.187 13.824 1.00 17.51 434 ARG A C 1
ATOM 3134 O O . ARG A 1 434 ? 34.745 -104.472 13.869 1.00 18.30 434 ARG A O 1
ATOM 3142 N N . SER A 1 435 ? 32.752 -104.598 12.839 1.00 17.88 435 SER A N 1
ATOM 3143 C CA . SER A 1 435 ? 33.271 -105.403 11.734 1.00 17.74 435 SER A CA 1
ATOM 3144 C C . SER A 1 435 ? 34.338 -104.629 10.971 1.00 17.48 435 SER A C 1
ATOM 3145 O O . SER A 1 435 ? 34.073 -103.538 10.462 1.00 18.33 435 SER A O 1
ATOM 3148 N N . LEU A 1 436 ? 35.538 -105.198 10.894 1.00 16.21 436 LEU A N 1
ATOM 3149 C CA . LEU A 1 436 ? 36.646 -104.559 10.193 1.00 15.47 436 LEU A CA 1
ATOM 3150 C C . LEU A 1 436 ? 36.366 -104.402 8.702 1.00 17.21 436 LEU A C 1
ATOM 3151 O O . LEU A 1 436 ? 36.916 -103.512 8.052 1.00 17.97 436 LEU A O 1
ATOM 3156 N N . GLY A 1 437 ? 35.507 -105.265 8.166 1.00 18.48 437 GLY A N 1
ATOM 3157 C CA . GLY A 1 437 ? 35.170 -105.198 6.754 1.00 18.95 437 GLY A CA 1
ATOM 3158 C C . GLY A 1 437 ? 34.342 -103.979 6.386 1.00 19.13 437 GLY A C 1
ATOM 3159 O O . GLY A 1 437 ? 33.922 -103.834 5.241 1.00 19.65 437 GLY A O 1
ATOM 3160 N N . THR A 1 438 ? 34.108 -103.104 7.359 1.00 19.75 438 THR A N 1
ATOM 3161 C CA . THR A 1 438 ? 33.329 -101.887 7.145 1.00 19.75 438 THR A CA 1
ATOM 3162 C C . THR A 1 438 ? 32.032 -102.178 6.388 1.00 20.46 438 THR A C 1
ATOM 3163 O O . THR A 1 438 ? 31.820 -101.684 5.282 1.00 21.42 438 THR A O 1
ATOM 3167 N N . PHE A 1 439 ? 31.166 -102.984 6.993 1.00 20.45 439 PHE A N 1
ATOM 3168 C CA . PHE A 1 439 ? 29.891 -103.339 6.379 1.00 20.53 439 PHE A CA 1
ATOM 3169 C C . PHE A 1 439 ? 28.841 -102.242 6.503 1.00 21.22 439 PHE A C 1
ATOM 3170 O O . PHE A 1 439 ? 28.798 -101.505 7.489 1.00 22.07 439 PHE A O 1
ATOM 3178 N N . LYS A 1 440 ? 27.992 -102.150 5.487 1.00 20.92 440 LYS A N 1
ATOM 3179 C CA . LYS A 1 440 ? 26.898 -101.190 5.451 1.00 19.97 440 LYS A CA 1
ATOM 3180 C C . LYS A 1 440 ? 25.659 -102.063 5.349 1.00 20.02 440 LYS A C 1
ATOM 3181 O O . LYS A 1 440 ? 25.341 -102.567 4.273 1.00 21.80 440 LYS A O 1
ATOM 3187 N N . LEU A 1 441 ? 24.975 -102.265 6.469 1.00 18.60 441 LEU A N 1
ATOM 3188 C CA . LEU A 1 441 ? 23.779 -103.099 6.485 1.00 17.00 441 LEU A CA 1
ATOM 3189 C C . LEU A 1 441 ? 22.526 -102.285 6.171 1.00 16.47 441 LEU A C 1
ATOM 3190 O O . LEU A 1 441 ? 22.539 -101.056 6.252 1.00 17.60 441 LEU A O 1
ATOM 3195 N N . PRO A 1 442 ? 21.429 -102.960 5.788 1.00 15.12 442 PRO A N 1
ATOM 3196 C CA . PRO A 1 442 ? 20.187 -102.249 5.476 1.00 14.56 442 PRO A CA 1
ATOM 3197 C C . PRO A 1 442 ? 19.860 -101.207 6.549 1.00 15.10 442 PRO A C 1
ATOM 3198 O O . PRO A 1 442 ? 19.989 -101.474 7.743 1.00 14.96 442 PRO A O 1
ATOM 3202 N N . THR A 1 443 ? 19.437 -100.030 6.090 1.00 15.24 443 THR A N 1
ATOM 3203 C CA . THR A 1 443 ? 19.100 -98.859 6.907 1.00 15.47 443 THR A CA 1
ATOM 3204 C C . THR A 1 443 ? 20.385 -98.062 7.124 1.00 16.56 443 THR A C 1
ATOM 3205 O O . THR A 1 443 ? 20.439 -97.135 7.935 1.00 16.54 443 THR A O 1
ATOM 3209 N N . LYS A 1 444 ? 21.416 -98.449 6.378 1.00 17.61 444 LYS A N 1
ATOM 3210 C CA . LYS A 1 444 ? 22.718 -97.791 6.398 1.00 18.41 444 LYS A CA 1
ATOM 3211 C C . LYS A 1 444 ? 23.448 -97.771 7.737 1.00 19.44 444 LYS A C 1
ATOM 3212 O O . LYS A 1 444 ? 24.042 -96.755 8.102 1.00 20.35 444 LYS A O 1
ATOM 3218 N N . ARG A 1 445 ? 23.415 -98.880 8.466 1.00 19.50 445 ARG A N 1
ATOM 3219 C CA . ARG A 1 445 ? 24.105 -98.941 9.748 1.00 20.01 445 ARG A CA 1
ATOM 3220 C C . ARG A 1 445 ? 25.355 -99.808 9.645 1.00 20.76 445 ARG A C 1
ATOM 3221 O O . ARG A 1 445 ? 25.424 -100.716 8.817 1.00 21.57 445 ARG A O 1
ATOM 3229 N N . PRO A 1 446 ? 26.364 -99.533 10.488 1.00 21.23 446 PRO A N 1
ATOM 3230 C CA . PRO A 1 446 ? 27.626 -100.279 10.501 1.00 21.22 446 PRO A CA 1
ATOM 3231 C C . PRO A 1 446 ? 27.476 -101.721 10.965 1.00 22.52 446 PRO A C 1
ATOM 3232 O O . PRO A 1 446 ? 26.823 -101.993 11.972 1.00 24.19 446 PRO A O 1
ATOM 3236 N N . GLY A 1 447 ? 28.083 -102.644 10.225 1.00 22.72 447 GLY A N 1
ATOM 3237 C CA . GLY A 1 447 ? 28.014 -104.041 10.607 1.00 23.93 447 GLY A CA 1
ATOM 3238 C C . GLY A 1 447 ? 28.883 -104.273 11.828 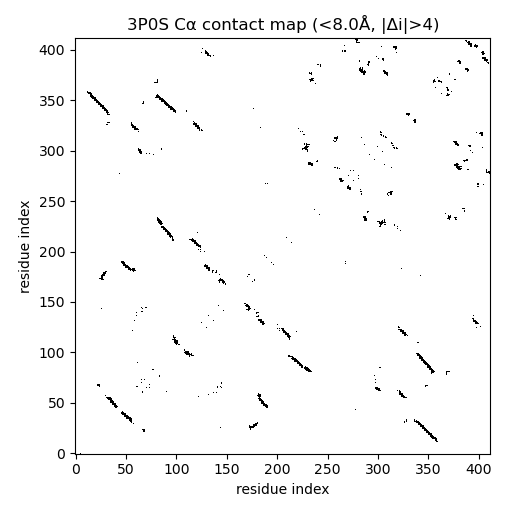1.00 24.79 447 GLY A C 1
ATOM 3239 O O . GLY A 1 447 ? 29.983 -103.725 11.918 1.00 25.16 447 GLY A O 1
ATOM 3240 N N . MET A 1 448 ? 28.396 -105.077 12.769 1.00 25.41 448 MET A N 1
ATOM 3241 C CA . MET A 1 448 ? 29.145 -105.365 13.986 1.00 26.11 448 MET A CA 1
ATOM 3242 C C . MET A 1 448 ? 29.139 -106.855 14.327 1.00 28.38 448 MET A C 1
ATOM 3243 O O . MET A 1 448 ? 28.216 -107.578 13.960 1.00 29.34 448 MET A O 1
ATOM 3248 N N . ASP A 1 449 ? 30.181 -107.307 15.023 1.00 31.39 449 ASP A N 1
ATOM 3249 C CA . ASP A 1 449 ? 30.315 -108.712 15.400 1.00 33.78 449 ASP A CA 1
ATOM 3250 C C . ASP A 1 449 ? 29.987 -108.965 16.858 1.00 35.03 449 ASP A C 1
ATOM 3251 O O . ASP A 1 449 ? 30.148 -108.090 17.702 1.00 34.78 449 ASP A O 1
ATOM 3256 N N . SER A 1 450 ? 29.549 -110.185 17.142 1.00 37.17 450 SER A N 1
ATOM 3257 C CA . SER A 1 450 ? 29.230 -110.603 18.497 1.00 39.97 450 SER A CA 1
ATOM 3258 C C . SER A 1 450 ? 30.122 -111.804 18.780 1.00 42.12 450 SER A C 1
ATOM 3259 O O . SER A 1 450 ? 29.638 -112.909 19.010 1.00 42.97 450 SER A O 1
ATOM 3262 N N . ARG A 1 451 ? 31.432 -111.564 18.760 1.00 45.67 451 ARG A N 1
ATOM 3263 C CA . ARG A 1 451 ? 32.453 -112.595 18.969 1.00 48.25 451 ARG A CA 1
ATOM 3264 C C . ARG A 1 451 ? 32.289 -113.542 20.159 1.00 48.25 451 ARG A C 1
ATOM 3265 O O . ARG A 1 451 ? 33.204 -114.306 20.474 1.00 47.43 451 ARG A O 1
ATOM 3273 N N . ILE A 1 452 ? 31.137 -113.498 20.818 1.00 48.21 452 ILE A N 1
ATOM 3274 C CA . ILE A 1 452 ? 30.888 -114.384 21.945 1.00 48.32 452 ILE A CA 1
ATOM 3275 C C . ILE A 1 452 ? 30.000 -115.538 21.463 1.00 49.00 452 ILE A C 1
ATOM 3276 O O . ILE A 1 452 ? 28.802 -115.367 21.229 1.00 48.86 452 ILE A O 1
ATOM 3281 N N . ALA A 1 453 ? 30.611 -116.709 21.298 1.00 49.48 453 ALA A N 1
ATOM 3282 C CA . ALA A 1 453 ? 29.906 -117.898 20.829 1.00 49.57 453 ALA A CA 1
ATOM 3283 C C . ALA A 1 453 ? 28.840 -118.367 21.812 1.00 49.84 453 ALA A C 1
ATOM 3284 O O . ALA A 1 453 ? 29.071 -118.407 23.021 1.00 49.38 453 ALA A O 1
ATOM 3286 N N . ALA A 1 454 ? 27.673 -118.727 21.279 1.00 50.19 454 ALA A N 1
ATOM 3287 C CA . ALA A 1 454 ? 26.558 -119.198 22.096 1.00 50.26 454 ALA A CA 1
ATOM 3288 C C . ALA A 1 454 ? 26.471 -120.721 22.070 1.00 50.20 454 ALA A C 1
ATOM 3289 O O . ALA A 1 454 ? 26.050 -121.283 23.104 1.00 50.22 454 ALA A O 1
#

Solvent-accessible surface area: 23042 Å² total; per-residue (Å²): 138,132,83,73,196,73,130,164,170,101,54,94,77,86,96,39,60,126,78,97,20,105,42,35,52,63,6,42,1,5,3,60,17,9,62,64,56,164,133,99,53,76,56,118,110,112,15,100,44,18,17,30,92,10,69,6,0,4,2,6,1,1,2,6,0,9,1,0,0,32,73,35,36,0,104,116,2,21,154,37,18,0,4,0,39,0,52,21,0,6,0,11,0,50,0,44,5,0,66,10,29,144,116,123,43,116,120,121,60,70,59,63,24,37,110,38,108,1,29,0,0,13,1,68,0,3,66,52,62,34,1,9,3,15,94,119,36,0,41,45,1,14,78,27,4,44,11,78,114,145,120,101,102,115,203,60,156,73,61,107,125,116,91,255,73,162,154,81,112,19,30,22,1,59,76,70,50,48,84,11,81,0,5,0,19,0,17,20,23,22,75,133,221,156,32,154,84,73,183,82,9,30,14,141,117,56,24,84,90,76,43,0,36,104,18,153,20,106,19,29,72,49,130,40,145,8,107,2,1,3,2,4,0,9,1,17,108,31,31,55,92,121,67,100,145,97,74,136,133,94,120,145,151,112,134,108,97,28,61,39,103,0,140,41,38,25,69,47,76,121,77,40,79,203,83,38,108,77,38,49,24,3,42,22,50,46,0,0,32,48,15,31,52,72,68,28,28,57,56,1,1,0,7,4,22,2,1,1,70,72,64,47,90,8,52,16,31,102,15,3,46,3,0,0,0,0,0,19,28,67,129,54,186,111,106,46,22,49,101,5,73,0,28,1,65,2,94,1,96,4,94,0,43,0,24,35,3,25,97,74,88,124,43,227,83,144,144,46,12,9,21,85,171,89,48,55,30,13,3,11,12,4,110,80,22,62,58,56,2,19,10,9,6,40,2,8,76,8,28,47,80,69,81,6,2,43,49,25,150,36,95,87

Sequence (412 aa):
ANDGRQDIFSGAPQPNQHHTLVYGKSYHFTITNGLPEFRHLATTNSGYYAQQRFKHIHGIPWERLLMYVSEGELLRMFRDYTSLKVEEVVCEVYSLGVRLPFVTSATTSSVANANAQYPIGCFHFDEAYETNYGINNVADIINKALGTEWKNATRPTAAVTTAWSEQFPNISASSTSRDINNPVIVDYSLPYFENNVPKDVGIYDYVDIKNGTTAYGKCWEKRFKPTNGLLYAESTLKGNVVTPLAAQPTNIMTPIPGLENGYFMSNDQIRERRDLTTSVPPVALTATKLNQSASNNLNAFVDYMGYNYFGEQKCAPQSMPKFMIGFVNIRNEDNSLLNAKWDILIKTRIRLTGLQSTREWVARTDRIPPQYFTSQYTQFRYPNINETPLLRSLGTFKLPTKRPGMDSRIAA

Radius of gyration: 25.41 Å; Cα contacts (8 Å, |Δi|>4): 883; chains: 1; bounding box: 65×64×90 Å

Foldseek 3Di:
DPPVPDDPDDDAFDDWDKDKDKFKAKFKEKAKADPKDWDWDADPPRWIKTKIWHQFKAFDPQQFPLNTPALVRLVVLLQPFQWKFWFKKKKWKFWAAKFAFPDDDPPPTDRPDRPPQFKKKWFFCVVPFKKFKDLVLNVVLSCQQNWDDDDPPPADPPNDDDDDDPPRVHHHSRVHYYYGTIIMMTIFTDPDPDDDTDDPDPRVVGIDIDGRRVRGTTDDMDMDGAPTQIQFHFADPPQDLPDWDDDDDDPDDDDDPQLEQQWDAPFARIDHQVVPQFFHFFGWAFTRSSQADSVQSNRTTRHDWFKAFRPDRRDFDQDDGTGMMGTDWDADPVRHTRMIMIMMMMMMMIMMMGIQGCRVPPDPDSGGDHPYPPGTMIGGAHPGSNHRGWGFDSRQIQGPVRGGDTHRPGGD

Secondary structure (DSSP, 8-state):
--SS-S-S----PPPPEEEEEEEEEEEEEEEE---EEEEEEEETTTEEEEEEEEEEEEEE-TTBGGGTS-HHHHHHHTTS-SEEEEEEEEEEEEEEEEEB-SS--SSS----B--S--EEEEE-GGGTSEEE--HHHHHHHHHHHH----S-SS--TT-------S--TT--TTTS-EE---EEEEEEE--SSS---PPPP-GGGSEEEEETTT--EEEEEEEE--TT-EEEE--S----SSPPP-SPP-S----------SEEEETTEEEEGGG--SB---EEEE--STTS-HHHHHT-BSS--SEE-TTS-SS--PPPPPEEEEE---B-TTS-B---EEEEEEEEEEEEEEEE--SS---SSSSPPP--SS---EEEE-SSTTS---EEPTT--EETTTEE-EE--SB-